Protein AF-A0A7C8UR13-F1 (afdb_monomer_lite)

Structure (mmCIF, N/CA/C/O backbone):
data_AF-A0A7C8UR13-F1
#
_entry.id   AF-A0A7C8UR13-F1
#
loop_
_atom_site.group_PDB
_atom_site.id
_atom_site.type_symbol
_atom_site.label_atom_id
_atom_site.label_alt_id
_atom_site.label_comp_i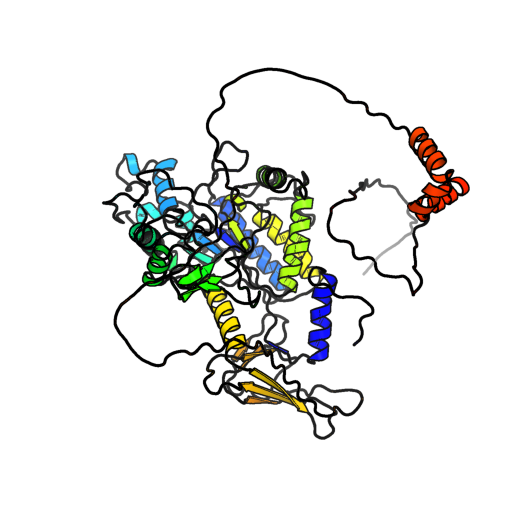d
_atom_site.label_asym_id
_atom_site.label_entity_id
_atom_site.label_seq_id
_atom_site.pdbx_PDB_ins_code
_atom_site.Cartn_x
_atom_site.Cartn_y
_atom_site.Cartn_z
_atom_site.occupancy
_atom_site.B_iso_or_equiv
_atom_site.auth_seq_id
_atom_site.auth_comp_id
_atom_site.auth_asym_id
_atom_site.auth_atom_id
_atom_site.pdbx_PDB_model_num
ATOM 1 N N . MET A 1 1 ? -32.187 -0.568 19.503 1.00 87.44 1 MET A N 1
ATOM 2 C CA . MET A 1 1 ? -32.168 0.223 18.256 1.00 87.44 1 MET A CA 1
ATOM 3 C C . MET A 1 1 ? -32.840 -0.616 17.181 1.00 87.44 1 MET A C 1
ATOM 5 O O . MET A 1 1 ? -32.644 -1.822 17.211 1.00 87.44 1 MET A O 1
ATOM 9 N N . VAL A 1 2 ? -33.659 -0.025 16.310 1.00 92.56 2 VAL A N 1
ATOM 10 C CA . VAL A 1 2 ? -34.362 -0.741 15.227 1.00 92.56 2 VAL A CA 1
ATOM 11 C C . VAL A 1 2 ? -34.174 0.051 13.935 1.00 92.56 2 VAL A C 1
ATOM 13 O O . VAL A 1 2 ? -34.320 1.272 13.960 1.00 92.56 2 VAL A O 1
ATOM 16 N N . PHE A 1 3 ? -33.851 -0.633 12.836 1.00 93.62 3 PHE A N 1
ATOM 17 C CA . PHE A 1 3 ? -33.752 -0.059 11.492 1.00 93.62 3 PHE A CA 1
ATOM 18 C C . PHE A 1 3 ? -34.895 -0.605 10.635 1.00 93.62 3 PHE A C 1
ATOM 20 O O . PHE A 1 3 ? -35.045 -1.817 10.513 1.00 93.62 3 PHE A O 1
ATOM 27 N N . PHE A 1 4 ? -35.695 0.275 10.032 1.00 95.25 4 PHE A N 1
ATOM 28 C CA . PHE A 1 4 ? -36.785 -0.105 9.122 1.00 95.25 4 PHE A CA 1
ATOM 29 C C . PHE A 1 4 ? -36.292 -0.174 7.667 1.00 95.25 4 PHE A C 1
ATOM 31 O O . PHE A 1 4 ? -36.855 0.453 6.775 1.00 95.25 4 PHE A O 1
ATOM 38 N N . THR A 1 5 ? -35.180 -0.878 7.454 1.00 94.50 5 THR A N 1
ATOM 39 C CA . THR A 1 5 ? -34.539 -1.102 6.150 1.00 94.50 5 THR A CA 1
ATOM 40 C C . THR A 1 5 ? -33.698 -2.376 6.205 1.00 94.50 5 THR A C 1
ATOM 42 O O . THR A 1 5 ? -33.232 -2.766 7.277 1.00 94.50 5 THR A O 1
ATOM 45 N N . THR A 1 6 ? -33.482 -3.018 5.059 1.00 93.12 6 THR A N 1
ATOM 46 C CA . THR A 1 6 ? -32.541 -4.136 4.919 1.00 93.12 6 THR A CA 1
ATOM 47 C C . THR A 1 6 ? -31.098 -3.635 4.833 1.00 93.12 6 THR A C 1
ATOM 49 O O . THR A 1 6 ? -30.856 -2.474 4.498 1.00 93.12 6 THR A O 1
ATOM 52 N N . PHE A 1 7 ? -30.148 -4.522 5.137 1.00 94.19 7 PHE A N 1
ATOM 53 C CA . PHE A 1 7 ? -28.708 -4.274 5.042 1.00 94.19 7 PHE A CA 1
ATOM 54 C C . PHE A 1 7 ? -28.104 -5.175 3.963 1.00 94.19 7 PHE A C 1
ATOM 56 O O . PHE A 1 7 ? -28.506 -6.330 3.833 1.00 94.19 7 PHE A O 1
ATOM 63 N N . ALA A 1 8 ? -27.123 -4.663 3.224 1.00 91.50 8 ALA A N 1
ATOM 64 C CA . ALA A 1 8 ? -26.359 -5.418 2.235 1.00 91.50 8 ALA A CA 1
ATOM 65 C C . ALA A 1 8 ? -24.888 -4.977 2.223 1.00 91.50 8 ALA A C 1
ATOM 67 O O . ALA A 1 8 ? -24.591 -3.798 2.397 1.00 91.50 8 ALA A O 1
ATOM 68 N N . GLN A 1 9 ? -23.966 -5.914 1.993 1.00 85.38 9 GLN A N 1
ATOM 69 C CA . GLN A 1 9 ? -22.518 -5.653 2.043 1.00 85.38 9 GLN A CA 1
ATOM 70 C C . GLN A 1 9 ? -22.002 -4.728 0.930 1.00 85.38 9 GLN A C 1
ATOM 72 O O . GLN A 1 9 ? -20.989 -4.070 1.110 1.00 85.38 9 GLN A O 1
ATOM 77 N N . TRP A 1 10 ? -22.710 -4.662 -0.198 1.00 83.75 10 TRP A N 1
ATOM 78 C CA . TRP A 1 10 ? -22.382 -3.813 -1.350 1.00 83.75 10 TRP A CA 1
ATOM 79 C C . TRP A 1 10 ? -23.027 -2.419 -1.274 1.00 83.75 10 TRP A C 1
ATOM 81 O O . TRP A 1 10 ? -22.851 -1.596 -2.169 1.00 83.75 10 TRP A O 1
ATOM 91 N N . ALA A 1 11 ? -23.832 -2.159 -0.239 1.00 88.88 11 ALA A N 1
ATOM 92 C CA . ALA A 1 11 ? -24.580 -0.919 -0.102 1.00 88.88 11 ALA A CA 1
ATOM 93 C C . ALA A 1 11 ? -23.902 0.011 0.910 1.00 88.88 11 ALA A C 1
ATOM 95 O O . ALA A 1 11 ? -23.912 -0.247 2.115 1.00 88.88 11 ALA A O 1
ATOM 96 N N . GLU A 1 12 ? -23.401 1.148 0.432 1.00 88.06 12 GLU A N 1
ATOM 97 C CA . GLU A 1 12 ? -22.717 2.165 1.241 1.00 88.06 12 GLU A CA 1
ATOM 98 C C . GLU A 1 12 ? -23.523 2.622 2.464 1.00 88.06 12 GLU A C 1
ATOM 100 O O . GLU A 1 12 ? -22.999 2.677 3.576 1.00 88.06 12 GLU A O 1
ATOM 105 N N . ALA A 1 13 ? -24.833 2.834 2.305 1.00 90.62 13 ALA A N 1
ATOM 106 C CA . ALA A 1 13 ? -25.713 3.177 3.421 1.00 90.62 13 ALA A CA 1
ATOM 107 C C . ALA A 1 13 ? -25.720 2.094 4.518 1.00 90.62 13 ALA A C 1
ATOM 109 O O . ALA A 1 13 ? -25.737 2.419 5.705 1.00 90.62 13 ALA A O 1
ATOM 110 N N . SER A 1 14 ? -25.671 0.811 4.140 1.00 94.31 14 SER A N 1
ATOM 111 C CA . SER A 1 14 ? -25.607 -0.303 5.097 1.00 94.31 14 SER A CA 1
ATOM 112 C C . SER A 1 14 ? -24.280 -0.303 5.849 1.00 94.31 14 SER A C 1
ATOM 114 O O . SER A 1 14 ? -24.269 -0.444 7.071 1.00 94.31 14 SER A O 1
ATOM 116 N N . ILE A 1 15 ? -23.172 -0.088 5.133 1.00 94.00 15 ILE A N 1
ATOM 117 C CA . ILE A 1 15 ? -21.831 0.012 5.719 1.00 94.00 15 ILE A CA 1
ATOM 118 C C . ILE A 1 15 ? -21.785 1.173 6.716 1.00 94.00 15 ILE A C 1
ATOM 120 O O . ILE A 1 15 ? -21.387 0.979 7.862 1.00 94.00 15 ILE A O 1
ATOM 124 N N . TYR A 1 16 ? -22.258 2.357 6.328 1.00 92.94 16 TYR A N 1
ATOM 125 C CA . TYR A 1 16 ? -22.315 3.516 7.215 1.00 92.94 16 TYR A CA 1
ATOM 126 C C . TYR A 1 16 ? -23.163 3.246 8.470 1.00 92.94 16 TYR A C 1
ATOM 128 O O . TYR A 1 16 ? -22.721 3.487 9.596 1.00 92.94 16 TYR A O 1
ATOM 136 N N . MET A 1 17 ? -24.362 2.678 8.299 1.00 94.62 17 MET A N 1
ATOM 137 C CA . MET A 1 17 ? -25.254 2.340 9.413 1.00 94.62 17 MET A CA 1
ATOM 138 C C . MET A 1 17 ? -24.670 1.275 10.350 1.00 94.62 17 MET A C 1
ATOM 140 O O . MET A 1 17 ? -24.991 1.291 11.544 1.00 94.62 17 MET A O 1
ATOM 144 N N . ASN A 1 18 ? -23.786 0.394 9.863 1.00 95.19 18 ASN A N 1
ATOM 145 C CA . ASN A 1 18 ? -23.103 -0.580 10.714 1.00 95.19 18 ASN A CA 1
ATOM 146 C C . ASN A 1 18 ? -22.306 0.092 11.833 1.00 95.19 18 ASN A C 1
ATOM 148 O O . ASN A 1 18 ? -22.376 -0.330 12.987 1.00 95.19 18 ASN A O 1
ATOM 152 N N . HIS A 1 19 ? -21.645 1.210 11.541 1.00 95.06 19 HIS A N 1
ATOM 153 C CA . HIS A 1 19 ? -20.883 1.955 12.546 1.00 95.06 19 HIS A CA 1
ATOM 154 C C . HIS A 1 19 ? -21.761 2.547 13.650 1.00 95.06 19 HIS A C 1
ATOM 156 O O . HIS A 1 19 ? -21.322 2.663 14.795 1.00 95.06 19 HIS A O 1
ATOM 162 N N . ILE A 1 20 ? -23.015 2.882 13.336 1.00 94.88 20 ILE A N 1
ATOM 163 C CA . ILE A 1 20 ? -23.970 3.442 14.298 1.00 94.88 20 ILE A CA 1
ATOM 164 C C . ILE A 1 20 ? -24.410 2.365 15.286 1.00 94.88 20 ILE A C 1
ATOM 166 O O . ILE A 1 20 ? -24.317 2.557 16.504 1.00 94.88 20 ILE A O 1
ATOM 170 N N . TRP A 1 21 ? -24.903 1.232 14.778 1.00 94.56 21 TRP A N 1
ATOM 171 C CA . TRP A 1 21 ? -25.469 0.210 15.652 1.00 94.56 21 TRP A CA 1
ATOM 172 C C . TRP A 1 21 ? -24.392 -0.536 16.429 1.00 94.56 21 TRP A C 1
ATOM 174 O O . TRP A 1 21 ? -24.633 -0.836 17.595 1.00 94.56 21 TRP A O 1
ATOM 184 N N . ILE A 1 22 ? -23.206 -0.766 15.848 1.00 95.19 22 ILE A N 1
ATOM 185 C CA . ILE A 1 22 ? -22.070 -1.370 16.558 1.00 95.19 22 ILE A CA 1
ATOM 186 C C . ILE A 1 22 ? -21.688 -0.475 17.738 1.00 95.19 22 ILE A C 1
ATOM 188 O O . ILE A 1 22 ? -21.678 -0.926 18.882 1.00 95.19 22 ILE A O 1
ATOM 192 N N . ASN A 1 23 ? -21.470 0.822 17.505 1.00 93.31 23 ASN A N 1
ATOM 193 C CA . ASN A 1 23 ? -21.116 1.739 18.586 1.00 93.31 23 ASN A CA 1
ATOM 194 C C . ASN A 1 23 ? -22.207 1.819 19.671 1.00 93.31 23 ASN A C 1
ATOM 196 O O . ASN A 1 23 ? -21.905 1.809 20.866 1.00 93.31 23 ASN A O 1
ATOM 200 N N . TRP A 1 24 ? -23.484 1.838 19.272 1.00 93.19 24 TRP A N 1
ATOM 201 C CA . TRP A 1 24 ? -24.612 1.825 20.205 1.00 93.19 24 TRP A CA 1
ATOM 202 C C . TRP A 1 24 ? -24.698 0.526 21.019 1.00 93.19 24 TRP A C 1
ATOM 204 O O . TRP A 1 24 ? -24.889 0.578 22.237 1.00 93.19 24 TRP A O 1
ATOM 214 N N . ALA A 1 25 ? -24.550 -0.630 20.369 1.00 92.94 25 ALA A N 1
ATOM 215 C CA . ALA A 1 25 ? -24.657 -1.944 20.997 1.00 92.94 25 ALA A CA 1
ATOM 216 C C . ALA A 1 25 ? -23.535 -2.162 22.015 1.00 92.94 25 ALA A C 1
ATOM 218 O O . ALA A 1 25 ? -23.800 -2.604 23.130 1.00 92.94 25 ALA A O 1
ATOM 219 N N . PHE A 1 26 ? -22.311 -1.759 21.668 1.00 94.38 26 PHE A N 1
ATOM 220 C CA . PHE A 1 26 ? -21.136 -1.879 22.529 1.00 94.38 26 PHE A CA 1
ATOM 221 C C . PHE A 1 26 ? -20.961 -0.710 23.512 1.00 94.38 26 PHE A C 1
ATOM 223 O O . PHE A 1 26 ? -20.003 -0.689 24.285 1.00 94.38 26 PHE A O 1
ATOM 230 N N . ARG A 1 27 ? -21.868 0.279 23.503 1.00 93.69 27 ARG A N 1
ATOM 231 C CA . ARG A 1 27 ? -21.779 1.504 24.325 1.00 93.69 27 ARG A CA 1
ATOM 232 C C . ARG A 1 27 ? -20.421 2.212 24.202 1.00 93.69 27 ARG A C 1
ATOM 234 O O . ARG A 1 27 ? -19.967 2.849 25.147 1.00 93.69 27 ARG A O 1
ATOM 241 N N . GLY A 1 28 ? -19.778 2.079 23.044 1.00 92.44 28 GLY A N 1
ATOM 242 C CA . GLY A 1 28 ? -18.441 2.594 22.756 1.00 92.44 28 GLY A CA 1
ATOM 243 C C . GLY A 1 28 ? -17.266 1.838 23.387 1.00 92.44 28 GLY A C 1
ATOM 244 O O . GLY A 1 28 ? -16.135 2.247 23.153 1.00 92.44 28 GLY A O 1
ATOM 245 N N . ILE A 1 29 ? -17.489 0.751 24.143 1.00 96.81 29 ILE A N 1
ATOM 246 C CA . ILE A 1 29 ? -16.431 -0.178 24.582 1.00 96.81 29 ILE A CA 1
ATOM 247 C C . ILE A 1 29 ? -16.348 -1.308 23.555 1.00 96.81 29 ILE A C 1
ATOM 249 O O . ILE A 1 29 ? -17.009 -2.339 23.691 1.00 96.81 29 ILE A O 1
ATOM 253 N N . ILE A 1 30 ? -15.583 -1.086 22.491 1.00 96.12 30 ILE A N 1
ATOM 254 C CA . ILE A 1 30 ? -15.519 -1.991 21.343 1.00 96.12 30 ILE A CA 1
ATOM 255 C C . ILE A 1 30 ? -14.274 -2.876 21.464 1.00 96.12 30 ILE A C 1
ATOM 257 O O . ILE A 1 30 ? -13.165 -2.346 21.551 1.00 96.12 30 ILE A O 1
ATOM 261 N N . PRO A 1 31 ? -14.426 -4.214 21.445 1.00 95.00 31 PRO A N 1
ATOM 262 C CA . PRO A 1 31 ? -13.311 -5.147 21.506 1.00 95.00 31 PRO A CA 1
ATOM 263 C C . PRO A 1 31 ? -12.629 -5.232 20.131 1.00 95.00 31 PRO A C 1
ATOM 265 O O . PRO A 1 31 ? -12.856 -6.137 19.331 1.00 95.00 31 PRO A O 1
ATOM 268 N N . GLY A 1 32 ? -11.854 -4.201 19.830 1.00 94.56 32 GLY A N 1
ATOM 269 C CA . GLY A 1 32 ? -11.209 -3.955 18.555 1.00 94.56 32 GLY A CA 1
ATOM 270 C C . GLY A 1 32 ? -10.733 -2.508 18.471 1.00 94.56 32 GLY A C 1
ATOM 271 O O . GLY A 1 32 ? -10.708 -1.779 19.462 1.00 94.56 32 GLY A O 1
ATOM 272 N N . ARG A 1 33 ? -10.397 -2.077 17.257 1.00 94.44 33 ARG A N 1
ATOM 273 C CA . ARG A 1 33 ? -10.138 -0.672 16.927 1.00 94.44 33 ARG A CA 1
ATOM 274 C C . ARG A 1 33 ? -10.833 -0.321 15.619 1.00 94.44 33 ARG A C 1
ATOM 276 O O . ARG A 1 33 ? -11.021 -1.194 14.772 1.00 94.44 33 ARG A O 1
ATOM 283 N N . ARG A 1 34 ? -11.149 0.958 15.443 1.00 94.94 34 ARG A N 1
ATOM 284 C CA . ARG A 1 34 ? -11.494 1.527 14.142 1.00 94.94 34 ARG A CA 1
ATOM 285 C C . ARG A 1 34 ? -10.271 2.258 13.612 1.00 94.94 34 ARG A C 1
ATOM 287 O O . ARG A 1 34 ? -9.729 3.104 14.311 1.00 94.94 34 ARG A O 1
ATOM 294 N N . GLN A 1 35 ? -9.840 1.919 12.408 1.00 95.44 35 GLN A N 1
ATOM 295 C CA . GLN A 1 35 ? -8.756 2.612 11.729 1.00 95.44 35 GLN A CA 1
ATOM 296 C C . GLN A 1 35 ? -9.030 2.579 10.230 1.00 95.44 35 GLN A C 1
ATOM 298 O O . GLN A 1 35 ? -9.457 1.551 9.713 1.00 95.44 35 GLN A O 1
ATOM 303 N N . VAL A 1 36 ? -8.819 3.706 9.556 1.00 97.56 36 VAL A N 1
ATOM 304 C CA . VAL A 1 36 ? -8.909 3.795 8.098 1.00 97.56 36 VAL A CA 1
ATOM 305 C C . VAL A 1 36 ? -7.509 3.961 7.550 1.00 97.56 36 VAL A C 1
ATOM 307 O O . VAL A 1 36 ? -6.792 4.891 7.935 1.00 97.56 36 VAL A O 1
ATOM 310 N N . LEU A 1 37 ? -7.127 3.035 6.673 1.00 98.25 37 LEU A N 1
ATOM 311 C CA . LEU A 1 37 ? -5.847 3.064 5.989 1.00 98.25 37 LEU A CA 1
ATOM 312 C C . LEU A 1 37 ? -6.043 3.415 4.518 1.00 98.25 37 LEU A C 1
ATOM 314 O O . LEU A 1 37 ? -6.919 2.864 3.859 1.00 98.25 37 LEU A O 1
ATOM 318 N N . LEU A 1 38 ? -5.211 4.322 4.014 1.00 98.56 38 LEU A N 1
ATOM 319 C CA . LEU A 1 38 ? -5.126 4.657 2.598 1.00 98.56 38 LEU A CA 1
ATOM 320 C C . LEU A 1 38 ? -3.668 4.519 2.153 1.00 98.56 38 LEU A C 1
ATOM 322 O O . LEU A 1 38 ? -2.883 5.462 2.246 1.00 98.56 38 LEU A O 1
ATOM 326 N N . GLY A 1 39 ? -3.300 3.310 1.725 1.00 98.31 39 GLY A N 1
ATOM 327 C CA . GLY A 1 39 ? -1.985 3.020 1.156 1.00 98.31 39 GLY A CA 1
ATOM 328 C C . GLY A 1 39 ? -1.983 3.251 -0.352 1.00 98.31 39 GLY A C 1
ATOM 329 O O . GLY A 1 39 ? -2.738 2.596 -1.062 1.00 98.31 39 GLY A O 1
ATOM 330 N N . LEU A 1 40 ? -1.140 4.163 -0.835 1.00 98.81 40 LEU A N 1
ATOM 331 C CA . LEU A 1 40 ? -1.013 4.508 -2.255 1.00 98.81 40 LEU A CA 1
ATOM 332 C C . LEU A 1 40 ? 0.341 4.007 -2.768 1.00 98.81 40 LEU A C 1
ATOM 334 O O . LEU A 1 40 ? 1.333 4.737 -2.707 1.00 98.81 40 LEU A O 1
ATOM 338 N N . GLN A 1 41 ? 0.393 2.747 -3.207 1.00 98.94 41 GLN A N 1
ATOM 339 C CA . GLN A 1 41 ? 1.624 2.145 -3.719 1.00 98.94 41 GLN A CA 1
ATOM 340 C C . GLN A 1 41 ? 1.802 2.472 -5.197 1.00 98.94 41 GLN A C 1
ATOM 342 O O . GLN A 1 41 ? 0.895 2.247 -5.991 1.00 98.94 41 GLN A O 1
ATOM 347 N N . VAL A 1 42 ? 2.962 3.020 -5.544 1.00 98.94 42 VAL A N 1
ATOM 348 C CA . VAL A 1 42 ? 3.349 3.422 -6.895 1.00 98.94 42 VAL A CA 1
ATOM 349 C C . VAL A 1 42 ? 4.511 2.548 -7.340 1.00 98.94 42 VAL A C 1
ATOM 351 O O . VAL A 1 42 ? 5.654 2.761 -6.937 1.00 98.94 42 VAL A O 1
ATOM 354 N N . ASP A 1 43 ? 4.205 1.568 -8.167 1.00 98.94 43 ASP A N 1
ATOM 355 C CA . ASP A 1 43 ? 5.156 0.632 -8.743 1.00 98.94 43 ASP A CA 1
ATOM 356 C C . ASP A 1 43 ? 6.006 1.332 -9.837 1.00 98.94 43 ASP A C 1
ATOM 358 O O . ASP A 1 43 ? 5.710 2.449 -10.284 1.00 98.94 43 ASP A O 1
ATOM 362 N N . ASP A 1 44 ? 7.075 0.672 -10.277 1.00 98.81 44 ASP A N 1
ATOM 363 C CA . ASP A 1 44 ? 7.946 1.068 -11.398 1.00 98.81 44 ASP A CA 1
ATOM 364 C C . ASP A 1 44 ? 8.770 2.361 -11.244 1.00 98.81 44 ASP A C 1
ATOM 366 O O . ASP A 1 44 ? 9.207 2.953 -12.241 1.00 98.81 44 ASP A O 1
ATOM 370 N N . LEU A 1 45 ? 9.051 2.836 -10.023 1.00 98.88 45 LEU A N 1
ATOM 371 C CA . LEU A 1 45 ? 9.910 4.012 -9.854 1.00 98.88 45 LEU A CA 1
ATOM 372 C C . LEU A 1 45 ? 11.292 3.763 -10.490 1.00 98.88 45 LEU A C 1
ATOM 374 O O . LEU A 1 45 ? 11.972 2.781 -10.193 1.00 98.88 45 LEU A O 1
ATOM 378 N N . LEU A 1 46 ? 11.721 4.739 -11.302 1.00 98.75 46 LEU A N 1
ATOM 379 C CA . LEU A 1 46 ? 12.920 4.777 -12.156 1.00 98.75 46 LEU A CA 1
ATOM 380 C C . LEU A 1 46 ? 12.786 4.107 -13.534 1.00 98.75 46 LEU A C 1
ATOM 382 O O . LEU A 1 46 ? 13.642 4.371 -14.388 1.00 98.75 46 LEU A O 1
ATOM 386 N N . LEU A 1 47 ? 11.741 3.323 -13.802 1.00 98.44 47 LEU A N 1
ATOM 387 C CA . LEU A 1 47 ? 11.539 2.686 -15.107 1.00 98.44 47 LEU A CA 1
ATOM 388 C C . LEU A 1 47 ? 10.736 3.569 -16.079 1.00 98.44 47 LEU A C 1
ATOM 390 O O . LEU A 1 47 ? 9.896 4.366 -15.658 1.00 98.44 47 LEU A O 1
ATOM 394 N N . PRO A 1 48 ? 10.982 3.452 -17.397 1.00 97.56 48 PRO A N 1
ATOM 395 C CA . PRO A 1 48 ? 10.040 3.892 -18.417 1.00 97.56 48 PRO A CA 1
ATOM 396 C C . PRO A 1 48 ? 8.959 2.824 -18.668 1.00 97.56 48 PRO A C 1
ATOM 398 O O . PRO A 1 48 ? 9.271 1.643 -18.797 1.00 97.56 48 PRO A O 1
ATOM 401 N N . THR A 1 49 ? 7.710 3.248 -18.859 1.00 97.31 49 THR A N 1
ATOM 402 C CA . THR A 1 49 ? 6.568 2.372 -19.185 1.00 97.31 49 THR A CA 1
ATOM 403 C C . THR A 1 49 ? 6.032 2.719 -20.573 1.00 97.31 49 THR A C 1
ATOM 405 O O . THR A 1 49 ? 5.922 3.895 -20.924 1.00 97.31 49 THR A O 1
ATOM 408 N N . ALA A 1 50 ? 5.712 1.715 -21.393 1.00 97.81 50 ALA A N 1
ATOM 409 C CA . ALA A 1 50 ? 5.018 1.936 -22.663 1.00 97.81 50 ALA A CA 1
ATOM 410 C C . ALA A 1 50 ? 3.577 2.381 -22.397 1.00 97.81 50 ALA A C 1
ATOM 412 O O . ALA A 1 50 ? 2.879 1.732 -21.624 1.00 97.81 50 ALA A O 1
ATOM 413 N N . VAL A 1 51 ? 3.142 3.472 -23.028 1.00 98.38 51 VAL A N 1
ATOM 414 C CA . VAL A 1 51 ? 1.814 4.039 -22.768 1.00 98.38 51 VAL A CA 1
ATOM 415 C C . VAL A 1 51 ? 0.750 3.339 -23.614 1.00 98.38 51 VAL A C 1
ATOM 417 O O . VAL A 1 51 ? 0.938 3.140 -24.818 1.00 98.38 51 VAL A O 1
ATOM 420 N N . TYR A 1 52 ? -0.373 2.974 -22.992 1.00 97.69 52 TYR A N 1
ATOM 421 C CA . TYR A 1 52 ? -1.479 2.293 -23.660 1.00 97.69 52 TYR A CA 1
ATOM 422 C C . TYR A 1 52 ? -2.021 3.104 -24.838 1.00 97.69 52 TYR A C 1
ATOM 424 O O . TYR A 1 52 ? -2.160 4.326 -24.767 1.00 97.69 52 TYR A O 1
ATOM 432 N N . ALA A 1 53 ? -2.312 2.404 -25.940 1.00 94.25 53 ALA A N 1
ATOM 433 C CA . ALA A 1 53 ? -2.783 2.980 -27.201 1.00 94.25 53 ALA A CA 1
ATOM 434 C C . ALA A 1 53 ? -1.910 4.133 -27.754 1.00 94.25 53 ALA A C 1
ATOM 436 O O . ALA A 1 53 ? -2.342 4.878 -28.637 1.00 94.25 53 ALA A O 1
ATOM 437 N N . ALA A 1 54 ? -0.664 4.257 -27.288 1.00 94.31 54 ALA A N 1
ATOM 438 C CA . ALA A 1 54 ? 0.279 5.277 -27.710 1.00 94.31 54 ALA A CA 1
ATOM 439 C C . ALA A 1 54 ? 1.575 4.656 -28.249 1.00 94.31 54 ALA A C 1
ATOM 441 O O . ALA A 1 54 ? 1.956 3.539 -27.914 1.00 94.31 54 ALA A O 1
ATOM 442 N N . ASN A 1 55 ? 2.275 5.395 -29.112 1.00 94.81 55 ASN A N 1
ATOM 443 C CA . ASN A 1 55 ? 3.542 4.959 -29.709 1.00 94.81 55 ASN A CA 1
ATOM 444 C C . ASN A 1 55 ? 4.748 5.630 -29.031 1.00 94.81 55 ASN A C 1
ATOM 446 O O . ASN A 1 55 ? 5.634 6.159 -29.704 1.00 94.81 55 ASN A O 1
ATOM 450 N N . TYR A 1 56 ? 4.738 5.693 -27.699 1.00 96.69 56 TYR A N 1
ATOM 451 C CA . TYR A 1 56 ? 5.840 6.225 -26.898 1.00 96.69 56 TYR A CA 1
ATOM 452 C C . TYR A 1 56 ? 5.917 5.545 -25.527 1.00 96.69 56 TYR A C 1
ATOM 454 O O . TYR A 1 56 ? 4.969 4.904 -25.071 1.00 96.69 56 TYR A O 1
ATOM 462 N N . THR A 1 57 ? 7.063 5.702 -24.867 1.00 97.00 57 THR A N 1
ATOM 463 C CA . THR A 1 57 ? 7.251 5.357 -23.457 1.00 97.00 57 THR A CA 1
ATOM 464 C C . THR A 1 57 ? 7.285 6.625 -22.616 1.00 97.00 57 THR A C 1
ATOM 466 O O . THR A 1 57 ? 7.798 7.659 -23.051 1.00 97.00 57 THR A O 1
ATOM 469 N N . TYR A 1 58 ? 6.738 6.556 -21.409 1.00 98.19 58 TYR A N 1
ATOM 470 C CA . TYR A 1 58 ? 6.794 7.638 -20.440 1.00 98.19 58 TYR A CA 1
ATOM 471 C C . TYR A 1 58 ? 7.597 7.212 -19.216 1.00 98.19 58 TYR A C 1
ATOM 473 O O . TYR A 1 58 ? 7.473 6.089 -18.730 1.00 98.19 58 TYR A O 1
ATOM 481 N N . ARG A 1 59 ? 8.413 8.137 -18.719 1.00 98.19 59 ARG A N 1
ATOM 482 C CA . ARG A 1 59 ? 9.165 8.011 -17.478 1.00 98.19 59 ARG A CA 1
ATOM 483 C C . ARG A 1 59 ? 8.916 9.256 -16.643 1.00 98.19 59 ARG A C 1
ATOM 485 O O . ARG A 1 59 ? 9.050 10.365 -17.163 1.00 98.19 59 ARG A O 1
ATOM 492 N N . LEU A 1 60 ? 8.624 9.051 -15.366 1.00 97.12 60 LEU A N 1
ATOM 493 C CA . LEU A 1 60 ? 8.415 10.102 -14.381 1.00 97.12 60 LEU A CA 1
ATOM 494 C C . LEU A 1 60 ? 9.528 11.160 -14.414 1.00 97.12 60 LEU A C 1
ATOM 496 O O . LEU A 1 60 ? 10.718 10.829 -14.475 1.00 97.12 60 LEU A O 1
ATOM 500 N N . THR A 1 61 ? 9.143 12.437 -14.347 1.00 97.88 61 THR A N 1
ATOM 501 C CA . THR A 1 61 ? 10.081 13.569 -14.348 1.00 97.88 61 THR A CA 1
ATOM 502 C C . THR A 1 61 ? 10.218 14.211 -12.967 1.00 97.88 61 THR A C 1
ATOM 504 O O . THR A 1 61 ? 9.398 13.998 -12.075 1.00 97.88 61 THR A O 1
ATOM 507 N N . VAL A 1 62 ? 11.263 15.025 -12.774 1.00 98.00 62 VAL A N 1
ATOM 508 C CA . VAL A 1 62 ? 11.456 15.787 -11.525 1.00 98.00 62 VAL A CA 1
ATOM 509 C C . VAL A 1 62 ? 10.270 16.709 -11.259 1.00 98.00 62 VAL A C 1
ATOM 511 O O . VAL A 1 62 ? 9.822 16.803 -10.119 1.00 98.00 62 VAL A O 1
ATOM 514 N N . ASP A 1 63 ? 9.733 17.353 -12.295 1.00 98.00 63 ASP A N 1
ATOM 515 C CA . ASP A 1 63 ? 8.592 18.257 -12.147 1.00 98.00 63 ASP A CA 1
ATOM 516 C C . ASP A 1 63 ? 7.346 17.499 -11.684 1.00 98.00 63 ASP A C 1
ATOM 518 O O . ASP A 1 63 ? 6.632 17.976 -10.801 1.00 98.00 63 ASP A O 1
ATOM 522 N N . ASP A 1 64 ? 7.108 16.293 -12.205 1.00 98.56 64 ASP A N 1
ATOM 523 C CA . ASP A 1 64 ? 6.020 15.436 -11.732 1.00 98.56 64 ASP A CA 1
ATOM 524 C C . ASP A 1 64 ? 6.197 15.107 -10.241 1.00 98.56 64 ASP A C 1
ATOM 526 O O . ASP A 1 64 ? 5.275 15.320 -9.451 1.00 98.56 64 ASP A O 1
ATOM 530 N N . VAL A 1 65 ? 7.397 14.693 -9.818 1.00 98.62 65 VAL A N 1
ATOM 531 C CA . VAL A 1 65 ? 7.704 14.397 -8.405 1.00 98.62 65 VAL A CA 1
ATOM 532 C C . VAL A 1 65 ? 7.508 15.630 -7.512 1.00 98.62 65 VAL A C 1
ATOM 534 O O . VAL A 1 65 ? 6.878 15.530 -6.457 1.00 98.62 65 VAL A O 1
ATOM 537 N N . VAL A 1 66 ? 7.993 16.807 -7.928 1.00 98.31 66 VAL A N 1
ATOM 538 C CA . VAL A 1 66 ? 7.810 18.074 -7.192 1.00 98.31 66 VAL A CA 1
ATOM 539 C C . VAL A 1 66 ? 6.325 18.400 -7.033 1.00 98.31 66 VAL A C 1
ATOM 541 O O . VAL A 1 66 ? 5.895 18.794 -5.945 1.00 98.31 66 VAL A O 1
ATOM 544 N N . ASN A 1 67 ? 5.534 18.246 -8.096 1.00 98.12 67 ASN A N 1
ATOM 545 C CA . ASN A 1 67 ? 4.098 18.510 -8.055 1.00 98.12 67 ASN A CA 1
ATOM 546 C C . ASN A 1 67 ? 3.375 17.560 -7.091 1.00 98.12 67 ASN A C 1
ATOM 548 O O . ASN A 1 67 ? 2.557 18.018 -6.294 1.00 98.12 67 ASN A O 1
ATOM 552 N N . HIS A 1 68 ? 3.722 16.270 -7.087 1.00 98.69 68 HIS A N 1
ATOM 553 C CA . HIS A 1 68 ? 3.138 15.295 -6.161 1.00 98.69 68 HIS A CA 1
ATOM 554 C C . HIS A 1 68 ? 3.550 15.551 -4.711 1.00 98.69 68 HIS A C 1
ATOM 556 O O . HIS A 1 68 ? 2.721 15.431 -3.813 1.00 98.69 68 HIS A O 1
ATOM 562 N N . ALA A 1 69 ? 4.793 15.973 -4.467 1.00 98.50 69 ALA A N 1
ATOM 563 C CA . ALA A 1 69 ? 5.252 16.337 -3.129 1.00 98.50 69 ALA A CA 1
ATOM 564 C C . ALA A 1 69 ? 4.463 17.536 -2.576 1.00 98.50 69 ALA A C 1
ATOM 566 O O . ALA A 1 69 ? 3.971 17.493 -1.448 1.00 98.50 69 ALA A O 1
ATOM 567 N N . LYS A 1 70 ? 4.274 18.582 -3.392 1.00 97.94 70 LYS A N 1
ATOM 568 C CA . LYS A 1 70 ? 3.455 19.752 -3.029 1.00 97.94 70 LYS A CA 1
ATOM 569 C C . LYS A 1 70 ? 1.996 19.373 -2.794 1.00 97.94 70 LYS A C 1
ATOM 571 O O . LYS A 1 70 ? 1.414 19.792 -1.796 1.00 97.94 70 LYS A O 1
ATOM 576 N N . TRP A 1 71 ? 1.426 18.561 -3.682 1.00 98.00 71 TRP A N 1
ATOM 577 C CA . TRP A 1 71 ? 0.059 18.070 -3.548 1.00 98.00 71 TRP A CA 1
ATOM 578 C C . TRP A 1 71 ? -0.137 17.242 -2.278 1.00 98.00 71 TRP A C 1
ATOM 580 O O . TRP A 1 71 ? -1.090 17.488 -1.555 1.00 98.00 71 TRP A O 1
ATOM 590 N N . GLN A 1 72 ? 0.772 16.324 -1.947 1.00 98.25 72 GLN A N 1
ATOM 591 C CA . GLN A 1 72 ? 0.669 15.522 -0.728 1.00 98.25 72 GLN A CA 1
ATOM 592 C C . GLN A 1 72 ? 0.743 16.395 0.535 1.00 98.25 72 GLN A C 1
ATOM 594 O O . GLN A 1 72 ? 0.013 16.155 1.499 1.00 98.25 72 GLN A O 1
ATOM 599 N N . VAL A 1 73 ? 1.614 17.412 0.554 1.00 97.50 73 VAL A N 1
ATOM 600 C CA . VAL A 1 73 ? 1.685 18.376 1.666 1.00 97.50 73 VAL A CA 1
ATOM 601 C C . VAL A 1 73 ? 0.370 19.150 1.797 1.00 97.50 73 VAL A C 1
ATOM 603 O O . VAL A 1 73 ? -0.161 19.261 2.903 1.00 97.50 73 VAL A O 1
ATOM 606 N N . ASP A 1 74 ? -0.185 19.643 0.687 1.00 97.38 74 ASP A N 1
ATOM 607 C CA . ASP A 1 74 ? -1.479 20.332 0.677 1.00 97.38 74 ASP A CA 1
ATOM 608 C C . ASP A 1 74 ? -2.639 19.419 1.105 1.00 97.38 74 ASP A C 1
ATOM 610 O O . ASP A 1 74 ? -3.443 19.798 1.959 1.00 97.38 74 ASP A O 1
ATOM 614 N N . LEU A 1 75 ? -2.692 18.196 0.576 1.00 97.69 75 LEU A N 1
ATOM 615 C CA . LEU A 1 75 ? -3.694 17.194 0.920 1.00 97.69 75 LEU A CA 1
ATOM 616 C C . LEU A 1 75 ? -3.695 16.925 2.422 1.00 97.69 75 LEU A C 1
ATOM 618 O O . LEU A 1 75 ? -4.736 17.022 3.065 1.00 97.69 75 LEU A O 1
ATOM 622 N N . ASN A 1 76 ? -2.526 16.661 3.008 1.00 98.12 76 ASN A N 1
ATOM 623 C CA . ASN A 1 76 ? -2.418 16.431 4.446 1.00 98.12 76 ASN A CA 1
ATOM 624 C C . ASN A 1 76 ? -2.798 17.661 5.267 1.00 98.12 76 ASN A C 1
ATOM 626 O O . ASN A 1 76 ? -3.405 17.522 6.325 1.00 98.12 76 ASN A O 1
ATOM 630 N N . LYS A 1 77 ? -2.502 18.872 4.786 1.00 97.69 77 LYS A N 1
ATOM 631 C CA . LYS A 1 77 ? -2.951 20.104 5.441 1.00 97.69 77 LYS A CA 1
ATOM 632 C C . LYS A 1 77 ? -4.479 20.225 5.436 1.00 97.69 77 LYS A C 1
ATOM 634 O O . LYS A 1 77 ? -5.052 20.607 6.456 1.00 97.69 77 LYS A O 1
ATOM 639 N N . ARG A 1 78 ? -5.142 19.894 4.321 1.00 96.94 78 ARG A N 1
ATOM 640 C CA . ARG A 1 78 ? -6.612 19.868 4.226 1.00 96.94 78 ARG A CA 1
ATOM 641 C C . ARG A 1 78 ? -7.212 18.784 5.116 1.00 96.94 78 ARG A C 1
ATOM 643 O O . ARG A 1 78 ? -8.109 19.085 5.901 1.00 96.94 78 ARG A O 1
ATOM 650 N N . LEU A 1 79 ? -6.667 17.570 5.066 1.00 96.81 79 LEU A N 1
ATOM 651 C CA . LEU A 1 79 ? -7.112 16.455 5.900 1.00 96.81 79 LEU A CA 1
ATOM 652 C C . LEU A 1 79 ? -6.895 16.730 7.387 1.00 96.81 79 LEU A C 1
ATOM 654 O O . LEU A 1 79 ? -7.768 16.425 8.181 1.00 96.81 79 LEU A O 1
ATOM 658 N N . ALA A 1 80 ? -5.804 17.378 7.795 1.00 96.00 80 ALA A N 1
ATOM 659 C CA . ALA A 1 80 ? -5.610 17.760 9.193 1.00 96.00 80 ALA A CA 1
ATOM 660 C C . ALA A 1 80 ? -6.718 18.698 9.715 1.00 96.00 80 ALA A C 1
ATOM 662 O O . ALA A 1 80 ? -6.994 18.705 10.915 1.00 96.00 80 ALA A O 1
ATOM 663 N N . ALA A 1 81 ? -7.361 19.470 8.830 1.00 95.50 81 ALA A N 1
ATOM 664 C CA . ALA A 1 81 ? -8.480 20.341 9.175 1.00 95.50 81 ALA A CA 1
ATOM 665 C C . ALA A 1 81 ? -9.838 19.614 9.161 1.00 95.50 81 ALA A C 1
ATOM 667 O O . ALA A 1 81 ? -10.640 19.832 10.068 1.00 95.50 81 ALA A O 1
ATOM 668 N N . SER A 1 82 ? -10.112 18.769 8.159 1.00 94.62 82 SER A N 1
ATOM 669 C CA . SER A 1 82 ? -11.400 18.062 8.024 1.00 94.62 82 SER A CA 1
ATOM 670 C C . SER A 1 82 ? -11.475 16.756 8.825 1.00 94.62 82 SER A C 1
ATOM 672 O O . SER A 1 82 ? -12.526 16.398 9.352 1.00 94.62 82 SER A O 1
ATOM 674 N N . ASN A 1 83 ? -10.343 16.069 8.946 1.00 97.00 83 ASN A N 1
ATOM 675 C CA . ASN A 1 83 ? -10.153 14.738 9.515 1.00 97.00 83 ASN A CA 1
ATOM 676 C C . ASN A 1 83 ? -8.892 14.750 10.404 1.00 97.00 83 ASN A C 1
ATOM 678 O O . ASN A 1 83 ? -7.860 14.181 10.021 1.00 97.00 83 ASN A O 1
ATOM 682 N N . PRO A 1 84 ? -8.915 15.439 11.563 1.00 97.00 84 PRO A N 1
ATOM 683 C CA . PRO A 1 84 ? -7.730 15.619 12.394 1.00 97.00 84 PRO A CA 1
ATOM 684 C C . PRO A 1 84 ? -7.003 14.305 12.672 1.00 97.00 84 PRO A C 1
ATOM 686 O O . PRO A 1 84 ? -7.624 13.259 12.832 1.00 97.00 84 PRO A O 1
ATOM 689 N N . GLY A 1 85 ? -5.674 14.361 12.743 1.00 96.19 85 GLY A N 1
ATOM 690 C CA . GLY A 1 85 ? -4.833 13.179 12.927 1.00 96.19 85 GLY A CA 1
ATOM 691 C C . GLY A 1 85 ? -4.505 12.415 11.645 1.00 96.19 85 GLY A C 1
ATOM 692 O O . GLY A 1 85 ? -3.713 11.489 11.734 1.00 96.19 85 GLY A O 1
ATOM 693 N N . SER A 1 86 ? -5.058 12.794 10.487 1.00 98.12 86 SER A N 1
ATOM 694 C CA . SER A 1 86 ? -4.736 12.173 9.194 1.00 98.12 86 SER A CA 1
ATOM 695 C C . SER A 1 86 ? -3.294 12.418 8.738 1.00 98.12 86 SER A C 1
ATOM 697 O O . SER A 1 86 ? -2.761 13.513 8.909 1.00 98.12 86 SER A O 1
ATOM 699 N N . GLU A 1 87 ? -2.700 11.409 8.105 1.00 97.38 87 GLU A N 1
ATOM 700 C CA . GLU A 1 87 ? -1.410 11.481 7.419 1.00 97.38 87 GLU A CA 1
ATOM 701 C C . GLU A 1 87 ? -1.390 10.443 6.289 1.00 97.38 87 GLU A C 1
ATOM 703 O O . GLU A 1 87 ? -1.288 9.245 6.540 1.00 97.38 87 GLU A O 1
ATOM 708 N N . VAL A 1 88 ? -1.490 10.894 5.042 1.00 98.06 88 VAL A N 1
ATOM 709 C CA . VAL A 1 88 ? -1.463 10.068 3.827 1.00 98.06 88 VAL A CA 1
ATOM 710 C C . VAL A 1 88 ? -0.176 10.350 3.061 1.00 98.06 88 VAL A C 1
ATOM 712 O O . VAL A 1 88 ? 0.241 11.503 2.931 1.00 98.06 88 VAL A O 1
ATOM 715 N N . PHE A 1 89 ? 0.460 9.309 2.531 1.00 98.75 89 PHE A N 1
ATOM 716 C CA . PHE A 1 89 ? 1.650 9.456 1.702 1.00 98.75 89 PHE A CA 1
ATOM 717 C C . PHE A 1 89 ? 1.678 8.453 0.551 1.00 98.75 89 PHE A C 1
ATOM 719 O O . PHE A 1 89 ? 1.117 7.364 0.653 1.00 98.75 89 PHE A O 1
ATOM 726 N N . LEU A 1 90 ? 2.363 8.830 -0.528 1.00 98.94 90 LEU A N 1
ATOM 727 C CA . LEU A 1 90 ? 2.737 7.921 -1.607 1.00 98.94 90 LEU A CA 1
ATOM 728 C C . LEU A 1 90 ? 3.882 7.011 -1.146 1.00 98.94 90 LEU A C 1
ATOM 730 O O . LEU A 1 90 ? 4.850 7.477 -0.534 1.00 98.94 90 LEU A O 1
ATOM 734 N N . GLU A 1 91 ? 3.782 5.722 -1.455 1.00 98.94 91 GLU A N 1
ATOM 735 C CA . GLU A 1 91 ? 4.834 4.728 -1.247 1.00 98.94 91 GLU A CA 1
ATOM 736 C C . GLU A 1 91 ? 5.324 4.215 -2.601 1.00 98.94 91 GLU A C 1
ATOM 738 O O . GLU A 1 91 ? 4.549 3.633 -3.347 1.00 98.94 91 GLU A O 1
ATOM 743 N N . PHE A 1 92 ? 6.598 4.417 -2.931 1.00 98.94 92 PHE A N 1
ATOM 744 C CA . PHE A 1 92 ? 7.139 4.022 -4.229 1.00 98.94 92 PHE A CA 1
ATOM 745 C C . PHE A 1 92 ? 7.880 2.686 -4.163 1.00 98.94 92 PHE A C 1
ATOM 747 O O . PHE A 1 92 ? 8.800 2.509 -3.356 1.00 98.94 92 PHE A O 1
ATOM 754 N N . GLY A 1 93 ? 7.510 1.785 -5.069 1.00 98.88 93 GLY A N 1
ATOM 755 C CA . GLY A 1 93 ? 8.266 0.599 -5.436 1.00 98.88 93 GLY A CA 1
ATOM 756 C C . GLY A 1 93 ? 9.374 0.965 -6.421 1.00 98.88 93 GLY A C 1
ATOM 757 O O . GLY A 1 93 ? 9.071 1.395 -7.528 1.00 98.88 93 GLY A O 1
ATOM 758 N N . PHE A 1 94 ? 10.649 0.827 -6.042 1.00 98.94 94 PHE A N 1
ATOM 759 C CA . PHE A 1 94 ? 11.772 1.230 -6.905 1.00 98.94 94 PHE A CA 1
ATOM 760 C C . PHE A 1 94 ? 12.498 0.068 -7.578 1.00 98.94 94 PHE A C 1
ATOM 762 O O . PHE A 1 94 ? 12.719 -0.984 -6.969 1.00 98.94 94 PHE A O 1
ATOM 769 N N . ASN A 1 95 ? 12.972 0.335 -8.798 1.00 98.88 95 ASN A N 1
ATOM 770 C CA . ASN A 1 95 ? 13.777 -0.572 -9.609 1.00 98.88 95 ASN A CA 1
ATOM 771 C C . ASN A 1 95 ? 15.137 0.047 -9.935 1.00 98.88 95 ASN A C 1
ATOM 773 O O . ASN A 1 95 ? 15.265 0.882 -10.834 1.00 98.88 95 ASN A O 1
ATOM 777 N N . GLY A 1 96 ? 16.179 -0.364 -9.211 1.00 98.62 96 GLY A N 1
ATOM 778 C CA . GLY A 1 96 ? 17.506 0.245 -9.310 1.00 98.62 96 GLY A CA 1
ATOM 779 C C . GLY A 1 96 ? 18.116 0.222 -10.716 1.00 98.62 96 GLY A C 1
ATOM 780 O O . GLY A 1 96 ? 18.820 1.161 -11.091 1.00 98.62 96 GLY A O 1
ATOM 781 N N . ASN A 1 97 ? 17.807 -0.790 -11.536 1.00 98.56 97 ASN A N 1
ATOM 782 C CA . ASN A 1 97 ? 18.301 -0.867 -12.913 1.00 98.56 97 ASN A CA 1
ATOM 783 C C . ASN A 1 97 ? 17.804 0.304 -13.777 1.00 98.56 97 ASN A C 1
ATOM 785 O O . ASN A 1 97 ? 18.496 0.718 -14.707 1.00 98.56 97 ASN A O 1
ATOM 789 N N . GLY A 1 98 ? 16.645 0.883 -13.444 1.00 98.44 98 GLY A N 1
ATOM 790 C CA . GLY A 1 98 ? 16.063 2.028 -14.142 1.00 98.44 98 GLY A CA 1
ATOM 791 C C . GLY A 1 98 ? 16.960 3.267 -14.162 1.00 98.44 98 GLY A C 1
ATOM 792 O O . GLY A 1 98 ? 17.005 3.968 -15.174 1.00 98.44 98 GLY A O 1
ATOM 793 N N . ALA A 1 99 ? 17.742 3.501 -13.101 1.00 98.00 99 ALA A N 1
ATOM 794 C CA . ALA A 1 99 ? 18.719 4.594 -13.078 1.00 98.00 99 ALA A CA 1
ATOM 795 C C . ALA A 1 99 ? 19.833 4.385 -14.114 1.00 98.00 99 ALA A C 1
ATOM 797 O O . ALA A 1 99 ? 20.209 5.302 -14.841 1.00 98.00 99 ALA A O 1
ATOM 798 N N . PHE A 1 100 ? 20.313 3.150 -14.256 1.00 97.69 100 PHE A N 1
ATOM 799 C CA . PHE A 1 100 ? 21.361 2.825 -15.225 1.00 97.69 100 PHE A CA 1
ATOM 800 C C . PHE A 1 100 ? 20.829 2.775 -16.663 1.00 97.69 100 PHE A C 1
ATOM 802 O O . PHE A 1 100 ? 21.549 3.118 -17.601 1.00 97.69 100 PHE A O 1
ATOM 809 N N . ILE A 1 101 ? 19.555 2.414 -16.853 1.00 96.88 101 ILE A N 1
ATOM 810 C CA . ILE A 1 101 ? 18.870 2.560 -18.145 1.00 96.88 101 ILE A CA 1
ATOM 811 C C . ILE A 1 101 ? 18.819 4.041 -18.543 1.00 96.88 101 ILE A C 1
ATOM 813 O O . ILE A 1 101 ? 19.087 4.366 -19.702 1.00 96.88 101 ILE A O 1
ATOM 817 N N . TYR A 1 102 ? 18.524 4.950 -17.608 1.00 96.56 102 TYR A N 1
ATOM 818 C CA . TYR A 1 102 ? 18.529 6.392 -17.867 1.00 96.56 102 TYR A CA 1
ATOM 819 C C . TYR A 1 102 ? 19.924 6.899 -18.275 1.00 96.56 102 TYR A C 1
ATOM 821 O O . TYR A 1 102 ? 20.061 7.546 -19.318 1.00 96.56 102 TYR A O 1
ATOM 829 N N . ASP A 1 103 ? 20.970 6.538 -17.526 1.00 94.00 103 ASP A N 1
ATOM 830 C CA . ASP A 1 103 ? 22.364 6.895 -17.839 1.00 94.00 103 ASP A CA 1
ATOM 831 C C . ASP A 1 103 ? 22.778 6.487 -19.259 1.00 94.00 103 ASP A C 1
ATOM 833 O O . ASP A 1 103 ? 23.480 7.222 -19.960 1.00 94.00 103 ASP A O 1
ATOM 837 N N . GLN A 1 104 ? 22.335 5.310 -19.697 1.00 93.81 104 GLN A N 1
ATOM 838 C CA . GLN A 1 104 ? 22.646 4.755 -21.008 1.00 93.81 104 GLN A CA 1
ATOM 839 C C . GLN A 1 104 ? 21.814 5.395 -22.127 1.00 93.81 104 GLN A C 1
ATOM 841 O O . GLN A 1 104 ? 22.346 5.817 -23.155 1.00 93.81 104 GLN A O 1
ATOM 846 N N . THR A 1 105 ? 20.495 5.461 -21.950 1.00 93.12 105 THR A N 1
ATOM 847 C CA . THR A 1 105 ? 19.561 5.819 -23.030 1.00 93.12 105 THR A CA 1
ATOM 848 C C . THR A 1 105 ? 19.368 7.322 -23.192 1.00 93.12 105 THR A C 1
ATOM 850 O O . THR A 1 105 ? 19.128 7.780 -24.309 1.00 93.12 105 THR A O 1
ATOM 853 N N . VAL A 1 106 ? 19.518 8.095 -22.112 1.00 93.88 106 VAL A N 1
ATOM 854 C CA . VAL A 1 106 ? 19.337 9.553 -22.116 1.00 93.88 106 VAL A CA 1
ATOM 855 C C . VAL A 1 106 ? 20.678 10.279 -22.141 1.00 93.88 106 VAL A C 1
ATOM 857 O O . VAL A 1 106 ? 20.850 11.217 -22.918 1.00 93.88 106 VAL A O 1
ATOM 860 N N . LEU A 1 107 ? 21.643 9.847 -21.321 1.00 93.56 107 LEU A N 1
ATOM 861 C CA . LEU A 1 107 ? 22.932 10.537 -21.181 1.00 93.56 107 LEU A CA 1
ATOM 862 C C . LEU A 1 107 ? 24.066 9.919 -22.021 1.00 93.56 107 LEU A C 1
ATOM 864 O O . LEU A 1 107 ? 25.051 10.601 -22.305 1.00 93.56 107 LEU A O 1
ATOM 868 N N . GLY A 1 108 ? 23.946 8.654 -22.440 1.00 92.31 108 GLY A N 1
ATOM 869 C CA . GLY A 1 108 ? 24.968 7.946 -23.222 1.00 92.31 108 GLY A CA 1
ATOM 870 C C . GLY A 1 108 ? 26.294 7.743 -22.481 1.00 92.31 108 GLY A C 1
ATOM 871 O O . GLY A 1 108 ? 27.355 7.760 -23.110 1.00 92.31 108 GLY A O 1
ATOM 872 N N . LEU A 1 109 ? 26.260 7.606 -21.150 1.00 91.38 109 LEU A N 1
ATOM 873 C CA . LEU A 1 109 ? 27.462 7.532 -20.304 1.00 91.38 109 LEU A CA 1
ATOM 874 C C . LEU A 1 109 ? 28.241 6.217 -20.447 1.00 91.38 109 LEU A C 1
ATOM 876 O O . LEU A 1 109 ? 29.438 6.168 -20.141 1.00 91.38 109 LEU A O 1
ATOM 880 N N . ASP A 1 110 ? 27.589 5.172 -20.945 1.00 88.69 110 ASP A N 1
ATOM 881 C CA . ASP A 1 110 ? 28.189 3.886 -21.293 1.00 88.69 110 ASP A CA 1
ATOM 882 C C . ASP A 1 110 ? 29.175 4.007 -22.463 1.00 88.69 110 ASP A C 1
ATOM 884 O O . ASP A 1 110 ? 30.265 3.434 -22.423 1.00 88.69 110 ASP A O 1
ATOM 888 N N . LYS A 1 111 ? 28.853 4.831 -23.470 1.00 88.06 111 LYS A N 1
ATOM 889 C CA . LYS A 1 111 ? 29.655 4.995 -24.699 1.00 88.06 111 LYS A CA 1
ATOM 890 C C . LYS A 1 111 ? 31.063 5.528 -24.441 1.00 88.06 111 LYS A C 1
ATOM 892 O O . LYS A 1 111 ? 31.983 5.229 -25.198 1.00 88.06 111 LYS A O 1
ATOM 897 N N . ASN A 1 112 ? 31.230 6.285 -23.359 1.00 85.06 112 ASN A N 1
ATOM 898 C CA . ASN A 1 112 ? 32.512 6.854 -22.942 1.00 85.06 112 ASN A CA 1
ATOM 899 C C . ASN A 1 112 ? 33.122 6.113 -21.737 1.00 85.06 112 ASN A C 1
ATOM 901 O O . ASN A 1 112 ? 34.064 6.617 -21.127 1.00 85.06 112 ASN A O 1
ATOM 905 N N . GLY A 1 113 ? 32.567 4.958 -21.345 1.00 86.81 113 GLY A N 1
ATOM 906 C CA . GLY A 1 113 ? 33.032 4.163 -20.204 1.00 86.81 113 GLY A CA 1
ATOM 907 C C . GLY A 1 113 ? 32.867 4.846 -18.841 1.00 86.81 113 GLY A C 1
ATOM 908 O O . GLY A 1 113 ? 33.541 4.475 -17.883 1.00 86.81 113 GLY A O 1
ATOM 909 N N . THR A 1 114 ? 32.008 5.868 -18.739 1.00 92.12 114 THR A N 1
ATOM 910 C CA . THR A 1 114 ? 31.814 6.631 -17.493 1.00 92.12 114 THR A CA 1
ATOM 911 C C . THR A 1 114 ? 30.997 5.845 -16.474 1.00 92.12 114 THR A C 1
ATOM 913 O O . THR A 1 114 ? 31.305 5.900 -15.279 1.00 92.12 114 THR A O 1
ATOM 916 N N . CYS A 1 115 ? 29.993 5.111 -16.957 1.00 94.88 115 CYS A N 1
ATOM 917 C CA . CYS A 1 115 ? 29.143 4.226 -16.171 1.00 94.88 115 CYS A CA 1
ATOM 918 C C . CYS A 1 115 ? 29.027 2.863 -16.870 1.00 94.88 115 CYS A C 1
ATOM 920 O O . CYS A 1 115 ? 28.940 2.832 -18.099 1.00 94.88 115 CYS A O 1
ATOM 922 N N . PRO A 1 116 ? 29.051 1.738 -16.128 1.00 94.06 116 PRO A N 1
ATOM 923 C CA . PRO A 1 116 ? 28.751 0.429 -16.703 1.00 94.06 116 PRO A CA 1
ATOM 924 C C . PRO A 1 116 ? 27.338 0.387 -17.302 1.00 94.06 116 PRO A C 1
ATOM 926 O O . PRO A 1 116 ? 26.446 1.099 -16.839 1.00 94.06 116 PRO A O 1
ATOM 929 N N . ILE A 1 117 ? 27.131 -0.465 -18.310 1.00 92.94 117 ILE A N 1
ATOM 930 C CA . ILE A 1 117 ? 25.809 -0.674 -18.920 1.00 92.94 117 ILE A CA 1
ATOM 931 C C . ILE A 1 117 ? 24.798 -1.177 -17.887 1.00 92.94 117 ILE A C 1
ATOM 933 O O . ILE A 1 117 ? 25.178 -1.850 -16.929 1.00 92.94 117 ILE A O 1
ATOM 937 N N . SER A 1 118 ? 23.519 -0.872 -18.099 1.00 95.19 118 SER A N 1
ATOM 938 C CA . SER A 1 118 ? 22.424 -1.472 -17.331 1.00 95.19 118 SER A CA 1
ATOM 939 C C . SER A 1 118 ? 22.360 -2.992 -17.535 1.00 95.19 118 SER A C 1
ATOM 941 O O . SER A 1 118 ? 22.886 -3.532 -18.515 1.00 95.19 118 SER A O 1
ATOM 943 N N . VAL A 1 119 ? 21.714 -3.707 -16.611 1.00 96.25 119 VAL A N 1
ATOM 944 C CA . VAL A 1 119 ? 21.438 -5.135 -16.808 1.00 96.25 119 VAL A CA 1
ATOM 945 C C . VAL A 1 119 ? 20.434 -5.280 -17.941 1.00 96.25 119 VAL A C 1
ATOM 947 O O . VAL A 1 119 ? 19.369 -4.666 -17.923 1.00 96.25 119 VAL A O 1
ATOM 950 N N . THR A 1 120 ? 20.788 -6.112 -18.916 1.00 93.19 120 THR A N 1
ATOM 951 C CA . THR A 1 120 ? 19.922 -6.524 -20.021 1.00 93.19 120 THR A CA 1
ATOM 952 C C . THR A 1 120 ? 19.854 -8.045 -20.038 1.00 93.19 120 THR A C 1
ATOM 954 O O . THR A 1 120 ? 20.877 -8.711 -19.862 1.00 93.19 120 THR A O 1
ATOM 957 N N . TYR A 1 121 ? 18.664 -8.593 -20.259 1.00 94.19 121 TYR A N 1
ATOM 958 C CA . TYR A 1 121 ? 18.473 -10.035 -20.352 1.00 94.19 121 TYR A CA 1
ATOM 959 C C . TYR A 1 121 ? 19.143 -10.619 -21.598 1.00 94.19 121 TYR A C 1
ATOM 961 O O . TYR A 1 121 ? 19.204 -9.998 -22.659 1.00 94.19 121 TYR A O 1
ATOM 969 N N . THR A 1 122 ? 19.616 -11.853 -21.476 1.00 94.75 122 THR A N 1
ATOM 970 C CA . THR A 1 122 ? 20.231 -12.627 -22.564 1.00 94.75 122 THR A CA 1
ATOM 971 C C . THR A 1 122 ? 19.209 -13.175 -23.566 1.00 94.75 122 THR A C 1
ATOM 973 O O . THR A 1 122 ? 19.589 -13.638 -24.641 1.00 94.75 122 THR A O 1
ATOM 976 N N . GLY A 1 123 ? 17.916 -13.092 -23.244 1.00 92.38 123 GLY A N 1
ATOM 977 C CA . GLY A 1 123 ? 16.811 -13.532 -24.085 1.00 92.38 123 GLY A CA 1
ATOM 978 C C . GLY A 1 123 ? 15.475 -12.911 -23.661 1.00 92.38 123 GLY A C 1
ATOM 979 O O . GLY A 1 123 ? 15.425 -12.152 -22.691 1.00 92.38 123 GLY A O 1
ATOM 980 N N . PRO A 1 124 ? 14.386 -13.201 -24.394 1.00 91.12 124 PRO A N 1
ATOM 981 C CA . PRO A 1 124 ? 13.054 -12.736 -24.027 1.00 91.12 124 PRO A CA 1
ATOM 982 C C . PRO A 1 124 ? 12.585 -13.391 -22.722 1.00 91.12 124 PRO A C 1
ATOM 984 O O . PRO A 1 124 ? 12.830 -14.578 -22.498 1.00 91.12 124 PRO A O 1
ATOM 987 N N . GLN A 1 125 ? 11.853 -12.639 -21.896 1.00 92.06 125 GLN A N 1
ATOM 988 C CA . GLN A 1 125 ? 11.214 -13.205 -20.710 1.00 92.06 125 GLN A CA 1
ATOM 989 C C . GLN A 1 125 ? 10.123 -14.215 -21.115 1.00 92.06 125 GLN A C 1
ATOM 991 O O . GLN A 1 125 ? 9.291 -13.898 -21.974 1.00 92.06 125 GLN A O 1
ATOM 996 N N . PRO A 1 126 ? 10.091 -15.426 -20.529 1.00 89.62 126 PRO A N 1
ATOM 997 C CA . PRO A 1 126 ? 9.037 -16.386 -20.813 1.00 89.62 126 PRO A CA 1
ATOM 998 C C . PRO A 1 126 ? 7.685 -15.897 -20.281 1.00 89.62 126 PRO A C 1
ATOM 1000 O O . PRO A 1 126 ? 7.557 -15.508 -19.122 1.00 89.62 126 PRO A O 1
ATOM 1003 N N . VAL A 1 127 ? 6.652 -15.981 -21.118 1.00 89.50 127 VAL A N 1
ATOM 1004 C CA . VAL A 1 127 ? 5.273 -15.684 -20.713 1.00 89.50 127 VAL A CA 1
ATOM 1005 C C . VAL A 1 127 ? 4.649 -16.938 -20.109 1.00 89.50 127 VAL A C 1
ATOM 1007 O O . VAL A 1 127 ? 4.725 -18.024 -20.684 1.00 89.50 127 VAL A O 1
ATOM 1010 N N . THR A 1 128 ? 4.014 -16.784 -18.952 1.00 94.50 128 THR A N 1
ATOM 1011 C CA . THR A 1 128 ? 3.309 -17.860 -18.244 1.00 94.50 128 THR A CA 1
ATOM 1012 C C . THR A 1 128 ? 1.856 -17.463 -18.013 1.00 94.50 128 THR A C 1
ATOM 1014 O O . THR A 1 128 ? 1.514 -16.282 -18.070 1.00 94.50 128 THR A O 1
ATOM 1017 N N . SER A 1 129 ? 0.981 -18.441 -17.776 1.00 95.38 129 SER A N 1
ATOM 1018 C CA . SER A 1 129 ? -0.376 -18.147 -17.315 1.00 95.38 129 SER A CA 1
ATOM 1019 C C . SER A 1 129 ? -0.350 -17.537 -15.912 1.00 95.38 129 SER A C 1
ATOM 1021 O O . SER A 1 129 ? 0.585 -17.779 -15.143 1.00 95.38 129 SER A O 1
ATOM 1023 N N . LEU A 1 130 ? -1.414 -16.818 -15.543 1.00 93.31 130 LEU A N 1
ATOM 1024 C CA . LEU A 1 130 ? -1.662 -16.498 -14.137 1.00 93.31 130 LEU A CA 1
ATOM 1025 C C . LEU A 1 130 ? -1.660 -17.786 -13.303 1.00 93.31 130 LEU A C 1
ATOM 1027 O O . LEU A 1 130 ? -2.055 -18.852 -13.784 1.00 93.31 130 LEU A O 1
ATOM 1031 N N . GLU A 1 131 ? -1.170 -17.673 -12.073 1.00 96.00 131 GLU A N 1
ATOM 1032 C CA . GLU A 1 131 ? -1.041 -18.773 -11.108 1.00 96.00 131 GLU A CA 1
ATOM 1033 C C . GLU A 1 131 ? -0.164 -19.942 -11.572 1.00 96.00 131 GLU A C 1
ATOM 1035 O O . GLU A 1 131 ? -0.279 -21.063 -11.075 1.00 96.00 131 GLU A O 1
ATOM 1040 N N . TYR A 1 132 ? 0.737 -19.698 -12.529 1.00 96.56 132 TYR A N 1
ATOM 1041 C CA . TYR A 1 132 ? 1.722 -20.691 -12.935 1.00 96.56 132 TYR A CA 1
ATOM 1042 C C . TYR A 1 132 ? 2.605 -21.100 -11.748 1.00 96.56 132 TYR A C 1
ATOM 1044 O O . TYR A 1 132 ? 3.444 -20.330 -11.279 1.00 96.56 132 TYR A O 1
ATOM 1052 N N . ALA A 1 133 ? 2.432 -22.345 -11.304 1.00 97.06 133 ALA A N 1
ATOM 1053 C CA . ALA A 1 133 ? 3.277 -22.970 -10.302 1.00 97.06 133 ALA A CA 1
ATOM 1054 C C . ALA A 1 133 ? 4.512 -23.583 -10.969 1.00 97.06 133 ALA A C 1
ATOM 1056 O O . ALA A 1 133 ? 4.422 -24.584 -11.688 1.00 97.06 133 ALA A O 1
ATOM 1057 N N . LYS A 1 134 ? 5.680 -22.980 -10.741 1.00 96.81 134 LYS A N 1
ATOM 1058 C CA . LYS A 1 134 ? 6.930 -23.454 -11.340 1.00 96.81 134 LYS A CA 1
ATOM 1059 C C . LYS A 1 134 ? 7.430 -24.712 -10.620 1.00 96.81 134 LYS A C 1
ATOM 1061 O O . LYS A 1 134 ? 7.597 -24.665 -9.400 1.00 96.81 134 LYS A O 1
ATOM 1066 N N . PRO A 1 135 ? 7.777 -25.801 -11.335 1.00 96.81 135 PRO A N 1
ATOM 1067 C CA . PRO A 1 135 ? 8.489 -26.921 -10.728 1.00 96.81 135 PRO A CA 1
ATOM 1068 C C . PRO A 1 135 ? 9.812 -26.449 -10.081 1.00 96.81 135 PRO A C 1
ATOM 1070 O O . PRO A 1 135 ? 10.631 -25.833 -10.777 1.00 96.81 135 PRO A O 1
ATOM 1073 N N . PRO A 1 136 ? 10.051 -26.707 -8.781 1.00 97.19 136 PRO A N 1
ATOM 1074 C CA . PRO A 1 136 ? 11.261 -26.249 -8.094 1.00 97.19 136 PRO A CA 1
ATOM 1075 C C . PRO A 1 136 ? 12.548 -26.768 -8.748 1.00 97.19 136 PRO A C 1
ATOM 1077 O O . PRO A 1 136 ? 12.608 -27.915 -9.192 1.00 97.19 136 PRO A O 1
ATOM 1080 N N . GLY A 1 137 ? 13.585 -25.932 -8.807 1.00 97.44 137 GLY A N 1
ATOM 1081 C CA . GLY A 1 137 ? 14.873 -26.257 -9.428 1.00 97.44 137 GLY A CA 1
ATOM 1082 C C . GLY A 1 137 ? 14.889 -26.206 -10.961 1.00 97.44 137 GLY A C 1
ATOM 1083 O O . GLY A 1 137 ? 15.902 -26.554 -11.564 1.00 97.44 137 GLY A O 1
ATOM 1084 N N . THR A 1 138 ? 13.794 -25.779 -11.598 1.00 97.50 138 THR A N 1
ATOM 1085 C CA . THR A 1 138 ? 13.712 -25.570 -13.055 1.00 97.50 138 THR A CA 1
ATOM 1086 C C . THR A 1 138 ? 13.747 -24.081 -13.423 1.00 97.50 138 THR A C 1
ATOM 1088 O O . THR A 1 138 ? 13.719 -23.209 -12.551 1.00 97.50 138 THR A O 1
ATOM 1091 N N . GLY A 1 139 ? 13.801 -23.791 -14.725 1.00 95.00 139 GLY A N 1
ATOM 1092 C CA . GLY A 1 139 ? 13.944 -22.442 -15.279 1.00 95.00 139 GLY A CA 1
ATOM 1093 C C . GLY A 1 139 ? 15.303 -22.253 -15.951 1.00 95.00 139 GLY A C 1
ATOM 1094 O O . GLY A 1 139 ? 16.158 -23.136 -15.897 1.00 95.00 139 GLY A O 1
ATOM 1095 N N . ASN A 1 140 ? 15.488 -21.106 -16.597 1.00 94.94 140 ASN A N 1
ATOM 1096 C CA . ASN A 1 140 ? 16.768 -20.693 -17.167 1.00 94.94 140 ASN A CA 1
ATOM 1097 C C . ASN A 1 140 ? 17.082 -19.281 -16.693 1.00 94.94 140 ASN A C 1
ATOM 1099 O O . ASN A 1 140 ? 16.171 -18.458 -16.634 1.00 94.94 140 ASN A O 1
ATOM 1103 N N . ASP A 1 141 ? 18.353 -19.021 -16.402 1.00 96.25 141 ASP A N 1
ATOM 1104 C CA . ASP A 1 141 ? 18.812 -17.671 -16.097 1.00 96.25 141 ASP A CA 1
ATOM 1105 C C . ASP A 1 141 ? 18.675 -16.786 -17.347 1.00 96.25 141 ASP A C 1
ATOM 1107 O O . ASP A 1 141 ? 19.158 -17.139 -18.428 1.00 96.25 141 ASP A O 1
ATOM 1111 N N . LEU A 1 142 ? 18.044 -15.627 -17.198 1.00 95.81 142 LEU A N 1
ATOM 1112 C CA . LEU A 1 142 ? 18.001 -14.558 -18.186 1.00 95.81 142 LEU A CA 1
ATOM 1113 C C . LEU A 1 142 ? 19.090 -13.524 -17.932 1.00 95.81 142 LEU A C 1
ATOM 1115 O O . LEU A 1 142 ? 19.566 -12.892 -18.881 1.00 95.81 142 LEU A O 1
ATOM 1119 N N . TRP A 1 143 ? 19.531 -13.365 -16.688 1.00 96.00 143 TRP A N 1
ATOM 1120 C CA . TRP A 1 143 ? 20.634 -12.472 -16.364 1.00 96.00 143 TRP A CA 1
ATOM 1121 C C . TRP A 1 143 ? 21.968 -12.955 -16.962 1.00 96.00 143 TRP A C 1
ATOM 1123 O O . TRP A 1 143 ? 22.267 -14.153 -16.946 1.00 96.00 143 TRP A O 1
ATOM 1133 N N . PRO A 1 144 ? 22.853 -12.044 -17.411 1.00 93.88 144 PRO A N 1
ATOM 1134 C CA . PRO A 1 144 ? 24.177 -12.425 -17.896 1.00 93.88 144 PRO A CA 1
ATOM 1135 C C . PRO A 1 144 ? 24.995 -13.175 -16.828 1.00 93.88 144 PRO A C 1
ATOM 1137 O O . PRO A 1 144 ? 25.102 -12.731 -15.683 1.00 93.88 144 PRO A O 1
ATOM 1140 N N . ALA A 1 145 ? 25.623 -14.294 -17.208 1.00 88.44 145 ALA A N 1
ATOM 1141 C CA . ALA A 1 145 ? 26.305 -15.209 -16.279 1.00 88.44 145 ALA A CA 1
ATOM 1142 C C . ALA A 1 145 ? 27.433 -14.563 -15.446 1.00 88.44 145 ALA A C 1
ATOM 1144 O O . ALA A 1 145 ? 27.682 -14.974 -14.318 1.00 88.44 145 ALA A O 1
ATOM 1145 N N . ASN A 1 146 ? 28.097 -13.533 -15.980 1.00 84.94 146 ASN A N 1
ATOM 1146 C CA . ASN A 1 146 ? 29.203 -12.832 -15.316 1.00 84.94 146 ASN A CA 1
ATOM 1147 C C . ASN A 1 146 ? 28.806 -11.433 -14.811 1.00 84.94 146 ASN A C 1
ATOM 1149 O O . ASN A 1 146 ? 29.675 -10.581 -14.606 1.00 84.94 146 ASN A O 1
ATOM 1153 N N . GLN A 1 147 ? 27.507 -11.158 -14.648 1.00 89.31 147 GLN A N 1
ATOM 1154 C CA . GLN A 1 147 ? 27.053 -9.858 -14.166 1.00 89.31 147 GLN A CA 1
ATOM 1155 C C . GLN A 1 147 ? 27.467 -9.657 -12.705 1.00 89.31 147 GLN A C 1
ATOM 1157 O O . GLN A 1 147 ? 27.086 -10.429 -11.831 1.00 89.31 147 GLN A O 1
ATOM 1162 N N . THR A 1 148 ? 28.189 -8.573 -12.423 1.00 91.25 148 THR A N 1
ATOM 1163 C CA . THR A 1 148 ? 28.567 -8.152 -11.063 1.00 91.25 148 THR A CA 1
ATOM 1164 C C . THR A 1 148 ? 28.009 -6.762 -10.785 1.00 91.25 148 THR A C 1
ATOM 1166 O O . THR A 1 148 ? 27.895 -5.950 -11.703 1.00 91.25 148 THR A O 1
ATOM 1169 N N . TYR A 1 149 ? 27.645 -6.470 -9.535 1.00 95.50 149 TYR A N 1
ATOM 1170 C CA . TYR A 1 149 ? 27.251 -5.116 -9.151 1.00 95.50 149 TYR A CA 1
ATOM 1171 C C . TYR A 1 149 ? 28.505 -4.235 -9.075 1.00 95.50 149 TYR A C 1
ATOM 1173 O O . TYR A 1 149 ? 29.218 -4.239 -8.072 1.00 95.50 149 TYR A O 1
ATOM 1181 N N . ASN A 1 150 ? 28.801 -3.501 -10.149 1.00 93.50 150 ASN A N 1
ATOM 1182 C CA . ASN A 1 150 ? 30.033 -2.717 -10.285 1.00 93.50 150 ASN A CA 1
ATOM 1183 C C . ASN A 1 150 ? 29.803 -1.239 -10.651 1.00 93.50 150 ASN A C 1
ATOM 1185 O O . ASN A 1 150 ? 30.764 -0.531 -10.957 1.00 93.50 150 ASN A O 1
ATOM 1189 N N . TRP A 1 151 ? 28.559 -0.751 -10.591 1.00 95.75 151 TRP A N 1
ATOM 1190 C CA . TRP A 1 151 ? 28.255 0.661 -10.823 1.00 95.75 151 TRP A CA 1
ATOM 1191 C C . TRP A 1 151 ? 28.821 1.546 -9.701 1.00 95.75 151 TRP A C 1
ATOM 1193 O O . TRP A 1 151 ? 28.517 1.323 -8.522 1.00 95.75 151 TRP A O 1
ATOM 1203 N N . PRO A 1 152 ? 29.630 2.568 -10.037 1.00 94.81 152 PRO A N 1
ATOM 1204 C CA . PRO A 1 152 ? 30.037 3.592 -9.083 1.00 94.81 152 PRO A CA 1
ATOM 1205 C C . PRO A 1 152 ? 28.834 4.385 -8.563 1.00 94.81 152 PRO A C 1
ATOM 1207 O O . PRO A 1 152 ? 27.925 4.693 -9.330 1.00 94.81 152 PRO A O 1
ATOM 1210 N N . ASP A 1 153 ? 28.875 4.822 -7.302 1.00 95.19 153 ASP A N 1
ATOM 1211 C CA . ASP A 1 153 ? 27.763 5.559 -6.674 1.00 95.19 153 ASP A CA 1
ATOM 1212 C C . ASP A 1 153 ? 27.393 6.832 -7.454 1.00 95.19 153 ASP A C 1
ATOM 1214 O O . ASP A 1 153 ? 26.222 7.175 -7.576 1.00 95.19 153 ASP A O 1
ATOM 1218 N N . LYS A 1 154 ? 28.379 7.498 -8.074 1.00 95.75 154 LYS A N 1
ATOM 1219 C CA . LYS A 1 154 ? 28.138 8.669 -8.935 1.00 95.75 154 LYS A CA 1
ATOM 1220 C C . LYS A 1 154 ? 27.173 8.391 -10.095 1.00 95.75 154 LYS A C 1
ATOM 1222 O O . LYS A 1 154 ? 26.493 9.318 -10.509 1.00 95.75 154 LYS A O 1
ATOM 1227 N N . CYS A 1 155 ? 27.122 7.155 -10.603 1.00 96.94 155 CYS A N 1
ATOM 1228 C CA . CYS A 1 155 ? 26.249 6.787 -11.717 1.00 96.94 155 CYS A CA 1
ATOM 1229 C C . CYS A 1 155 ? 24.782 6.806 -11.295 1.00 96.94 155 CYS A C 1
ATOM 1231 O O . CYS A 1 155 ? 23.956 7.401 -11.967 1.00 96.94 155 CYS A O 1
ATOM 1233 N N . ILE A 1 156 ? 24.483 6.322 -10.087 1.00 97.56 156 ILE A N 1
ATOM 1234 C CA . ILE A 1 156 ? 23.134 6.402 -9.511 1.00 97.56 156 ILE A CA 1
ATOM 1235 C C . ILE A 1 156 ? 22.619 7.850 -9.507 1.00 97.56 156 ILE A C 1
ATOM 1237 O O . ILE A 1 156 ? 21.462 8.095 -9.820 1.00 97.56 156 ILE A O 1
ATOM 1241 N N . PHE A 1 157 ? 23.474 8.820 -9.169 1.00 97.19 157 PHE A N 1
ATOM 1242 C CA . PHE A 1 157 ? 23.069 10.219 -8.999 1.00 97.19 157 PHE A CA 1
ATOM 1243 C C . PHE A 1 157 ? 23.131 11.075 -10.273 1.00 97.19 157 PHE A C 1
ATOM 1245 O O . PHE A 1 157 ? 22.821 12.270 -10.201 1.00 97.19 157 PHE A O 1
ATOM 1252 N N . TYR A 1 158 ? 23.524 10.508 -11.419 1.00 97.25 158 TYR A N 1
ATOM 1253 C CA . TYR A 1 158 ? 23.294 11.160 -12.712 1.00 97.25 158 TYR A CA 1
ATOM 1254 C C . TYR A 1 158 ? 21.813 11.136 -13.093 1.00 97.25 158 TYR A C 1
ATOM 1256 O O . TYR A 1 158 ? 21.341 12.068 -13.750 1.00 97.25 158 TYR A O 1
ATOM 1264 N N . ASP A 1 159 ? 21.069 10.140 -12.611 1.00 98.00 159 ASP A N 1
ATOM 1265 C CA . ASP A 1 159 ? 19.618 10.142 -12.670 1.00 98.00 159 ASP A CA 1
ATOM 1266 C C . ASP A 1 159 ? 19.040 11.199 -11.709 1.00 98.00 159 ASP A C 1
ATOM 1268 O O . ASP A 1 159 ? 19.213 11.111 -10.483 1.00 98.00 159 ASP A O 1
ATOM 1272 N N . PRO A 1 160 ? 18.328 12.211 -12.233 1.00 97.75 160 PRO A N 1
ATOM 1273 C CA . PRO A 1 160 ? 17.789 13.281 -11.410 1.00 97.75 160 PRO A CA 1
ATOM 1274 C C . PRO A 1 160 ? 16.686 12.803 -10.451 1.00 97.75 160 PRO A C 1
ATOM 1276 O O . PRO A 1 160 ? 16.538 13.391 -9.380 1.00 97.75 160 PRO A O 1
ATOM 1279 N N . ILE A 1 161 ? 15.953 11.733 -10.780 1.00 98.19 161 ILE A N 1
ATOM 1280 C CA . ILE A 1 161 ? 14.936 11.152 -9.893 1.00 98.19 161 ILE A CA 1
ATOM 1281 C C . ILE A 1 161 ? 15.617 10.445 -8.726 1.00 98.19 161 ILE A C 1
ATOM 1283 O O . ILE A 1 161 ? 15.315 10.743 -7.572 1.00 98.19 161 ILE A O 1
ATOM 1287 N N . ALA A 1 162 ? 16.596 9.577 -9.000 1.00 98.25 162 ALA A N 1
ATOM 1288 C CA . ALA A 1 162 ? 17.341 8.897 -7.941 1.00 98.25 162 ALA A CA 1
ATOM 1289 C C . ALA A 1 162 ? 18.030 9.901 -7.000 1.00 98.25 162 ALA A C 1
ATOM 1291 O O . ALA A 1 162 ? 17.993 9.748 -5.780 1.00 98.25 162 ALA A O 1
ATOM 1292 N N . LYS A 1 163 ? 18.586 10.989 -7.549 1.00 98.00 163 LYS A N 1
ATOM 1293 C CA . LYS A 1 163 ? 19.143 12.090 -6.753 1.00 98.00 163 LYS A CA 1
ATOM 1294 C C . LYS A 1 163 ? 18.100 12.802 -5.884 1.00 98.00 163 LYS A C 1
ATOM 1296 O O . LYS A 1 163 ? 18.412 13.184 -4.763 1.00 98.00 163 LYS A O 1
ATOM 1301 N N . MET A 1 164 ? 16.885 13.010 -6.379 1.00 97.69 164 MET A N 1
ATOM 1302 C CA . MET A 1 164 ? 15.830 13.686 -5.618 1.00 97.69 164 MET A CA 1
ATOM 1303 C C . MET A 1 164 ? 15.310 12.822 -4.457 1.00 97.69 164 MET A C 1
ATOM 1305 O O . MET A 1 164 ? 15.054 13.334 -3.367 1.00 97.69 164 MET A O 1
ATOM 1309 N N . PHE A 1 165 ? 15.195 11.508 -4.663 1.00 98.56 165 PHE A N 1
ATOM 1310 C CA . PHE A 1 165 ? 14.756 10.555 -3.636 1.00 98.56 165 PHE A CA 1
ATOM 1311 C C . PHE A 1 165 ? 15.829 10.240 -2.578 1.00 98.56 165 PHE A C 1
ATOM 1313 O O . PHE A 1 165 ? 15.492 9.793 -1.481 1.00 98.56 165 PHE A O 1
ATOM 1320 N N . SER A 1 166 ? 17.105 10.528 -2.855 1.00 97.88 166 SER A N 1
ATOM 1321 C CA . SER A 1 166 ? 18.210 10.332 -1.903 1.00 97.88 166 SER A CA 1
ATOM 1322 C C . SER A 1 166 ? 18.373 11.454 -0.873 1.00 97.88 166 SER A C 1
ATOM 1324 O O . SER A 1 166 ? 19.255 11.388 -0.014 1.00 97.88 166 SER A O 1
ATOM 1326 N N . GLN A 1 167 ? 17.557 12.508 -0.960 1.00 97.06 167 GLN A N 1
ATOM 1327 C CA . GLN A 1 167 ? 17.717 13.731 -0.176 1.00 97.06 167 GLN A CA 1
ATOM 1328 C C . GLN A 1 167 ? 16.416 14.106 0.529 1.00 97.06 167 GLN A C 1
ATOM 1330 O O . GLN A 1 167 ? 15.331 13.980 -0.038 1.00 97.06 167 GLN A O 1
ATOM 1335 N N . ASN A 1 168 ? 16.521 14.604 1.762 1.00 97.38 168 ASN A N 1
ATOM 1336 C CA . ASN A 1 168 ? 15.396 15.242 2.446 1.00 97.38 168 ASN A CA 1
ATOM 1337 C C . ASN A 1 168 ? 15.081 16.595 1.804 1.00 97.38 168 ASN A C 1
ATOM 1339 O O . ASN A 1 168 ? 15.981 17.281 1.308 1.00 97.38 168 ASN A O 1
ATOM 1343 N N . ASN A 1 169 ? 13.824 17.022 1.894 1.00 96.81 169 ASN A N 1
ATOM 1344 C CA . ASN A 1 169 ? 13.451 18.374 1.524 1.00 96.81 169 ASN A CA 1
ATOM 1345 C C . ASN A 1 169 ? 14.071 19.391 2.496 1.00 96.81 169 ASN A C 1
ATOM 1347 O O . ASN A 1 169 ? 13.800 19.392 3.695 1.00 96.81 169 ASN A O 1
ATOM 1351 N N . THR A 1 170 ? 14.878 20.305 1.969 1.00 95.31 170 THR A N 1
ATOM 1352 C CA . THR A 1 170 ? 15.469 21.425 2.724 1.00 95.31 170 THR A CA 1
ATOM 1353 C C . THR A 1 170 ? 15.027 22.786 2.190 1.00 95.31 170 THR A C 1
ATOM 1355 O O . THR A 1 170 ? 15.326 23.812 2.797 1.00 95.31 170 THR A O 1
ATOM 1358 N N . GLY A 1 171 ? 14.301 22.811 1.068 1.00 87.69 171 GLY A N 1
ATOM 1359 C CA . GLY A 1 171 ? 13.883 24.030 0.376 1.00 87.69 171 GLY A CA 1
ATOM 1360 C C . GLY A 1 171 ? 12.535 24.605 0.821 1.00 87.69 171 GLY A C 1
ATOM 1361 O O . GLY A 1 171 ? 12.053 25.553 0.200 1.00 87.69 171 GLY A O 1
ATOM 1362 N N . GLY A 1 172 ? 11.906 24.051 1.865 1.00 90.06 172 GLY A N 1
ATOM 1363 C CA . GLY A 1 172 ? 10.553 24.438 2.279 1.00 90.06 172 GLY A CA 1
ATOM 1364 C C . GLY A 1 172 ? 9.547 24.152 1.163 1.00 90.06 172 GLY A C 1
ATOM 1365 O O . GLY A 1 172 ? 9.457 23.017 0.698 1.00 90.06 172 GLY A O 1
ATOM 1366 N N . ASP A 1 173 ? 8.842 25.183 0.694 1.00 89.44 173 ASP A N 1
ATOM 1367 C CA . ASP A 1 173 ? 7.892 25.075 -0.425 1.00 89.44 173 ASP A CA 1
ATOM 1368 C C . ASP A 1 173 ? 8.583 24.841 -1.786 1.00 89.44 173 ASP A C 1
ATOM 1370 O O . ASP A 1 173 ? 7.955 24.384 -2.748 1.00 89.44 173 ASP A O 1
ATOM 1374 N N . ASN A 1 174 ? 9.886 25.130 -1.888 1.00 93.44 174 ASN A N 1
ATOM 1375 C CA . ASN A 1 174 ? 10.688 24.834 -3.072 1.00 93.44 174 ASN A CA 1
ATOM 1376 C C . ASN A 1 174 ? 11.321 23.440 -2.955 1.00 93.44 174 ASN A C 1
ATOM 1378 O O . ASN A 1 174 ? 12.513 23.317 -2.673 1.00 93.44 174 ASN A O 1
ATOM 1382 N N . ILE A 1 175 ? 10.495 22.406 -3.139 1.00 96.44 175 ILE A N 1
ATOM 1383 C CA . ILE A 1 175 ? 10.883 20.994 -3.004 1.00 96.44 175 ILE A CA 1
ATOM 1384 C C . ILE A 1 175 ? 12.182 20.701 -3.767 1.00 96.44 175 ILE A C 1
ATOM 1386 O O . ILE A 1 175 ? 12.239 20.845 -4.988 1.00 96.44 175 ILE A O 1
ATOM 1390 N N . ASN A 1 176 ? 13.214 20.264 -3.043 1.00 94.38 176 ASN A N 1
ATOM 1391 C CA . ASN A 1 176 ? 14.531 19.913 -3.589 1.00 94.38 176 ASN A CA 1
ATOM 1392 C C . ASN A 1 176 ? 15.017 18.503 -3.192 1.00 94.38 176 ASN A C 1
ATOM 1394 O O . ASN A 1 176 ? 16.106 18.100 -3.590 1.00 94.38 176 ASN A O 1
ATOM 1398 N N . GLY A 1 177 ? 14.200 17.766 -2.440 1.00 97.88 177 GLY A N 1
ATOM 1399 C CA . GLY A 1 177 ? 14.389 16.378 -2.021 1.00 97.88 177 GLY A CA 1
ATOM 1400 C C . GLY A 1 177 ? 13.062 15.826 -1.494 1.00 97.88 177 GLY A C 1
ATOM 1401 O O . GLY A 1 177 ? 12.174 16.612 -1.162 1.00 97.88 177 GLY A O 1
ATOM 1402 N N . VAL A 1 178 ? 12.882 14.503 -1.477 1.00 98.44 178 VAL A N 1
ATOM 1403 C CA . VAL A 1 178 ? 11.596 13.863 -1.103 1.00 98.44 178 VAL A CA 1
ATOM 1404 C C . VAL A 1 178 ? 11.716 12.655 -0.173 1.00 98.44 178 VAL A C 1
ATOM 1406 O O . VAL A 1 178 ? 10.708 12.020 0.137 1.00 98.44 178 VAL A O 1
ATOM 1409 N N . SER A 1 179 ? 12.920 12.349 0.314 1.00 97.69 179 SER A N 1
ATOM 1410 C CA . SER A 1 179 ? 13.193 11.171 1.157 1.00 97.69 179 SER A CA 1
ATOM 1411 C C . SER A 1 179 ? 12.455 11.186 2.512 1.00 97.69 179 SER A C 1
ATOM 1413 O O . SER A 1 179 ? 12.241 10.150 3.143 1.00 97.69 179 SER A O 1
ATOM 1415 N N . ASP A 1 180 ? 12.022 12.361 2.971 1.00 97.38 180 ASP A N 1
ATOM 1416 C CA . ASP A 1 180 ? 11.224 12.565 4.183 1.00 97.38 180 ASP A CA 1
ATOM 1417 C C . ASP A 1 180 ? 9.707 12.669 3.925 1.00 97.38 180 ASP A C 1
ATOM 1419 O O . ASP A 1 180 ? 8.898 12.566 4.861 1.00 97.38 180 ASP A O 1
ATOM 1423 N N . LEU A 1 181 ? 9.310 12.830 2.661 1.00 97.94 181 LEU A N 1
ATOM 1424 C CA . LEU A 1 181 ? 7.921 13.025 2.244 1.00 97.94 181 LEU A CA 1
ATOM 1425 C C . LEU A 1 181 ? 7.260 11.714 1.821 1.00 97.94 181 LEU A C 1
ATOM 1427 O O . LEU A 1 181 ? 6.154 11.423 2.277 1.00 97.94 181 LEU A O 1
ATOM 1431 N N . PHE A 1 182 ? 7.938 10.914 1.002 1.00 98.62 182 PHE A N 1
ATOM 1432 C CA . PHE A 1 182 ? 7.409 9.652 0.485 1.00 98.62 182 PHE A CA 1
ATOM 1433 C C . PHE A 1 182 ? 7.915 8.444 1.273 1.00 98.62 182 PHE A C 1
ATOM 1435 O O . PHE A 1 182 ? 8.847 8.546 2.076 1.00 98.62 182 PHE A O 1
ATOM 1442 N N . ALA A 1 183 ? 7.263 7.303 1.069 1.00 98.81 183 ALA A N 1
ATOM 1443 C CA . ALA A 1 183 ? 7.765 6.011 1.510 1.00 98.81 183 ALA A CA 1
ATOM 1444 C C . ALA A 1 183 ? 8.422 5.247 0.356 1.00 98.81 183 ALA A C 1
ATOM 1446 O O . ALA A 1 183 ? 8.138 5.516 -0.810 1.00 98.81 183 ALA A O 1
ATOM 1447 N N . LEU A 1 184 ? 9.310 4.311 0.692 1.00 98.88 184 LEU A N 1
ATOM 1448 C CA . LEU A 1 184 ? 10.062 3.500 -0.263 1.00 98.88 184 LEU A CA 1
ATOM 1449 C C . LEU A 1 184 ? 10.038 2.018 0.117 1.00 98.88 184 LEU A C 1
ATOM 1451 O O . LEU A 1 184 ? 10.254 1.653 1.277 1.00 98.88 184 LEU A O 1
ATOM 1455 N N . VAL A 1 185 ? 9.843 1.174 -0.892 1.00 98.88 185 VAL A N 1
ATOM 1456 C CA . VAL A 1 185 ? 9.919 -0.289 -0.822 1.00 98.88 185 VAL A CA 1
ATOM 1457 C C . VAL A 1 185 ? 10.563 -0.820 -2.105 1.00 98.88 185 VAL A C 1
ATOM 1459 O O . VAL A 1 185 ? 10.483 -0.191 -3.158 1.00 98.88 185 VAL A O 1
ATOM 1462 N N . SER A 1 186 ? 11.257 -1.954 -2.032 1.00 98.88 186 SER A N 1
ATOM 1463 C CA . SER A 1 186 ? 11.847 -2.575 -3.222 1.00 98.88 186 SER A CA 1
ATOM 1464 C C . SER A 1 186 ? 10.750 -3.037 -4.188 1.00 98.88 186 SER A C 1
ATOM 1466 O O . SER A 1 186 ? 9.728 -3.571 -3.752 1.00 98.88 186 SER A O 1
ATOM 1468 N N . HIS A 1 187 ? 10.982 -2.891 -5.493 1.00 98.94 187 HIS A N 1
ATOM 1469 C CA . HIS A 1 187 ? 10.156 -3.494 -6.542 1.00 98.94 187 HIS A CA 1
ATOM 1470 C C . HIS A 1 187 ? 10.967 -4.424 -7.452 1.00 98.94 187 HIS A C 1
ATOM 1472 O O . HIS A 1 187 ? 10.640 -4.580 -8.621 1.00 98.94 187 HIS A O 1
ATOM 1478 N N . THR A 1 188 ? 12.020 -5.053 -6.909 1.00 98.81 188 THR A N 1
ATOM 1479 C CA . THR A 1 188 ? 13.084 -5.791 -7.634 1.00 98.81 188 THR A CA 1
ATOM 1480 C C . THR A 1 188 ? 14.010 -4.890 -8.444 1.00 98.81 188 THR A C 1
ATOM 1482 O O . THR A 1 188 ? 13.744 -3.706 -8.619 1.00 98.81 188 THR A O 1
ATOM 1485 N N . PHE A 1 189 ? 15.154 -5.402 -8.891 1.00 98.88 189 PHE A N 1
ATOM 1486 C CA . PHE A 1 189 ? 16.183 -4.574 -9.511 1.00 98.88 189 PHE A CA 1
ATOM 1487 C C . PHE A 1 189 ? 15.855 -4.235 -10.965 1.00 98.88 189 PHE A C 1
ATOM 1489 O O . PHE A 1 189 ? 15.925 -3.062 -11.334 1.00 98.88 189 PHE A O 1
ATOM 1496 N N . THR A 1 190 ? 15.508 -5.234 -11.781 1.00 98.56 190 THR A N 1
ATOM 1497 C CA . THR A 1 190 ? 15.273 -5.081 -13.226 1.00 98.56 190 THR A CA 1
ATOM 1498 C C . THR A 1 190 ? 13.810 -5.194 -13.636 1.00 98.56 190 THR A C 1
ATOM 1500 O O . THR A 1 190 ? 13.515 -4.906 -14.794 1.00 98.56 190 THR A O 1
ATOM 1503 N N . HIS A 1 191 ? 12.918 -5.554 -12.704 1.00 98.31 191 HIS A N 1
ATOM 1504 C CA . HIS A 1 191 ? 11.516 -5.870 -12.990 1.00 98.31 191 HIS A CA 1
ATOM 1505 C C . HIS A 1 191 ? 11.380 -7.131 -13.874 1.00 98.31 191 HIS A C 1
ATOM 1507 O O . HIS A 1 191 ? 10.635 -7.185 -14.859 1.00 98.31 191 HIS A O 1
ATOM 1513 N N . GLU A 1 192 ? 12.139 -8.175 -13.538 1.00 98.00 192 GLU A N 1
ATOM 1514 C CA . GLU A 1 192 ? 12.019 -9.479 -14.193 1.00 98.00 192 GLU A CA 1
ATOM 1515 C C . GLU A 1 192 ? 10.765 -10.217 -13.709 1.00 98.00 192 GLU A C 1
ATOM 1517 O O . GLU A 1 192 ? 10.567 -10.372 -12.510 1.00 98.00 192 GLU A O 1
ATOM 1522 N N . GLY A 1 193 ? 9.911 -10.699 -14.617 1.00 97.25 193 GLY A N 1
ATOM 1523 C CA . GLY A 1 193 ? 8.737 -11.485 -14.245 1.00 97.25 193 GLY A CA 1
ATOM 1524 C C . GLY A 1 193 ? 9.139 -12.825 -13.630 1.00 97.25 193 GLY A C 1
ATOM 1525 O O . GLY A 1 193 ? 9.646 -13.702 -14.320 1.00 97.25 193 GLY A O 1
ATOM 1526 N N . GLU A 1 194 ? 8.849 -13.028 -12.348 1.00 97.88 194 GLU A N 1
ATOM 1527 C CA . GLU A 1 194 ? 9.438 -14.094 -11.538 1.00 97.88 194 GLU A CA 1
ATOM 1528 C C . GLU A 1 194 ? 8.683 -15.435 -11.580 1.00 97.88 194 GLU A C 1
ATOM 1530 O O . GLU A 1 194 ? 9.023 -16.373 -10.858 1.00 97.88 194 GLU A O 1
ATOM 1535 N N . ASN A 1 195 ? 7.657 -15.586 -12.422 1.00 97.94 195 ASN A N 1
ATOM 1536 C CA . ASN A 1 195 ? 6.899 -16.841 -12.515 1.00 97.94 195 ASN A CA 1
ATOM 1537 C C . ASN A 1 195 ? 7.773 -18.033 -12.978 1.00 97.94 195 ASN A C 1
ATOM 1539 O O . ASN A 1 195 ? 7.767 -19.062 -12.303 1.00 97.94 195 ASN A O 1
ATOM 1543 N N . PRO A 1 196 ? 8.532 -17.949 -14.092 1.00 96.00 196 PRO A N 1
ATOM 1544 C CA . PRO A 1 196 ? 9.335 -19.067 -14.596 1.00 96.00 196 PRO A CA 1
ATOM 1545 C C . PRO A 1 196 ? 10.835 -18.997 -14.253 1.00 96.00 196 PRO A C 1
ATOM 1547 O O . PRO A 1 196 ? 11.582 -19.872 -14.696 1.00 96.00 196 PRO A O 1
ATOM 1550 N N . ILE A 1 197 ? 11.295 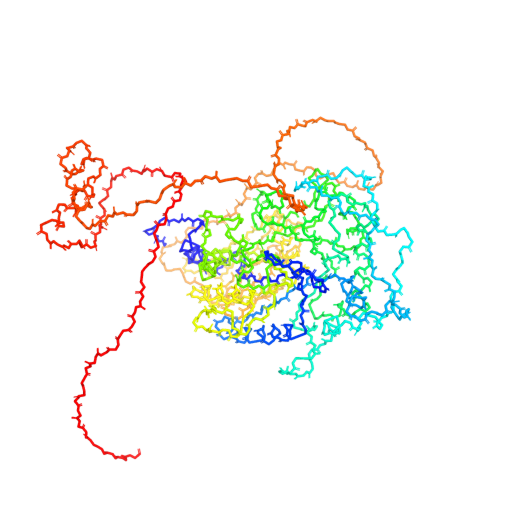-17.978 -13.521 1.00 96.44 197 ILE A N 1
ATOM 1551 C CA . ILE A 1 197 ? 12.735 -17.706 -13.347 1.00 96.44 197 ILE A CA 1
ATOM 1552 C C . ILE A 1 197 ? 13.389 -18.629 -12.322 1.00 96.44 197 ILE A C 1
ATOM 1554 O O . ILE A 1 197 ? 12.713 -19.272 -11.511 1.00 96.44 197 ILE A O 1
ATOM 1558 N N . THR A 1 198 ? 14.716 -18.692 -12.334 1.00 98.00 198 THR A N 1
ATOM 1559 C CA . THR A 1 198 ? 15.506 -19.507 -11.403 1.00 98.00 198 THR A CA 1
ATOM 1560 C C . THR A 1 198 ? 15.670 -18.832 -10.037 1.00 98.00 198 THR A C 1
ATOM 1562 O O . THR A 1 198 ? 15.449 -17.634 -9.868 1.00 98.00 198 THR A O 1
ATOM 1565 N N . TYR A 1 199 ? 16.131 -19.604 -9.046 1.00 98.56 199 TYR A N 1
ATOM 1566 C CA . TYR A 1 199 ? 16.585 -19.057 -7.760 1.00 98.56 199 TYR A CA 1
ATOM 1567 C C . TYR A 1 199 ? 17.689 -17.998 -7.945 1.00 98.56 199 TYR A C 1
ATOM 1569 O O . TYR A 1 199 ? 17.733 -17.013 -7.213 1.00 98.56 199 TYR A O 1
ATOM 1577 N N . ALA A 1 200 ? 18.608 -18.207 -8.898 1.00 97.62 200 ALA A N 1
ATOM 1578 C CA . ALA A 1 200 ? 19.763 -17.335 -9.095 1.00 97.62 200 ALA A CA 1
ATOM 1579 C C . ALA A 1 200 ? 19.357 -15.947 -9.611 1.00 97.62 200 ALA A C 1
ATOM 1581 O O . ALA A 1 200 ? 19.905 -14.947 -9.143 1.00 97.62 200 ALA A O 1
ATOM 1582 N N . ASP A 1 201 ? 18.391 -15.882 -10.526 1.00 98.06 201 ASP A N 1
ATOM 1583 C CA . ASP A 1 201 ? 17.835 -14.620 -11.023 1.00 98.06 201 ASP A CA 1
ATOM 1584 C C . ASP A 1 201 ? 17.032 -13.909 -9.942 1.00 98.06 201 ASP A C 1
ATOM 1586 O O . ASP A 1 201 ? 17.363 -12.778 -9.598 1.00 98.06 201 ASP A O 1
ATOM 1590 N N . SER A 1 202 ? 16.101 -14.606 -9.285 1.00 98.25 202 SER A N 1
ATOM 1591 C CA . SER A 1 202 ? 15.308 -14.022 -8.195 1.00 98.25 202 SER A CA 1
ATOM 1592 C C . SER A 1 202 ? 16.188 -13.490 -7.050 1.00 98.25 202 SER A C 1
ATOM 1594 O O . SER A 1 202 ? 16.001 -12.389 -6.529 1.00 98.25 202 SER A O 1
ATOM 1596 N N . LYS A 1 203 ? 17.255 -14.217 -6.695 1.00 98.25 203 LYS A N 1
ATOM 1597 C CA . LYS A 1 203 ? 18.230 -13.743 -5.706 1.00 98.25 203 LYS A CA 1
ATOM 1598 C C . LYS A 1 203 ? 18.956 -12.484 -6.169 1.00 98.25 203 LYS A C 1
ATOM 1600 O O . LYS A 1 203 ? 19.205 -11.596 -5.350 1.00 98.25 203 LYS A O 1
ATOM 1605 N N . ARG A 1 204 ? 19.338 -12.398 -7.445 1.00 98.00 204 ARG A N 1
ATOM 1606 C CA . ARG A 1 204 ? 19.983 -11.202 -8.005 1.00 98.00 204 ARG A CA 1
ATOM 1607 C C . ARG A 1 204 ? 19.020 -10.022 -8.036 1.00 98.00 204 ARG A C 1
ATOM 1609 O O . ARG A 1 204 ? 19.418 -8.951 -7.591 1.00 98.00 204 ARG A O 1
ATOM 1616 N N . GLU A 1 205 ? 17.770 -10.235 -8.437 1.00 98.75 205 GLU A N 1
ATOM 1617 C CA . GLU A 1 205 ? 16.704 -9.229 -8.414 1.00 98.75 205 GLU A CA 1
ATOM 1618 C C . GLU A 1 205 ? 16.574 -8.555 -7.046 1.00 98.75 205 GLU A C 1
ATOM 1620 O O . GLU A 1 205 ? 16.574 -7.327 -6.953 1.00 98.75 205 GLU A O 1
ATOM 1625 N N . ILE A 1 206 ? 16.550 -9.335 -5.962 1.00 98.81 206 ILE A N 1
ATOM 1626 C CA . ILE A 1 206 ? 16.454 -8.770 -4.612 1.00 98.81 206 ILE A CA 1
ATOM 1627 C C . ILE A 1 206 ? 17.777 -8.160 -4.153 1.00 98.81 206 ILE A C 1
ATOM 1629 O O . ILE A 1 206 ? 17.825 -7.000 -3.736 1.00 98.81 206 ILE A O 1
ATOM 1633 N N . THR A 1 207 ? 18.873 -8.917 -4.224 1.00 98.50 207 THR A N 1
ATOM 1634 C CA . THR A 1 207 ? 20.144 -8.484 -3.622 1.00 98.50 207 THR A CA 1
ATOM 1635 C C . THR A 1 207 ? 20.768 -7.297 -4.353 1.00 98.50 207 THR A C 1
ATOM 1637 O O . THR A 1 207 ? 21.372 -6.440 -3.710 1.00 98.50 207 THR A O 1
ATOM 1640 N N . TYR A 1 208 ? 20.589 -7.167 -5.672 1.00 98.69 208 TYR A N 1
ATOM 1641 C CA . TYR A 1 208 ? 21.085 -5.997 -6.404 1.00 98.69 208 TYR A CA 1
ATOM 1642 C C . TYR A 1 208 ? 20.261 -4.756 -6.081 1.00 98.69 208 TYR A C 1
ATOM 1644 O O . TYR A 1 208 ? 20.833 -3.672 -5.966 1.00 98.69 208 TYR A O 1
ATOM 1652 N N . ASN A 1 209 ? 18.954 -4.899 -5.848 1.00 98.81 209 ASN A N 1
ATOM 1653 C CA . ASN A 1 209 ? 18.140 -3.770 -5.411 1.00 98.81 209 ASN A CA 1
ATOM 1654 C C . ASN A 1 209 ? 18.467 -3.359 -3.964 1.00 98.81 209 ASN A C 1
ATOM 1656 O O . ASN A 1 209 ? 18.500 -2.169 -3.658 1.00 98.81 209 ASN A O 1
ATOM 1660 N N . GLN A 1 210 ? 18.832 -4.313 -3.099 1.00 98.81 210 GLN A N 1
ATOM 1661 C CA . GLN A 1 210 ? 19.369 -4.032 -1.760 1.00 98.81 210 GLN A CA 1
ATOM 1662 C C . GLN A 1 210 ? 20.743 -3.331 -1.797 1.00 98.81 210 GLN A C 1
ATOM 1664 O O . GLN A 1 210 ? 21.038 -2.469 -0.966 1.00 98.81 210 GLN A O 1
ATOM 1669 N N . LEU A 1 211 ? 21.598 -3.651 -2.772 1.00 98.56 211 LEU A N 1
ATOM 1670 C CA . LEU A 1 211 ? 22.845 -2.911 -2.993 1.00 98.56 211 LEU A CA 1
ATOM 1671 C C . LEU A 1 211 ? 22.572 -1.498 -3.521 1.00 98.56 211 LEU A C 1
ATOM 1673 O O . LEU A 1 211 ? 23.189 -0.535 -3.056 1.00 98.56 211 LEU A O 1
ATOM 1677 N N . PHE A 1 212 ? 21.628 -1.366 -4.454 1.00 98.75 212 PHE A N 1
ATOM 1678 C CA . PHE A 1 212 ? 21.205 -0.079 -4.990 1.00 98.75 212 PHE A CA 1
ATOM 1679 C C . PHE A 1 212 ? 20.630 0.826 -3.902 1.00 98.75 212 PHE A C 1
ATOM 1681 O O . PHE A 1 212 ? 21.068 1.968 -3.787 1.00 98.75 212 PHE A O 1
ATOM 1688 N N . GLN A 1 213 ? 19.705 0.346 -3.064 1.00 98.00 213 GLN A N 1
ATOM 1689 C CA . GLN A 1 213 ? 19.076 1.172 -2.024 1.00 98.00 213 GLN A CA 1
ATOM 1690 C C . GLN A 1 213 ? 20.087 1.696 -0.992 1.00 98.00 213 GLN A C 1
ATOM 1692 O O . GLN A 1 213 ? 19.951 2.821 -0.520 1.00 98.00 213 GLN A O 1
ATOM 1697 N N . ALA A 1 214 ? 21.131 0.918 -0.678 1.00 98.44 214 ALA A N 1
ATOM 1698 C CA . ALA A 1 214 ? 22.185 1.342 0.239 1.00 98.44 214 ALA A CA 1
ATOM 1699 C C . ALA A 1 214 ? 23.074 2.431 -0.384 1.00 98.44 214 ALA A C 1
ATOM 1701 O O . ALA A 1 214 ? 23.428 3.408 0.273 1.00 98.44 214 ALA A O 1
ATOM 1702 N N . LYS A 1 215 ? 23.422 2.286 -1.669 1.00 98.31 215 LYS A N 1
ATOM 1703 C CA . LYS A 1 215 ? 24.275 3.242 -2.399 1.00 98.31 215 LYS A CA 1
ATOM 1704 C C . LYS A 1 215 ? 23.539 4.513 -2.824 1.00 98.31 215 LYS A C 1
ATOM 1706 O O . LYS A 1 215 ? 24.141 5.580 -2.874 1.00 98.31 215 LYS A O 1
ATOM 1711 N N . SER A 1 216 ? 22.244 4.404 -3.108 1.00 98.19 216 SER A N 1
ATOM 1712 C CA . SER A 1 216 ? 21.353 5.523 -3.434 1.00 98.19 216 SER A CA 1
ATOM 1713 C C . SER A 1 216 ? 20.831 6.259 -2.199 1.00 98.19 216 SER A C 1
ATOM 1715 O O . SER A 1 216 ? 20.206 7.300 -2.359 1.00 98.19 216 SER A O 1
ATOM 1717 N N . LEU A 1 217 ? 21.088 5.756 -0.984 1.00 98.38 217 LEU A N 1
ATOM 1718 C CA . LEU A 1 217 ? 20.544 6.261 0.287 1.00 98.38 217 LEU A CA 1
ATOM 1719 C C . LEU A 1 217 ? 19.018 6.127 0.428 1.00 98.38 217 LEU A C 1
ATOM 1721 O O . LEU A 1 217 ? 18.429 6.723 1.328 1.00 98.38 217 LEU A O 1
ATOM 1725 N N . PHE A 1 218 ? 18.364 5.329 -0.418 1.00 98.56 218 PHE A N 1
ATOM 1726 C CA . PHE A 1 218 ? 16.925 5.059 -0.309 1.00 98.56 218 PHE A CA 1
ATOM 1727 C C . PHE A 1 218 ? 16.589 4.343 1.003 1.00 98.56 218 PHE A C 1
ATOM 1729 O O . PHE A 1 218 ? 15.540 4.590 1.594 1.00 98.56 218 PHE A O 1
ATOM 1736 N N . ASP A 1 219 ? 17.520 3.537 1.521 1.00 98.44 219 ASP A N 1
ATOM 1737 C CA . ASP A 1 219 ? 17.394 2.887 2.828 1.00 98.44 219 ASP A CA 1
ATOM 1738 C C . ASP A 1 219 ? 17.451 3.866 4.021 1.00 98.44 219 ASP A C 1
ATOM 1740 O O . ASP A 1 219 ? 17.247 3.458 5.167 1.00 98.44 219 ASP A O 1
ATOM 1744 N N . LYS A 1 220 ? 17.741 5.153 3.770 1.00 98.19 220 LYS A N 1
ATOM 1745 C CA . LYS A 1 220 ? 17.739 6.238 4.764 1.00 98.19 220 LYS A CA 1
ATOM 1746 C C . LYS A 1 220 ? 16.471 7.086 4.730 1.00 98.19 220 LYS A C 1
ATOM 1748 O O . LYS A 1 220 ? 16.349 7.988 5.562 1.00 98.19 220 LYS A O 1
ATOM 1753 N N . ALA A 1 221 ? 15.542 6.809 3.813 1.00 98.31 221 ALA A N 1
ATOM 1754 C CA . ALA A 1 221 ? 14.265 7.507 3.762 1.00 98.31 221 ALA A CA 1
ATOM 1755 C C . ALA A 1 221 ? 13.515 7.385 5.091 1.00 98.31 221 ALA A C 1
ATOM 1757 O O . ALA A 1 221 ? 13.567 6.355 5.770 1.00 98.31 221 ALA A O 1
ATOM 1758 N N . LYS A 1 222 ? 12.772 8.437 5.457 1.00 97.94 222 LYS A N 1
ATOM 1759 C CA . LYS A 1 222 ? 12.022 8.490 6.725 1.00 97.94 222 LYS A CA 1
ATOM 1760 C C . LYS A 1 222 ? 11.074 7.296 6.872 1.00 97.94 222 LYS A C 1
ATOM 1762 O O . LYS A 1 222 ? 10.853 6.817 7.982 1.00 97.94 222 LYS A O 1
ATOM 1767 N N . ARG A 1 223 ? 10.496 6.840 5.757 1.00 98.56 223 ARG A N 1
ATOM 1768 C CA . ARG A 1 223 ? 9.582 5.697 5.685 1.00 98.56 223 ARG A CA 1
ATOM 1769 C C . ARG A 1 223 ? 10.128 4.678 4.687 1.00 98.56 223 ARG A C 1
ATOM 1771 O O . ARG A 1 223 ? 9.750 4.682 3.525 1.00 98.56 223 ARG A O 1
ATOM 1778 N N . PHE A 1 224 ? 11.022 3.812 5.142 1.00 98.81 224 PHE A N 1
ATOM 1779 C CA . PHE A 1 224 ? 11.590 2.740 4.325 1.00 98.81 224 PHE A CA 1
ATOM 1780 C C . PHE A 1 224 ? 11.140 1.360 4.829 1.00 98.81 224 PHE A C 1
ATOM 1782 O O . PHE A 1 224 ? 11.097 1.132 6.043 1.00 98.81 224 PHE A O 1
ATOM 1789 N N . SER A 1 225 ? 10.797 0.457 3.908 1.00 98.81 225 SER A N 1
ATOM 1790 C CA . SER A 1 225 ? 10.374 -0.924 4.187 1.00 98.81 225 SER A CA 1
ATOM 1791 C C . SER A 1 225 ? 11.471 -1.921 3.772 1.00 98.81 225 SER A C 1
ATOM 1793 O O . SER A 1 225 ? 11.489 -2.353 2.619 1.00 98.81 225 SER A O 1
ATOM 1795 N N . PRO A 1 226 ? 12.416 -2.274 4.671 1.00 98.50 226 PRO A N 1
ATOM 1796 C CA . PRO A 1 226 ? 13.543 -3.155 4.347 1.00 98.50 226 PRO A CA 1
ATOM 1797 C C . PRO A 1 226 ? 13.175 -4.632 4.168 1.00 98.50 226 PRO A C 1
ATOM 1799 O O . PRO A 1 226 ? 13.946 -5.360 3.547 1.00 98.50 226 PRO A O 1
ATOM 1802 N N . ASN A 1 227 ? 12.051 -5.084 4.732 1.00 98.62 227 ASN A N 1
ATOM 1803 C CA . ASN A 1 227 ? 11.655 -6.497 4.726 1.00 98.62 227 ASN A CA 1
ATOM 1804 C C . ASN A 1 227 ? 10.513 -6.780 3.739 1.00 98.62 227 ASN A C 1
ATOM 1806 O O . ASN A 1 227 ? 9.898 -7.849 3.800 1.00 98.62 227 ASN A O 1
ATOM 1810 N N . GLY A 1 228 ? 10.210 -5.812 2.877 1.00 98.31 228 GLY A N 1
ATOM 1811 C CA . GLY A 1 228 ? 9.102 -5.839 1.941 1.00 98.31 228 GLY A CA 1
ATOM 1812 C C . GLY A 1 228 ? 9.585 -5.812 0.498 1.00 98.31 228 GLY A C 1
ATOM 1813 O O . GLY A 1 228 ? 10.568 -5.139 0.176 1.00 98.31 228 GLY A O 1
ATOM 1814 N N . VAL A 1 229 ? 8.869 -6.503 -0.384 1.00 98.69 229 VAL A N 1
ATOM 1815 C CA . VAL A 1 229 ? 8.975 -6.278 -1.828 1.00 98.69 229 VAL A CA 1
ATOM 1816 C C . VAL A 1 229 ? 7.578 -6.195 -2.422 1.00 98.69 229 VAL A C 1
ATOM 1818 O O . VAL A 1 229 ? 6.687 -6.963 -2.065 1.00 98.69 229 VAL A O 1
ATOM 1821 N N . ILE A 1 230 ? 7.374 -5.265 -3.344 1.00 98.94 230 ILE A N 1
ATOM 1822 C CA . ILE A 1 230 ? 6.259 -5.370 -4.279 1.00 98.94 230 ILE A CA 1
ATOM 1823 C C . ILE A 1 230 ? 6.746 -6.320 -5.382 1.00 98.94 230 ILE A C 1
ATOM 1825 O O . ILE A 1 230 ? 7.720 -5.975 -6.049 1.00 98.94 230 ILE A O 1
ATOM 1829 N N . PRO A 1 231 ? 6.178 -7.523 -5.570 1.00 98.81 231 PRO A N 1
ATOM 1830 C CA . PRO A 1 231 ? 6.666 -8.427 -6.609 1.00 98.81 231 PRO A CA 1
ATOM 1831 C C . PRO A 1 231 ? 6.387 -7.841 -8.004 1.00 98.81 231 PRO A C 1
ATOM 1833 O O . PRO A 1 231 ? 5.310 -7.273 -8.206 1.00 98.81 231 PRO A O 1
ATOM 1836 N N . PRO A 1 232 ? 7.303 -7.979 -8.978 1.00 98.44 232 PRO A N 1
ATOM 1837 C CA . PRO A 1 232 ? 7.181 -7.340 -10.287 1.00 98.44 232 PRO A CA 1
ATOM 1838 C C . PRO A 1 232 ? 5.982 -7.940 -11.019 1.00 98.44 232 PRO A C 1
ATOM 1840 O O . PRO A 1 232 ? 5.890 -9.160 -11.184 1.00 98.44 232 PRO A O 1
ATOM 1843 N N . ALA A 1 233 ? 5.008 -7.100 -11.376 1.00 97.62 233 ALA A N 1
ATOM 1844 C CA . ALA A 1 233 ? 3.705 -7.521 -11.904 1.00 97.62 233 ALA A CA 1
ATOM 1845 C C . ALA A 1 233 ? 2.995 -8.631 -11.083 1.00 97.62 233 ALA A C 1
ATOM 1847 O O . ALA A 1 233 ? 2.265 -9.457 -11.635 1.00 97.62 233 ALA A O 1
ATOM 1848 N N . ILE A 1 234 ? 3.222 -8.688 -9.762 1.00 98.56 234 ILE A N 1
ATOM 1849 C CA . ILE A 1 234 ? 2.659 -9.710 -8.856 1.00 98.56 234 ILE A CA 1
ATOM 1850 C C . ILE A 1 234 ? 2.991 -11.145 -9.326 1.00 98.56 234 ILE A C 1
ATOM 1852 O O . ILE A 1 234 ? 2.163 -12.064 -9.309 1.00 98.56 234 ILE A O 1
ATOM 1856 N N . THR A 1 235 ? 4.223 -11.344 -9.792 1.00 98.62 235 THR A N 1
ATOM 1857 C CA . THR A 1 235 ? 4.749 -12.646 -10.226 1.00 98.62 235 THR A CA 1
ATOM 1858 C C . THR A 1 235 ? 5.623 -13.291 -9.147 1.00 98.62 235 THR A C 1
ATOM 1860 O O . THR A 1 235 ? 5.977 -12.660 -8.157 1.00 98.62 235 THR A O 1
ATOM 1863 N N . GLY A 1 236 ? 5.925 -14.585 -9.289 1.00 98.19 236 GLY A N 1
ATOM 1864 C CA . GLY A 1 236 ? 6.780 -15.334 -8.356 1.00 98.19 236 GLY A CA 1
ATOM 1865 C C . GLY A 1 236 ? 6.061 -15.906 -7.128 1.00 98.19 236 GLY A C 1
ATOM 1866 O O . GLY A 1 236 ? 6.609 -16.770 -6.450 1.00 98.19 236 GLY A O 1
ATOM 1867 N N . LEU A 1 237 ? 4.797 -15.535 -6.888 1.00 98.56 237 LEU A N 1
ATOM 1868 C CA . LEU A 1 237 ? 4.004 -15.993 -5.732 1.00 98.56 237 LEU A CA 1
ATOM 1869 C C . LEU A 1 237 ? 3.644 -17.493 -5.744 1.00 98.56 237 LEU A C 1
ATOM 1871 O O . LEU A 1 237 ? 3.156 -18.009 -4.740 1.00 98.56 237 LEU A O 1
ATOM 1875 N N . HIS A 1 238 ? 3.919 -18.196 -6.845 1.00 98.38 238 HIS A N 1
ATOM 1876 C CA . HIS A 1 238 ? 3.823 -19.658 -6.971 1.00 98.38 238 HIS A CA 1
ATOM 1877 C C . HIS A 1 238 ? 5.147 -20.290 -7.447 1.00 98.38 238 HIS A C 1
ATOM 1879 O O . HIS A 1 238 ? 5.179 -21.394 -7.995 1.00 98.38 238 HIS A O 1
ATOM 1885 N N . ASN A 1 239 ? 6.262 -19.576 -7.274 1.00 98.50 239 ASN A N 1
ATOM 1886 C CA . ASN A 1 239 ? 7.600 -20.046 -7.602 1.00 98.50 239 ASN A CA 1
ATOM 1887 C C . ASN A 1 239 ? 8.384 -20.277 -6.304 1.00 98.50 239 ASN A C 1
ATOM 1889 O O . ASN A 1 239 ? 8.894 -19.337 -5.695 1.00 98.50 239 ASN A O 1
ATOM 1893 N N . ALA A 1 240 ? 8.521 -21.548 -5.912 1.00 98.44 240 ALA A N 1
ATOM 1894 C CA . ALA A 1 240 ? 9.223 -21.945 -4.690 1.00 98.44 240 ALA A CA 1
ATOM 1895 C C . ALA A 1 240 ? 10.642 -21.364 -4.590 1.00 98.44 240 ALA A C 1
ATOM 1897 O O . ALA A 1 240 ? 11.085 -20.971 -3.513 1.00 98.44 240 ALA A O 1
ATOM 1898 N N . ASP A 1 241 ? 11.353 -21.309 -5.717 1.00 98.81 241 ASP A N 1
ATOM 1899 C CA . ASP A 1 241 ? 12.728 -20.822 -5.762 1.00 98.81 241 ASP A CA 1
ATOM 1900 C C . ASP A 1 241 ? 12.798 -19.302 -5.585 1.00 98.81 241 ASP A C 1
ATOM 1902 O O . ASP A 1 241 ? 13.718 -18.819 -4.928 1.00 98.81 241 ASP A O 1
ATOM 1906 N N . ALA A 1 242 ? 11.824 -18.566 -6.131 1.00 98.69 242 ALA A N 1
ATOM 1907 C CA . ALA A 1 242 ? 11.749 -17.117 -5.977 1.00 98.69 242 ALA A CA 1
ATOM 1908 C C . ALA A 1 242 ? 11.407 -16.735 -4.535 1.00 98.69 242 ALA A C 1
ATOM 1910 O O . ALA A 1 242 ? 12.165 -16.022 -3.883 1.00 98.69 242 ALA A O 1
ATOM 1911 N N . ILE A 1 243 ? 10.343 -17.324 -3.978 1.00 98.88 243 ILE A N 1
ATOM 1912 C CA . ILE A 1 243 ? 9.948 -17.095 -2.581 1.00 98.88 243 ILE A CA 1
ATOM 1913 C C . ILE A 1 243 ? 11.101 -17.437 -1.631 1.00 98.88 243 ILE A C 1
ATOM 1915 O O . ILE A 1 243 ? 11.407 -16.668 -0.719 1.00 98.88 243 ILE A O 1
ATOM 1919 N N . LYS A 1 244 ? 11.790 -18.560 -1.865 1.00 98.75 244 LYS A N 1
ATOM 1920 C CA . LYS A 1 244 ? 12.975 -18.928 -1.090 1.00 98.75 244 LYS A CA 1
ATOM 1921 C C . LYS A 1 244 ? 14.076 -17.869 -1.195 1.00 98.75 244 LYS A C 1
ATOM 1923 O O . LYS A 1 244 ? 14.647 -17.502 -0.171 1.00 98.75 244 LYS A O 1
ATOM 1928 N N . ALA A 1 245 ? 14.388 -17.388 -2.399 1.00 98.75 245 ALA A N 1
ATOM 1929 C CA . ALA A 1 245 ? 15.407 -16.362 -2.610 1.00 98.75 245 ALA A CA 1
ATOM 1930 C C . ALA A 1 245 ? 15.059 -15.048 -1.893 1.00 98.75 245 ALA A C 1
ATOM 1932 O O . ALA A 1 245 ? 15.927 -14.464 -1.241 1.00 98.75 245 ALA A O 1
ATOM 1933 N N . TRP A 1 246 ? 13.797 -14.621 -1.956 1.00 98.88 246 TRP A N 1
ATOM 1934 C CA . TRP A 1 246 ? 13.297 -13.443 -1.251 1.00 98.88 246 TRP A CA 1
ATOM 1935 C C . TRP A 1 246 ? 13.452 -13.590 0.268 1.00 98.88 246 TRP A C 1
ATOM 1937 O O . TRP A 1 246 ? 14.055 -12.733 0.918 1.00 98.88 246 TRP A O 1
ATOM 1947 N N . MET A 1 247 ? 12.971 -14.699 0.835 1.00 98.75 247 MET A N 1
ATOM 1948 C CA . MET A 1 247 ? 13.005 -14.935 2.282 1.00 98.75 247 MET A CA 1
ATOM 1949 C C . MET A 1 247 ? 14.431 -15.087 2.821 1.00 98.75 247 MET A C 1
ATOM 1951 O O . MET A 1 247 ? 14.755 -14.540 3.874 1.00 98.75 247 MET A O 1
ATOM 1955 N N . GLU A 1 248 ? 15.324 -15.756 2.087 1.00 98.69 248 GLU A N 1
ATOM 1956 C CA . GLU A 1 248 ? 16.747 -15.833 2.447 1.00 98.69 248 GLU A CA 1
ATOM 1957 C C . GLU A 1 248 ? 17.458 -14.470 2.365 1.00 98.69 248 GLU A C 1
ATOM 1959 O O . GLU A 1 248 ? 18.465 -14.266 3.044 1.00 98.69 248 GLU A O 1
ATOM 1964 N N . ALA A 1 249 ? 16.932 -13.528 1.576 1.00 98.56 249 ALA A N 1
ATOM 1965 C CA . ALA A 1 249 ? 17.400 -12.144 1.509 1.00 98.56 249 ALA A CA 1
ATOM 1966 C C . ALA A 1 249 ? 16.727 -11.212 2.542 1.00 98.56 249 ALA A C 1
ATOM 1968 O O . ALA A 1 249 ? 16.976 -10.006 2.528 1.00 98.56 249 ALA A O 1
ATOM 1969 N N . GLY A 1 250 ? 15.907 -11.751 3.453 1.00 98.50 250 GLY A N 1
ATOM 1970 C CA . GLY A 1 250 ? 15.257 -11.002 4.534 1.00 98.50 250 GLY A CA 1
ATOM 1971 C C . GLY A 1 250 ? 13.892 -10.403 4.182 1.00 98.50 250 GLY A C 1
ATOM 1972 O O . GLY A 1 250 ? 13.352 -9.629 4.973 1.00 98.50 250 GLY A O 1
ATOM 1973 N N . ILE A 1 251 ? 13.319 -10.752 3.029 1.00 98.81 251 ILE A N 1
ATOM 1974 C CA . ILE A 1 251 ? 11.978 -10.314 2.638 1.00 98.81 251 ILE A CA 1
ATOM 1975 C C . ILE A 1 251 ? 10.930 -11.228 3.275 1.00 98.81 251 ILE A C 1
ATOM 1977 O O . ILE A 1 251 ? 10.908 -12.432 3.036 1.00 98.81 251 ILE A O 1
ATOM 1981 N N . ASN A 1 252 ? 10.042 -10.646 4.076 1.00 98.50 252 ASN A N 1
ATOM 1982 C CA . ASN A 1 252 ? 8.987 -11.362 4.796 1.00 98.50 252 ASN A CA 1
ATOM 1983 C C . ASN A 1 252 ? 7.585 -10.978 4.319 1.00 98.50 252 ASN A C 1
ATOM 1985 O O . ASN A 1 252 ? 6.653 -11.769 4.471 1.00 98.50 252 ASN A O 1
ATOM 1989 N N . TYR A 1 253 ? 7.443 -9.776 3.760 1.00 98.81 253 TYR A N 1
ATOM 1990 C CA . TYR A 1 253 ? 6.169 -9.205 3.350 1.00 98.81 253 TYR A CA 1
ATOM 1991 C C . TYR A 1 253 ? 6.179 -8.928 1.851 1.00 98.81 253 TYR A C 1
ATOM 1993 O O . TYR A 1 253 ? 7.129 -8.357 1.317 1.00 98.81 253 TYR A O 1
ATOM 2001 N N . VAL A 1 254 ? 5.113 -9.338 1.180 1.00 98.88 254 VAL A N 1
ATOM 2002 C CA . VAL A 1 254 ? 4.824 -8.965 -0.202 1.00 98.88 254 VAL A CA 1
ATOM 2003 C C . VAL A 1 254 ? 3.377 -8.548 -0.330 1.00 98.88 254 VAL A C 1
ATOM 2005 O O . VAL A 1 254 ? 2.562 -8.839 0.542 1.00 98.88 254 VAL A O 1
ATOM 2008 N N . VAL A 1 255 ? 3.039 -7.907 -1.441 1.00 98.88 255 VAL A N 1
ATOM 2009 C CA . VAL A 1 255 ? 1.646 -7.670 -1.829 1.00 98.88 255 VAL A CA 1
ATOM 2010 C C . VAL A 1 255 ? 1.211 -8.651 -2.912 1.00 98.88 255 VAL A C 1
ATOM 2012 O O . VAL A 1 255 ? 2.009 -9.067 -3.751 1.00 98.88 255 VAL A O 1
ATOM 2015 N N . GLY A 1 256 ? -0.059 -9.039 -2.855 1.00 98.44 256 GLY A N 1
ATOM 2016 C CA . GLY A 1 256 ? -0.753 -9.810 -3.877 1.00 98.44 256 GLY A CA 1
ATOM 2017 C C . GLY A 1 256 ? -1.589 -8.916 -4.792 1.00 98.44 256 GLY A C 1
ATOM 2018 O O . GLY A 1 256 ? -1.262 -7.755 -5.034 1.00 98.44 256 GLY A O 1
ATOM 2019 N N . ASP A 1 257 ? -2.688 -9.477 -5.289 1.00 98.56 257 ASP A N 1
ATOM 2020 C CA . ASP A 1 257 ? -3.651 -8.799 -6.154 1.00 98.56 257 ASP A CA 1
ATOM 2021 C C . ASP A 1 257 ? -5.054 -9.342 -5.868 1.00 98.56 257 ASP A C 1
ATOM 2023 O O . ASP A 1 257 ? -5.330 -10.531 -6.040 1.00 98.56 257 ASP A O 1
ATOM 2027 N N . ASN A 1 258 ? -5.954 -8.464 -5.428 1.00 98.44 258 ASN A N 1
ATOM 2028 C CA . ASN A 1 258 ? -7.301 -8.846 -5.020 1.00 98.44 258 ASN A CA 1
ATOM 2029 C C . ASN A 1 258 ? -8.211 -9.273 -6.182 1.00 98.44 258 ASN A C 1
ATOM 2031 O O . ASN A 1 258 ? -9.285 -9.825 -5.928 1.00 98.44 258 ASN A O 1
ATOM 2035 N N . THR A 1 259 ? -7.805 -9.064 -7.438 1.00 96.62 259 THR A N 1
ATOM 2036 C CA . THR A 1 259 ? -8.509 -9.622 -8.603 1.00 96.62 259 THR A CA 1
ATOM 2037 C C . THR A 1 259 ? -8.247 -11.124 -8.774 1.00 96.62 259 THR A C 1
ATOM 2039 O O . THR A 1 259 ? -9.010 -11.821 -9.445 1.00 96.62 259 THR A O 1
ATOM 2042 N N . ARG A 1 260 ? -7.209 -11.655 -8.112 1.00 97.62 260 ARG A N 1
ATOM 2043 C CA . ARG A 1 260 ? -6.769 -13.050 -8.190 1.00 97.62 260 ARG A CA 1
ATOM 2044 C C . ARG A 1 260 ? -7.160 -13.794 -6.921 1.00 97.62 260 ARG A C 1
ATOM 2046 O O . ARG A 1 260 ? -6.500 -13.695 -5.889 1.00 97.62 260 ARG A O 1
ATOM 2053 N N . ALA A 1 261 ? -8.240 -14.574 -6.993 1.00 96.25 261 ALA A N 1
ATOM 2054 C CA . ALA A 1 261 ? -8.779 -15.297 -5.837 1.00 96.25 261 ALA A CA 1
ATOM 2055 C C . ALA A 1 261 ? -7.737 -16.146 -5.068 1.00 96.25 261 ALA A C 1
ATOM 2057 O O . ALA A 1 261 ? -7.761 -16.086 -3.838 1.00 96.25 261 ALA A O 1
ATOM 2058 N N . PRO A 1 262 ? -6.785 -16.857 -5.716 1.00 96.25 262 PRO A N 1
ATOM 2059 C CA . PRO A 1 262 ? -5.743 -17.612 -5.004 1.00 96.25 262 PRO A CA 1
ATOM 2060 C C . PRO A 1 262 ? -4.795 -16.760 -4.151 1.00 96.25 262 PRO A C 1
ATOM 2062 O O . PRO A 1 262 ? -4.128 -17.297 -3.273 1.00 96.25 262 PRO A O 1
ATOM 2065 N N . LEU A 1 263 ? -4.746 -15.444 -4.378 1.00 97.25 263 LEU A N 1
ATOM 2066 C CA . LEU A 1 263 ? -3.937 -14.495 -3.611 1.00 97.25 263 LEU A CA 1
ATOM 2067 C C . LEU A 1 263 ? -4.725 -13.777 -2.506 1.00 97.25 263 LEU A C 1
ATOM 2069 O O . LEU A 1 263 ? -4.206 -12.856 -1.876 1.00 97.25 263 LEU A O 1
ATOM 2073 N N . ARG A 1 264 ? -5.961 -14.213 -2.230 1.00 96.81 264 ARG A N 1
ATOM 2074 C CA . ARG A 1 264 ? -6.774 -13.739 -1.103 1.00 96.81 264 ARG A CA 1
ATOM 2075 C C . ARG A 1 264 ? -7.007 -14.835 -0.075 1.00 96.81 264 ARG A C 1
ATOM 2077 O O . ARG A 1 264 ? -7.235 -15.997 -0.414 1.00 96.81 264 ARG A O 1
ATOM 2084 N N . ASN A 1 265 ? -6.988 -14.460 1.200 1.00 97.88 265 ASN A N 1
ATOM 2085 C CA . ASN A 1 265 ? -7.281 -15.397 2.273 1.00 97.88 265 ASN A CA 1
ATOM 2086 C C . ASN A 1 265 ? -8.747 -15.860 2.184 1.00 97.88 265 ASN A C 1
ATOM 2088 O O . ASN A 1 265 ? -9.670 -15.049 2.169 1.00 97.88 265 ASN A O 1
ATOM 2092 N N . GLN A 1 266 ? -8.951 -17.177 2.117 1.00 95.00 266 GLN A N 1
ATOM 2093 C CA . GLN A 1 266 ? -10.271 -17.785 1.902 1.00 95.00 266 GLN A CA 1
ATOM 2094 C C . GLN A 1 266 ? -11.096 -17.940 3.191 1.00 95.00 266 GLN A C 1
ATOM 2096 O O . GLN A 1 266 ? -12.266 -18.306 3.132 1.00 95.00 266 GLN A O 1
ATOM 2101 N N . GLN A 1 267 ? -10.500 -17.696 4.362 1.00 96.00 267 GLN A N 1
ATOM 2102 C CA . GLN A 1 267 ? -11.176 -17.795 5.661 1.00 96.00 267 GLN A CA 1
ATOM 2103 C C . GLN A 1 267 ? -11.647 -16.432 6.170 1.00 96.00 267 GLN A C 1
ATOM 2105 O O . GLN A 1 267 ? -12.677 -16.342 6.833 1.00 96.00 267 GLN A O 1
ATOM 2110 N N . SER A 1 268 ? -10.891 -15.375 5.877 1.00 96.75 268 SER A N 1
ATOM 2111 C CA . SER A 1 268 ? -11.190 -14.017 6.319 1.00 96.75 268 SER A CA 1
ATOM 2112 C C . SER A 1 268 ? -10.593 -13.013 5.351 1.00 96.75 268 SER A C 1
ATOM 2114 O O . SER A 1 268 ? -9.387 -12.996 5.118 1.00 96.75 268 SER A O 1
ATOM 2116 N N . ASP A 1 269 ? -11.423 -12.097 4.871 1.00 95.06 269 ASP A N 1
ATOM 2117 C CA . ASP A 1 269 ? -11.001 -10.981 4.029 1.00 95.06 269 ASP A CA 1
ATOM 2118 C C . ASP A 1 269 ? -10.210 -9.899 4.789 1.00 95.06 269 ASP A C 1
ATOM 2120 O O . ASP A 1 269 ? -9.819 -8.894 4.203 1.00 95.06 269 ASP A O 1
ATOM 2124 N N . ARG A 1 270 ? -9.970 -10.095 6.095 1.00 96.50 270 ARG A N 1
ATOM 2125 C CA . ARG A 1 270 ? -9.170 -9.211 6.962 1.00 96.50 270 ARG A CA 1
ATOM 2126 C C . ARG A 1 270 ? -7.793 -9.766 7.281 1.00 96.50 270 ARG A C 1
ATOM 2128 O O . ARG A 1 270 ? -7.092 -9.183 8.110 1.00 96.50 270 ARG A O 1
ATOM 2135 N N . TRP A 1 271 ? -7.438 -10.909 6.708 1.00 98.62 271 TRP A N 1
ATOM 2136 C CA . TRP A 1 271 ? -6.176 -11.592 6.962 1.00 98.62 271 TRP A CA 1
ATOM 2137 C C . TRP A 1 271 ? -5.316 -11.617 5.696 1.00 98.62 271 TRP A C 1
ATOM 2139 O O . TRP A 1 271 ? -5.854 -11.663 4.587 1.00 98.62 271 TRP A O 1
ATOM 2149 N N . PRO A 1 272 ? -3.982 -11.631 5.847 1.00 98.62 272 PRO A N 1
ATOM 2150 C CA . PRO A 1 272 ? -3.099 -11.925 4.733 1.00 98.62 272 PRO A CA 1
ATOM 2151 C C . PRO A 1 272 ? -3.177 -13.420 4.387 1.00 98.62 272 PRO A C 1
ATOM 2153 O O . PRO A 1 272 ? -3.725 -14.231 5.144 1.00 98.62 272 PRO A O 1
ATOM 2156 N N . ILE A 1 273 ? -2.576 -13.815 3.268 1.00 98.12 273 ILE A N 1
ATOM 2157 C CA . ILE A 1 273 ? -2.182 -15.213 3.066 1.00 98.12 273 ILE A CA 1
ATOM 2158 C C . ILE A 1 273 ? -0.805 -15.422 3.691 1.00 98.12 273 ILE A C 1
ATOM 2160 O O . ILE A 1 273 ? 0.097 -14.608 3.510 1.00 98.12 273 ILE A O 1
ATOM 2164 N N . ILE A 1 274 ? -0.631 -16.546 4.381 1.00 98.50 274 ILE A N 1
ATOM 2165 C CA . ILE A 1 274 ? 0.696 -17.091 4.663 1.00 98.50 274 ILE A CA 1
ATOM 2166 C C . ILE A 1 274 ? 0.953 -18.173 3.625 1.00 98.50 274 ILE A C 1
ATOM 2168 O O . ILE A 1 274 ? 0.196 -19.141 3.553 1.00 98.50 274 ILE A O 1
ATOM 2172 N N . SER A 1 275 ? 1.988 -17.988 2.810 1.00 98.44 275 SER A N 1
ATOM 2173 C CA . SER A 1 275 ? 2.333 -18.944 1.760 1.00 98.44 275 SER A CA 1
ATOM 2174 C C . SER A 1 275 ? 2.559 -20.344 2.329 1.00 98.44 275 SER A C 1
ATOM 2176 O O . SER A 1 275 ? 3.041 -20.514 3.457 1.00 98.44 275 SER A O 1
ATOM 2178 N N . THR A 1 276 ? 2.214 -21.356 1.538 1.00 98.06 276 THR A N 1
ATOM 2179 C CA . THR A 1 276 ? 2.363 -22.767 1.903 1.00 98.06 276 THR A CA 1
ATOM 2180 C C . THR A 1 276 ? 3.207 -23.507 0.870 1.00 98.06 276 THR A C 1
ATOM 2182 O O . THR A 1 276 ? 3.336 -23.095 -0.282 1.00 98.06 276 THR A O 1
ATOM 2185 N N . ALA A 1 277 ? 3.775 -24.650 1.264 1.00 96.88 277 ALA A N 1
ATOM 2186 C CA . ALA A 1 277 ? 4.469 -25.519 0.316 1.00 96.88 277 ALA A CA 1
ATOM 2187 C C . ALA A 1 277 ? 3.527 -26.067 -0.773 1.00 96.88 277 ALA A C 1
ATOM 2189 O O . ALA A 1 277 ? 3.972 -26.298 -1.891 1.00 96.88 277 ALA A O 1
ATOM 2190 N N . ALA A 1 278 ? 2.244 -26.270 -0.452 1.00 96.00 278 ALA A N 1
ATOM 2191 C CA . ALA A 1 278 ? 1.267 -26.834 -1.378 1.00 96.00 278 ALA A CA 1
ATOM 2192 C C . ALA A 1 278 ? 0.810 -25.816 -2.430 1.00 96.00 278 ALA A C 1
ATOM 2194 O O . ALA A 1 278 ? 0.792 -26.135 -3.615 1.00 96.00 278 ALA A O 1
ATOM 2195 N N . ASP A 1 279 ? 0.484 -24.596 -2.002 1.00 95.06 279 ASP A N 1
ATOM 2196 C CA . ASP A 1 279 ? -0.142 -23.604 -2.879 1.00 95.06 279 ASP A CA 1
ATOM 2197 C C . ASP A 1 279 ? 0.895 -22.704 -3.556 1.00 95.06 279 ASP A C 1
ATOM 2199 O O . ASP A 1 279 ? 0.725 -22.313 -4.708 1.00 95.06 279 ASP A O 1
ATOM 2203 N N . ASN A 1 280 ? 1.994 -22.387 -2.866 1.00 97.81 280 ASN A N 1
ATOM 2204 C CA . ASN A 1 280 ? 3.000 -21.426 -3.331 1.00 97.81 280 ASN A CA 1
ATOM 2205 C C . ASN A 1 280 ? 4.362 -22.071 -3.628 1.00 97.81 280 ASN A C 1
ATOM 2207 O O . ASN A 1 280 ? 5.223 -21.455 -4.254 1.00 97.81 280 ASN A O 1
ATOM 2211 N N . GLY A 1 281 ? 4.581 -23.304 -3.163 1.00 96.75 281 GLY A N 1
ATOM 2212 C CA . GLY A 1 281 ? 5.837 -24.038 -3.314 1.00 96.75 281 GLY A CA 1
ATOM 2213 C C . GLY A 1 281 ? 6.872 -23.777 -2.211 1.00 96.75 281 GLY A C 1
ATOM 2214 O O . GLY A 1 281 ? 7.761 -24.605 -2.012 1.00 96.75 281 GLY A O 1
ATOM 2215 N N . PHE A 1 282 ? 6.750 -22.688 -1.446 1.00 98.06 282 PHE A N 1
ATOM 2216 C CA . PHE A 1 282 ? 7.601 -22.406 -0.285 1.00 98.06 282 PHE A CA 1
ATOM 2217 C C . PHE A 1 282 ? 6.791 -21.715 0.825 1.00 98.06 282 PHE A C 1
ATOM 2219 O O . PHE A 1 282 ? 6.053 -20.780 0.521 1.00 98.06 282 PHE A O 1
ATOM 2226 N N . PRO A 1 283 ? 6.883 -22.168 2.092 1.00 98.25 283 PRO A N 1
ATOM 2227 C CA . PRO A 1 283 ? 6.029 -21.664 3.160 1.00 98.25 283 PRO A CA 1
ATOM 2228 C C . PRO A 1 283 ? 6.598 -20.445 3.902 1.00 98.25 283 PRO A C 1
ATOM 2230 O O . PRO A 1 283 ? 7.806 -20.331 4.101 1.00 98.25 283 PRO A O 1
ATOM 2233 N N . GLY A 1 284 ? 5.705 -19.613 4.445 1.00 98.00 284 GLY A N 1
ATOM 2234 C CA . GLY A 1 284 ? 6.018 -18.613 5.476 1.00 98.00 284 GLY A CA 1
ATOM 2235 C C . GLY A 1 284 ? 6.087 -17.154 5.017 1.00 98.00 284 GLY A C 1
ATOM 2236 O O . GLY A 1 284 ? 6.020 -16.268 5.864 1.00 98.00 284 GLY A O 1
ATOM 2237 N N . LEU A 1 285 ? 6.156 -16.881 3.711 1.00 98.81 285 LEU A N 1
ATOM 2238 C CA . LEU A 1 285 ? 6.008 -15.529 3.159 1.00 98.81 285 LEU A CA 1
ATOM 2239 C C . LEU A 1 285 ? 4.600 -14.984 3.428 1.00 98.81 285 LEU A C 1
ATOM 2241 O O . LEU A 1 285 ? 3.620 -15.695 3.189 1.00 98.81 285 LEU A O 1
ATOM 2245 N N . VAL A 1 286 ? 4.501 -13.730 3.871 1.00 98.88 286 VAL A N 1
ATOM 2246 C CA . VAL A 1 286 ? 3.231 -13.029 4.091 1.00 98.88 286 VAL A CA 1
ATOM 2247 C C . VAL A 1 286 ? 2.824 -12.296 2.816 1.00 98.88 286 VAL A C 1
ATOM 2249 O O . VAL A 1 286 ? 3.539 -11.404 2.367 1.00 98.88 286 VAL A O 1
ATOM 2252 N N . ILE A 1 287 ? 1.658 -12.628 2.266 1.00 98.88 287 ILE A N 1
ATOM 2253 C CA . ILE A 1 287 ? 1.078 -11.987 1.081 1.00 98.88 287 ILE A CA 1
ATOM 2254 C C . ILE A 1 287 ? -0.086 -11.097 1.533 1.00 98.88 287 ILE A C 1
ATOM 2256 O O . ILE A 1 287 ? -1.149 -11.578 1.937 1.00 98.88 287 ILE A O 1
ATOM 2260 N N . ILE A 1 288 ? 0.144 -9.788 1.495 1.00 98.81 288 ILE A N 1
ATOM 2261 C CA . ILE A 1 288 ? -0.797 -8.726 1.852 1.00 98.81 288 ILE A CA 1
ATOM 2262 C C . ILE A 1 288 ? -1.781 -8.534 0.686 1.00 98.81 288 ILE A C 1
ATOM 2264 O O . ILE A 1 288 ? -1.332 -8.375 -0.452 1.00 98.81 288 ILE A O 1
ATOM 2268 N N . PRO A 1 289 ? -3.105 -8.528 0.918 1.00 98.69 289 PRO A N 1
ATOM 2269 C CA . PRO A 1 289 ? -4.069 -8.247 -0.144 1.00 98.69 289 PRO A CA 1
ATOM 2270 C C . PRO A 1 289 ? -3.912 -6.798 -0.630 1.00 98.69 289 PRO A C 1
ATOM 2272 O O . PRO A 1 289 ? -3.629 -5.919 0.179 1.00 98.69 289 PRO A O 1
ATOM 2275 N N . ARG A 1 290 ? -4.070 -6.542 -1.934 1.00 98.81 290 ARG A N 1
ATOM 2276 C CA . ARG A 1 290 ? -3.899 -5.214 -2.556 1.00 98.81 290 ARG A CA 1
ATOM 2277 C C . ARG A 1 290 ? -4.964 -4.992 -3.624 1.00 98.81 290 ARG A C 1
ATOM 2279 O O . ARG A 1 290 ? -5.181 -5.857 -4.474 1.00 98.81 290 ARG A O 1
ATOM 2286 N N . TRP A 1 291 ? -5.626 -3.841 -3.593 1.00 98.75 291 TRP A N 1
ATOM 2287 C CA . TRP A 1 291 ? -6.665 -3.486 -4.557 1.00 98.75 291 TRP A CA 1
ATOM 2288 C C . TRP A 1 291 ? -6.066 -2.990 -5.874 1.00 98.75 291 TRP A C 1
ATOM 2290 O O . TRP A 1 291 ? -5.255 -2.060 -5.893 1.00 98.75 291 TRP A O 1
ATOM 2300 N N . ALA A 1 292 ? -6.527 -3.571 -6.981 1.00 98.06 292 ALA A N 1
ATOM 2301 C CA . ALA A 1 292 ? -6.449 -2.941 -8.292 1.00 98.06 292 ALA A CA 1
ATOM 2302 C C . ALA A 1 292 ? -7.572 -1.901 -8.444 1.00 98.06 292 ALA A C 1
ATOM 2304 O O . ALA A 1 292 ? -8.595 -1.964 -7.758 1.00 98.06 292 ALA A O 1
ATOM 2305 N N . ASN A 1 293 ? -7.385 -0.958 -9.358 1.00 97.44 293 ASN A N 1
ATOM 2306 C CA . ASN A 1 293 ? -8.356 0.079 -9.697 1.00 97.44 293 ASN A CA 1
ATOM 2307 C C . ASN A 1 293 ? -8.313 0.350 -11.212 1.00 97.44 293 ASN A C 1
ATOM 2309 O O . ASN A 1 293 ? -7.487 -0.222 -11.924 1.00 97.44 293 ASN A O 1
ATOM 2313 N N . ARG A 1 294 ? -9.225 1.187 -11.713 1.00 97.56 294 ARG A N 1
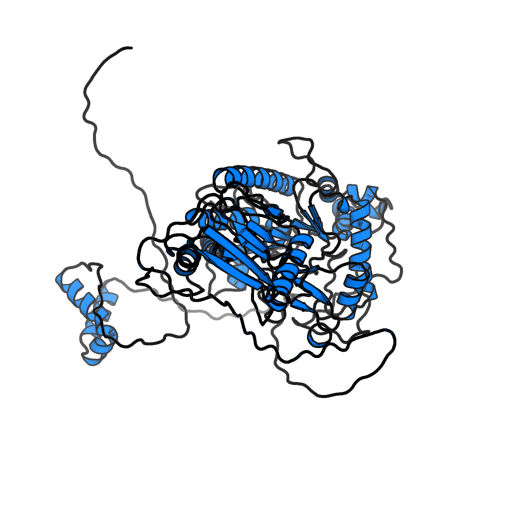ATOM 2314 C CA . ARG A 1 294 ? -9.317 1.546 -13.142 1.00 97.56 294 ARG A CA 1
ATOM 2315 C C . ARG A 1 294 ? -8.336 2.634 -13.585 1.00 97.56 294 ARG A C 1
ATOM 2317 O O . ARG A 1 294 ? -8.520 3.163 -14.669 1.00 97.56 294 ARG A O 1
ATOM 2324 N N . ILE A 1 295 ? -7.342 2.973 -12.764 1.00 98.56 295 ILE A N 1
ATOM 2325 C CA . ILE A 1 295 ? -6.189 3.768 -13.182 1.00 98.56 295 ILE A CA 1
ATOM 2326 C C . ILE A 1 295 ? -5.096 2.783 -13.605 1.00 98.56 295 ILE A C 1
ATOM 2328 O O . ILE A 1 295 ? -4.393 2.210 -12.769 1.00 98.56 295 ILE A O 1
ATOM 2332 N N . TYR A 1 296 ? -5.000 2.521 -14.906 1.00 98.62 296 TYR A N 1
ATOM 2333 C CA . TYR A 1 296 ? -4.205 1.410 -15.432 1.00 98.62 296 TYR A CA 1
ATOM 2334 C C . TYR A 1 296 ? -2.698 1.685 -15.394 1.00 98.62 296 TYR A C 1
ATOM 2336 O O . TYR A 1 296 ? -2.237 2.820 -15.505 1.00 98.62 296 TYR A O 1
ATOM 2344 N N . TYR A 1 297 ? -1.895 0.629 -15.247 1.00 98.50 297 TYR A N 1
ATOM 2345 C CA . TYR A 1 297 ? -0.447 0.712 -14.996 1.00 98.50 297 TYR A CA 1
ATOM 2346 C C . TYR A 1 297 ? 0.362 1.452 -16.079 1.00 98.50 297 TYR A C 1
ATOM 2348 O O . TYR A 1 297 ? 1.378 2.096 -15.825 1.00 98.50 297 TYR A O 1
ATOM 2356 N N . ASN A 1 298 ? -0.122 1.353 -17.303 1.00 98.31 298 ASN A N 1
ATOM 2357 C CA . ASN A 1 298 ? 0.406 1.854 -18.563 1.00 98.31 298 ASN A CA 1
ATOM 2358 C C . ASN A 1 298 ? -0.382 3.076 -19.067 1.00 98.31 298 ASN A C 1
ATOM 2360 O O . ASN A 1 298 ? -0.204 3.486 -20.215 1.00 98.31 298 ASN A O 1
ATOM 2364 N N . ALA A 1 299 ? -1.212 3.696 -18.227 1.00 98.56 299 ALA A N 1
ATOM 2365 C CA . ALA A 1 299 ? -1.875 4.955 -18.527 1.00 98.56 299 ALA A CA 1
ATOM 2366 C C . ALA A 1 299 ? -1.133 6.140 -17.889 1.00 98.56 299 ALA A C 1
ATOM 2368 O O . ALA A 1 299 ? -0.878 6.183 -16.684 1.00 98.56 299 ALA A O 1
ATOM 2369 N N . ASP A 1 300 ? -0.804 7.138 -18.707 1.00 98.19 300 ASP A N 1
ATOM 2370 C CA . ASP A 1 300 ? -0.135 8.371 -18.281 1.00 98.19 300 ASP A CA 1
ATOM 2371 C C . ASP A 1 300 ? -1.042 9.607 -18.350 1.00 98.19 300 ASP A C 1
ATOM 2373 O O . ASP A 1 300 ? -0.595 10.729 -18.124 1.00 98.19 300 ASP A O 1
ATOM 2377 N N . GLY A 1 301 ? -2.317 9.445 -18.690 1.00 97.62 301 GLY A N 1
ATOM 2378 C CA . GLY A 1 301 ? -3.275 10.536 -18.764 1.00 97.62 301 GLY A CA 1
ATOM 2379 C C . GLY A 1 301 ? -4.680 10.051 -19.089 1.00 97.62 301 GLY A C 1
ATOM 2380 O O . GLY A 1 301 ? -4.912 8.880 -19.366 1.00 97.62 301 GLY A O 1
ATOM 2381 N N . VAL A 1 302 ? -5.626 10.991 -19.089 1.00 97.56 302 VAL A N 1
ATOM 2382 C CA . VAL A 1 302 ? -7.063 10.731 -19.286 1.00 97.56 302 VAL A CA 1
ATOM 2383 C C . VAL A 1 302 ? -7.347 9.899 -20.540 1.00 97.56 302 VAL A C 1
ATOM 2385 O O . VAL A 1 302 ? -8.181 9.001 -20.512 1.00 97.56 302 VAL A O 1
ATOM 2388 N N . ALA A 1 303 ? -6.669 10.204 -21.649 1.00 96.56 303 ALA A N 1
ATOM 2389 C CA . ALA A 1 303 ? -6.920 9.547 -22.926 1.00 96.56 303 ALA A CA 1
ATOM 2390 C C . ALA A 1 303 ? -6.473 8.078 -22.938 1.00 96.56 303 ALA A C 1
ATOM 2392 O O . ALA A 1 303 ? -7.220 7.237 -23.428 1.00 96.56 303 ALA A O 1
ATOM 2393 N N . SER A 1 304 ? -5.282 7.774 -22.410 1.00 97.94 304 SER A N 1
ATOM 2394 C CA . SER A 1 304 ? -4.772 6.400 -22.347 1.00 97.94 304 SER A CA 1
ATOM 2395 C C . SER A 1 304 ? -5.593 5.553 -21.370 1.00 97.94 304 SER A C 1
ATOM 2397 O O . SER A 1 304 ? -5.980 4.444 -21.721 1.00 97.94 304 SER A O 1
ATOM 2399 N N . ASP A 1 305 ? -5.960 6.117 -20.218 1.00 98.25 305 ASP A N 1
ATOM 2400 C CA . ASP A 1 305 ? -6.718 5.428 -19.164 1.00 98.25 305 ASP A CA 1
ATOM 2401 C C . ASP A 1 305 ? -8.152 5.072 -19.592 1.00 98.25 305 ASP A C 1
ATOM 2403 O O . ASP A 1 305 ? -8.586 3.923 -19.510 1.00 98.25 305 ASP A O 1
ATOM 2407 N N . VAL A 1 306 ? -8.889 6.049 -20.136 1.00 97.75 306 VAL A N 1
ATOM 2408 C CA . VAL A 1 306 ? -10.263 5.826 -20.615 1.00 97.75 306 VAL A CA 1
ATOM 2409 C C . VAL A 1 306 ? -10.282 4.883 -21.818 1.00 97.75 306 VAL A C 1
ATOM 2411 O O . VAL A 1 306 ? -11.207 4.081 -21.939 1.00 97.75 306 VAL A O 1
ATOM 2414 N N . GLN A 1 307 ? -9.280 4.954 -22.701 1.00 98.00 307 GLN A N 1
ATOM 2415 C CA . GLN A 1 307 ? -9.196 4.040 -23.839 1.00 98.00 307 GLN A CA 1
ATOM 2416 C C . GLN A 1 307 ? -8.972 2.599 -23.376 1.00 98.00 307 GLN A C 1
ATOM 2418 O O . GLN A 1 307 ? -9.661 1.700 -23.851 1.00 98.00 307 GLN A O 1
ATOM 2423 N N . GLU A 1 308 ? -8.082 2.375 -22.410 1.00 98.25 308 GLU A N 1
ATOM 2424 C CA . GLU A 1 308 ? -7.882 1.038 -21.855 1.00 98.25 308 GLU A CA 1
ATOM 2425 C C . GLU A 1 308 ? -9.137 0.528 -21.150 1.00 98.25 308 GLU A C 1
ATOM 2427 O O . GLU A 1 308 ? -9.543 -0.608 -21.388 1.00 98.25 308 GLU A O 1
ATOM 2432 N N . TRP A 1 309 ? -9.831 1.380 -20.386 1.00 97.75 309 TRP A N 1
ATOM 2433 C CA . TRP A 1 309 ? -11.112 1.027 -19.770 1.00 97.75 309 TRP A CA 1
ATOM 2434 C C . TRP A 1 309 ? -12.152 0.555 -20.795 1.00 97.75 309 TRP A C 1
ATOM 2436 O O . TRP A 1 309 ? -12.814 -0.466 -20.582 1.00 97.75 309 TRP A O 1
ATOM 2446 N N . LEU A 1 310 ? -12.279 1.280 -21.913 1.00 97.38 310 LEU A N 1
ATOM 2447 C CA . LEU A 1 310 ? -13.173 0.932 -23.021 1.00 97.38 310 LEU A CA 1
ATOM 2448 C C . LEU A 1 310 ? -12.836 -0.434 -23.624 1.00 97.38 310 LEU A C 1
ATOM 2450 O O . LEU A 1 310 ? -13.748 -1.198 -23.940 1.00 97.38 310 LEU A O 1
ATOM 2454 N N . ASP A 1 311 ? -11.549 -0.748 -23.746 1.00 97.62 311 ASP A N 1
ATOM 2455 C CA . ASP A 1 311 ? -11.084 -1.967 -24.398 1.00 97.62 311 ASP A CA 1
ATOM 2456 C C . ASP A 1 311 ? -11.148 -3.195 -23.469 1.00 97.62 311 ASP A C 1
ATOM 2458 O O . ASP A 1 311 ? -11.504 -4.288 -23.915 1.00 97.62 311 ASP A O 1
ATOM 2462 N N . VAL A 1 312 ? -10.860 -3.037 -22.169 1.00 94.94 312 VAL A N 1
ATOM 2463 C CA . VAL A 1 312 ? -10.796 -4.159 -21.208 1.00 94.94 312 VAL A CA 1
ATOM 2464 C C . VAL A 1 312 ? -12.082 -4.380 -20.412 1.00 94.94 312 VAL A C 1
ATOM 2466 O O . VAL A 1 312 ? -12.260 -5.435 -19.805 1.00 94.94 312 VAL A O 1
ATOM 2469 N N . SER A 1 313 ? -12.989 -3.403 -20.362 1.00 93.31 313 SER A N 1
ATOM 2470 C CA . SER A 1 313 ? -14.266 -3.506 -19.639 1.00 93.31 313 SER A CA 1
ATOM 2471 C C . SER A 1 313 ? -15.428 -2.849 -20.403 1.00 93.31 313 SER A C 1
ATOM 2473 O O . SER A 1 313 ? -16.161 -2.039 -19.827 1.00 93.31 313 SER A O 1
ATOM 2475 N N . PRO A 1 314 ? -15.672 -3.223 -21.677 1.00 91.12 314 PRO A N 1
ATOM 2476 C CA . PRO A 1 314 ? -16.615 -2.531 -22.565 1.00 91.12 314 PRO A CA 1
ATOM 2477 C C . PRO A 1 314 ? -18.066 -2.508 -22.064 1.00 91.12 314 PRO A C 1
ATOM 2479 O O . PRO A 1 314 ? -18.829 -1.629 -22.446 1.00 91.12 314 PRO A O 1
ATOM 2482 N N . SER A 1 315 ? -18.466 -3.454 -21.207 1.00 90.94 315 SER A N 1
ATOM 2483 C CA . SER A 1 315 ? -19.818 -3.500 -20.630 1.00 90.94 315 SER A CA 1
ATOM 2484 C C . SER A 1 315 ? -20.038 -2.504 -19.487 1.00 90.94 315 SER A C 1
ATOM 2486 O O . SER A 1 315 ? -21.180 -2.177 -19.178 1.00 90.94 315 SER A O 1
ATOM 2488 N N . GLN A 1 316 ? -18.962 -2.038 -18.847 1.00 86.31 316 GLN A N 1
ATOM 2489 C CA . GLN A 1 316 ? -18.999 -1.028 -17.783 1.00 86.31 316 GLN A CA 1
ATOM 2490 C C . GLN A 1 316 ? -18.548 0.344 -18.288 1.00 86.31 316 GLN A C 1
ATOM 2492 O O . GLN A 1 316 ? -18.880 1.367 -17.687 1.00 86.31 316 GLN A O 1
ATOM 2497 N N . ALA A 1 317 ? -17.748 0.355 -19.353 1.00 90.25 317 ALA A N 1
ATOM 2498 C CA . ALA A 1 317 ? -17.028 1.525 -19.794 1.00 90.25 317 ALA A CA 1
ATOM 2499 C C . ALA A 1 317 ? -17.894 2.556 -20.503 1.00 90.25 317 ALA A C 1
ATOM 2501 O O . ALA A 1 317 ? -18.790 2.258 -21.288 1.00 90.25 317 ALA A O 1
ATOM 2502 N N . THR A 1 318 ? -17.553 3.812 -20.248 1.00 93.25 318 THR A N 1
ATOM 2503 C CA . THR A 1 318 ? -18.037 4.954 -21.016 1.00 93.25 318 THR A CA 1
ATOM 2504 C C . THR A 1 318 ? -16.831 5.774 -21.441 1.00 93.25 318 THR A C 1
ATOM 2506 O O . THR A 1 318 ? -15.794 5.746 -20.784 1.00 93.25 318 THR A O 1
ATOM 2509 N N . ASN A 1 319 ? -16.951 6.554 -22.510 1.00 94.00 319 ASN A N 1
ATOM 2510 C CA . ASN A 1 319 ? -15.867 7.438 -22.937 1.00 94.00 319 ASN A CA 1
ATOM 2511 C C . ASN A 1 319 ? -15.806 8.715 -22.064 1.00 94.00 319 ASN A C 1
ATOM 2513 O O . ASN A 1 319 ? -15.993 9.827 -22.556 1.00 94.00 319 ASN A O 1
ATOM 2517 N N . SER A 1 320 ? -15.674 8.553 -20.742 1.00 95.25 320 SER A N 1
ATOM 2518 C CA . SER A 1 320 ? -15.757 9.632 -19.753 1.00 95.25 320 SER A CA 1
ATOM 2519 C C . SER A 1 320 ? -14.958 9.305 -18.492 1.00 95.25 320 SER A C 1
ATOM 2521 O O . SER A 1 320 ? -15.345 8.452 -17.693 1.00 95.25 320 SER A O 1
ATOM 2523 N N . MET A 1 321 ? -13.899 10.078 -18.253 1.00 96.25 321 MET A N 1
ATOM 2524 C CA . MET A 1 321 ? -13.117 10.001 -17.015 1.00 96.25 321 MET A CA 1
ATOM 2525 C C . MET A 1 321 ? -13.937 10.354 -15.775 1.00 96.25 321 MET A C 1
ATOM 2527 O O . MET A 1 321 ? -13.736 9.782 -14.712 1.00 96.25 321 MET A O 1
ATOM 2531 N N . ALA A 1 322 ? -14.914 11.256 -15.899 1.00 94.94 322 ALA A N 1
ATOM 2532 C CA . ALA A 1 322 ? -15.804 11.574 -14.787 1.00 94.94 322 ALA A CA 1
ATOM 2533 C C . ALA A 1 322 ? -16.646 10.357 -14.365 1.00 94.94 322 ALA A C 1
ATOM 2535 O O . ALA A 1 322 ? -16.882 10.157 -13.176 1.00 94.94 322 ALA A O 1
ATOM 2536 N N . ASN A 1 323 ? -17.065 9.523 -15.322 1.00 95.81 323 ASN A N 1
ATOM 2537 C CA . ASN A 1 323 ? -17.802 8.297 -15.020 1.00 95.81 323 ASN A CA 1
ATOM 2538 C C . ASN A 1 323 ? -16.880 7.225 -14.426 1.00 95.81 323 ASN A C 1
ATOM 2540 O O . ASN A 1 323 ? -17.271 6.585 -13.453 1.00 95.81 323 ASN A O 1
ATOM 2544 N N . LEU A 1 324 ? -15.658 7.074 -14.957 1.00 97.38 324 LEU A N 1
ATOM 2545 C CA . LEU A 1 324 ? -14.633 6.191 -14.385 1.00 97.38 324 LEU A CA 1
ATOM 2546 C C . LEU A 1 324 ? -14.378 6.554 -12.914 1.00 97.38 324 LEU A C 1
ATOM 2548 O O . LEU A 1 324 ? -14.554 5.720 -12.027 1.00 97.38 324 LEU A O 1
ATOM 2552 N N . LEU A 1 325 ? -14.078 7.827 -12.639 1.00 97.06 325 LEU A N 1
ATOM 2553 C CA . LEU A 1 325 ? -13.863 8.335 -11.282 1.00 97.06 325 LEU A CA 1
ATOM 2554 C C . LEU A 1 325 ? -15.103 8.191 -10.395 1.00 97.06 325 LEU A C 1
ATOM 2556 O O . LEU A 1 325 ? -14.964 7.940 -9.204 1.00 97.06 325 LEU A O 1
ATOM 2560 N N . SER A 1 326 ? -16.315 8.310 -10.943 1.00 95.12 326 SER A N 1
ATOM 2561 C CA . SER A 1 326 ? -17.546 8.082 -10.177 1.00 95.12 326 SER A CA 1
ATOM 2562 C C . SER A 1 326 ? -17.686 6.630 -9.710 1.00 95.12 326 SER A C 1
ATOM 2564 O O . SER A 1 326 ? -18.204 6.399 -8.619 1.00 95.12 326 SER A O 1
ATOM 2566 N N . ILE A 1 327 ? -17.244 5.657 -10.512 1.00 94.75 327 ILE A N 1
ATOM 2567 C CA . ILE A 1 327 ? -17.256 4.235 -10.135 1.00 94.75 327 ILE A CA 1
ATOM 2568 C C . ILE A 1 327 ? -16.197 3.970 -9.065 1.00 94.75 327 ILE A C 1
ATOM 2570 O O . ILE A 1 327 ? -16.484 3.327 -8.053 1.00 94.75 327 ILE A O 1
ATOM 2574 N N . GLU A 1 328 ? -14.992 4.503 -9.265 1.00 96.81 328 GLU A N 1
ATOM 2575 C CA . GLU A 1 328 ? -13.887 4.395 -8.309 1.00 96.81 328 GLU A CA 1
ATOM 2576 C C . GLU A 1 328 ? -14.235 5.025 -6.957 1.00 96.81 328 GLU A C 1
ATOM 2578 O O . GLU A 1 328 ? -14.025 4.407 -5.914 1.00 96.81 328 GLU A O 1
ATOM 2583 N N . ARG A 1 329 ? -14.862 6.206 -6.980 1.00 94.56 329 ARG A N 1
ATOM 2584 C CA . ARG A 1 329 ? -15.417 6.908 -5.818 1.00 94.56 329 ARG A CA 1
ATOM 2585 C C . ARG A 1 329 ? -16.388 6.026 -5.035 1.00 94.56 329 ARG A C 1
ATOM 2587 O O . ARG A 1 329 ? -16.174 5.802 -3.847 1.00 94.56 329 ARG A O 1
ATOM 2594 N N . ALA A 1 330 ? -17.418 5.503 -5.703 1.00 90.44 330 ALA A N 1
ATOM 2595 C CA . ALA A 1 330 ? -18.461 4.704 -5.061 1.00 90.44 330 ALA A CA 1
ATOM 2596 C C . ALA A 1 330 ? -17.929 3.372 -4.507 1.00 90.44 330 ALA A C 1
ATOM 2598 O O . ALA A 1 330 ? -18.366 2.918 -3.453 1.00 90.44 330 ALA A O 1
ATOM 2599 N N . THR A 1 331 ? -16.980 2.744 -5.202 1.00 92.38 331 THR A N 1
ATOM 2600 C CA . THR A 1 331 ? -16.422 1.445 -4.798 1.00 92.38 331 THR A CA 1
ATOM 2601 C C . THR A 1 331 ? -15.417 1.604 -3.659 1.00 92.38 331 THR A C 1
ATOM 2603 O O . THR A 1 331 ? -15.479 0.904 -2.650 1.00 92.38 331 THR A O 1
ATOM 2606 N N . THR A 1 332 ? -14.498 2.559 -3.780 1.00 94.94 332 THR A N 1
ATOM 2607 C CA . THR A 1 332 ? -13.381 2.689 -2.841 1.00 94.94 332 THR A CA 1
ATOM 2608 C C . THR A 1 332 ? -13.806 3.300 -1.513 1.00 94.94 332 THR A C 1
ATOM 2610 O O . THR A 1 332 ? -13.339 2.854 -0.463 1.00 94.94 332 THR A O 1
ATOM 2613 N N . ALA A 1 333 ? -14.737 4.262 -1.517 1.00 91.75 333 ALA A N 1
ATOM 2614 C CA . ALA A 1 333 ? -15.286 4.801 -0.273 1.00 91.75 333 ALA A CA 1
ATOM 2615 C C . ALA A 1 333 ? -15.913 3.689 0.587 1.00 91.75 333 ALA A C 1
ATOM 2617 O O . ALA A 1 333 ? -15.717 3.668 1.804 1.00 91.75 333 ALA A O 1
ATOM 2618 N N . GLN A 1 334 ? -16.558 2.696 -0.038 1.00 94.00 334 GLN A N 1
ATOM 2619 C CA . GLN A 1 334 ? -17.081 1.523 0.664 1.00 94.00 334 GLN A CA 1
ATOM 2620 C C . GLN A 1 334 ? -15.979 0.671 1.292 1.00 94.00 334 GLN A C 1
ATOM 2622 O O . GLN A 1 334 ? -16.166 0.201 2.416 1.00 94.00 334 GLN A O 1
ATOM 2627 N N . TYR A 1 335 ? -14.834 0.484 0.628 1.00 96.56 335 TYR A N 1
ATOM 2628 C CA . TYR A 1 335 ? -13.704 -0.244 1.214 1.00 96.56 335 TYR A CA 1
ATOM 2629 C C . TYR A 1 335 ? -13.155 0.469 2.453 1.00 96.56 335 TYR A C 1
ATOM 2631 O O . TYR A 1 335 ? -12.981 -0.166 3.498 1.00 96.56 335 TYR A O 1
ATOM 2639 N N . LEU A 1 336 ? -12.975 1.790 2.368 1.00 97.06 336 LEU A N 1
ATOM 2640 C CA . LEU A 1 336 ? -12.504 2.614 3.483 1.00 97.06 336 LEU A CA 1
ATOM 2641 C C . LEU A 1 336 ? -13.501 2.615 4.650 1.00 97.06 336 LEU A C 1
ATOM 2643 O O . LEU A 1 336 ? -13.122 2.368 5.795 1.00 97.06 336 LEU A O 1
ATOM 2647 N N . LEU A 1 337 ? -14.792 2.818 4.372 1.00 95.88 337 LEU A N 1
ATOM 2648 C CA . LEU A 1 337 ? -15.853 2.758 5.382 1.00 95.88 337 LEU A CA 1
ATOM 2649 C C . LEU A 1 337 ? -15.997 1.352 5.973 1.00 95.88 337 LEU A C 1
ATOM 2651 O O . LEU A 1 337 ? -16.332 1.213 7.144 1.00 95.88 337 LEU A O 1
ATOM 2655 N N . SER A 1 338 ? -15.714 0.305 5.204 1.00 96.06 338 SER A N 1
ATOM 2656 C CA . SER A 1 338 ? -15.719 -1.080 5.683 1.00 96.06 338 SER A CA 1
ATOM 2657 C C . SER A 1 338 ? -14.436 -1.469 6.413 1.00 96.06 338 SER A C 1
ATOM 2659 O O . SER A 1 338 ? -14.305 -2.631 6.799 1.00 96.06 338 SER A O 1
ATOM 2661 N N . LEU A 1 339 ? -13.502 -0.535 6.620 1.00 96.81 339 LEU A N 1
ATOM 2662 C CA . LEU A 1 339 ? -12.232 -0.740 7.320 1.00 96.81 339 LEU A CA 1
ATOM 2663 C C . LEU A 1 339 ? -11.362 -1.834 6.674 1.00 96.81 339 LEU A C 1
ATOM 2665 O O . LEU A 1 339 ? -10.723 -2.622 7.376 1.00 96.81 339 LEU A O 1
ATOM 2669 N N . TYR A 1 340 ? -11.385 -1.956 5.341 1.00 97.81 340 TYR A N 1
ATOM 2670 C CA . TYR A 1 340 ? -10.345 -2.721 4.645 1.00 97.81 340 TYR A CA 1
ATOM 2671 C C . TYR A 1 340 ? -9.029 -1.962 4.758 1.00 97.81 340 TYR A C 1
ATOM 2673 O O . TYR A 1 340 ? -9.002 -0.735 4.690 1.00 97.81 340 TYR A O 1
ATOM 2681 N N . HIS A 1 341 ? -7.958 -2.702 5.020 1.00 98.44 341 HIS A N 1
ATOM 2682 C CA . HIS A 1 341 ? -6.638 -2.130 5.278 1.00 98.44 341 HIS A CA 1
ATOM 2683 C C . HIS A 1 341 ? -5.713 -2.254 4.066 1.00 98.44 341 HIS A C 1
ATOM 2685 O O . HIS A 1 341 ? -4.662 -1.633 4.054 1.00 98.44 341 HIS A O 1
ATOM 2691 N N . ASP A 1 342 ? -6.114 -3.037 3.071 1.00 98.69 342 ASP A N 1
ATOM 2692 C CA . ASP A 1 342 ? -5.442 -3.323 1.813 1.00 98.69 342 ASP A CA 1
ATOM 2693 C C . ASP A 1 342 ? -4.980 -2.014 1.126 1.00 98.69 342 ASP A C 1
ATOM 2695 O O . ASP A 1 342 ? -5.782 -1.081 0.992 1.00 98.69 342 ASP A O 1
ATOM 2699 N N . PRO A 1 343 ? -3.716 -1.908 0.669 1.00 98.69 343 PRO A N 1
ATOM 2700 C CA . PRO A 1 343 ? -3.273 -0.770 -0.124 1.00 98.69 343 PRO A CA 1
ATOM 2701 C C . PRO A 1 343 ? -3.846 -0.831 -1.549 1.00 98.69 343 PRO A C 1
ATOM 2703 O O . PRO A 1 343 ? -4.426 -1.834 -1.971 1.00 98.69 343 PRO A O 1
ATOM 2706 N N . PHE A 1 344 ? -3.645 0.243 -2.308 1.00 98.88 344 PHE A N 1
ATOM 2707 C CA . PHE A 1 344 ? -4.066 0.395 -3.699 1.00 98.88 344 PHE A CA 1
ATOM 2708 C C . PHE A 1 344 ? -2.851 0.449 -4.623 1.00 98.88 344 PHE A C 1
ATOM 2710 O O . PHE A 1 344 ? -1.848 1.093 -4.306 1.00 98.88 344 PHE A O 1
ATOM 2717 N N . MET A 1 345 ? -2.961 -0.241 -5.755 1.00 98.88 345 MET A N 1
ATOM 2718 C CA . MET A 1 345 ? -1.925 -0.347 -6.778 1.00 98.88 345 MET A CA 1
ATOM 2719 C C . MET A 1 345 ? -2.007 0.805 -7.786 1.00 98.88 345 MET A C 1
ATOM 2721 O O . MET A 1 345 ? -3.045 1.015 -8.408 1.00 98.88 345 MET A O 1
ATOM 2725 N N . PHE A 1 346 ? -0.889 1.491 -7.992 1.00 98.94 346 PHE A N 1
ATOM 2726 C CA . PHE A 1 346 ? -0.638 2.480 -9.040 1.00 98.94 346 PHE A CA 1
ATOM 2727 C C . PHE A 1 346 ? 0.770 2.269 -9.594 1.00 98.94 346 PHE A C 1
ATOM 2729 O O . PHE A 1 346 ? 1.539 1.478 -9.058 1.00 98.94 346 PHE A O 1
ATOM 2736 N N . HIS A 1 347 ? 1.118 2.987 -10.657 1.00 98.88 347 HIS A N 1
ATOM 2737 C CA . HIS A 1 347 ? 2.422 2.897 -11.311 1.00 98.88 347 HIS A CA 1
ATOM 2738 C C . HIS A 1 347 ? 2.953 4.289 -11.654 1.00 98.88 347 HIS A C 1
ATOM 2740 O O . HIS A 1 347 ? 2.197 5.263 -11.721 1.00 98.88 347 HIS A O 1
ATOM 2746 N N . GLN A 1 348 ? 4.261 4.397 -11.899 1.00 98.75 348 GLN A N 1
ATOM 2747 C CA . GLN A 1 348 ? 4.941 5.672 -12.158 1.00 98.75 348 GLN A CA 1
ATOM 2748 C C . GLN A 1 348 ? 4.282 6.521 -13.261 1.00 98.75 348 GLN A C 1
ATOM 2750 O O . GLN A 1 348 ? 4.262 7.748 -13.162 1.00 98.75 348 GLN A O 1
ATOM 2755 N N . ALA A 1 349 ? 3.693 5.889 -14.284 1.00 98.69 349 ALA A N 1
ATOM 2756 C CA . ALA A 1 349 ? 3.041 6.596 -15.383 1.00 98.69 349 ALA A CA 1
ATOM 2757 C C . ALA A 1 349 ? 1.819 7.400 -14.918 1.00 98.69 349 ALA A C 1
ATOM 2759 O O . ALA A 1 349 ? 1.580 8.504 -15.409 1.00 98.69 349 ALA A O 1
ATOM 2760 N N . ASN A 1 350 ? 1.107 6.915 -13.897 1.00 98.88 350 ASN A N 1
ATOM 2761 C CA . ASN A 1 350 ? -0.093 7.558 -13.364 1.00 98.88 350 ASN A CA 1
ATOM 2762 C C . ASN A 1 350 ? 0.191 8.915 -12.699 1.00 98.88 350 ASN A C 1
ATOM 2764 O O . ASN A 1 350 ? -0.745 9.668 -12.420 1.00 98.88 350 ASN A O 1
ATOM 2768 N N . LEU A 1 351 ? 1.466 9.223 -12.440 1.00 98.81 351 LEU A N 1
ATOM 2769 C CA . LEU A 1 351 ? 1.928 10.468 -11.833 1.00 98.81 351 LEU A CA 1
ATOM 2770 C C . LEU A 1 351 ? 2.275 11.546 -12.866 1.00 98.81 351 LEU A C 1
ATOM 2772 O O . LEU A 1 351 ? 2.702 12.631 -12.481 1.00 98.81 351 LEU A O 1
ATOM 2776 N N . ARG A 1 352 ? 2.088 11.318 -14.168 1.00 98.69 352 ARG A N 1
ATOM 2777 C CA . ARG A 1 352 ? 2.270 12.398 -15.142 1.00 98.69 352 ARG A CA 1
ATOM 2778 C C . ARG A 1 352 ? 1.266 13.521 -14.886 1.00 98.69 352 ARG A C 1
ATOM 2780 O O . ARG A 1 352 ? 0.055 13.305 -14.938 1.00 98.69 352 ARG A O 1
ATOM 2787 N N . VAL A 1 353 ? 1.757 14.734 -14.644 1.00 98.12 353 VAL A N 1
ATOM 2788 C CA . VAL A 1 353 ? 0.904 15.905 -14.411 1.00 98.12 353 VAL A CA 1
ATOM 2789 C C . VAL A 1 353 ? 0.586 16.596 -15.730 1.00 98.12 353 VAL A C 1
ATOM 2791 O O . VAL A 1 353 ? 1.467 17.098 -16.431 1.00 98.12 353 VAL A O 1
ATOM 2794 N N . TRP A 1 354 ? -0.701 16.695 -16.043 1.00 96.94 354 TRP A N 1
ATOM 2795 C CA . TRP A 1 354 ? -1.192 17.468 -17.178 1.00 96.94 354 TRP A CA 1
ATOM 2796 C C . TRP A 1 354 ? -1.694 18.824 -16.700 1.00 96.94 354 TRP A C 1
ATOM 2798 O O . TRP A 1 354 ? -2.504 18.894 -15.779 1.00 96.94 354 TRP A O 1
ATOM 2808 N N . GLN A 1 355 ? -1.227 19.906 -17.334 1.00 93.31 355 GLN A N 1
ATOM 2809 C CA . GLN A 1 355 ? -1.640 21.274 -16.986 1.00 93.31 355 GLN A CA 1
ATOM 2810 C C . GLN A 1 355 ? -3.135 21.501 -17.212 1.00 93.31 355 GLN A C 1
ATOM 2812 O O . GLN A 1 355 ? -3.813 22.065 -16.361 1.00 93.31 355 GLN A O 1
ATOM 2817 N N . ASP A 1 356 ? -3.647 21.004 -18.336 1.00 91.81 356 ASP A N 1
ATOM 2818 C CA . ASP A 1 356 ? -5.072 20.976 -18.637 1.00 91.81 356 ASP A CA 1
ATOM 2819 C C . ASP A 1 356 ? -5.450 19.570 -19.124 1.00 91.81 356 ASP A C 1
ATOM 2821 O O . ASP A 1 356 ? -5.316 19.266 -20.312 1.00 91.81 356 ASP A O 1
ATOM 2825 N N . PRO A 1 357 ? -5.866 18.672 -18.216 1.00 91.31 357 PRO A N 1
ATOM 2826 C CA . PRO A 1 357 ? -6.299 17.326 -18.578 1.00 91.31 357 PRO A CA 1
ATOM 2827 C C . PRO A 1 357 ? -7.703 17.303 -19.207 1.00 91.31 357 PRO A C 1
ATOM 2829 O O . PRO A 1 357 ? -8.209 16.225 -19.508 1.00 91.31 357 PRO A O 1
ATOM 2832 N N . GLY A 1 358 ? -8.381 18.453 -19.345 1.00 91.06 358 GLY A N 1
ATOM 2833 C CA . GLY A 1 358 ? -9.761 18.522 -19.832 1.00 91.06 358 GLY A CA 1
ATOM 2834 C C . GLY A 1 358 ? -10.810 17.970 -18.856 1.00 91.06 358 GLY A C 1
ATOM 2835 O O . GLY A 1 358 ? -11.966 17.790 -19.234 1.00 91.06 358 GLY A O 1
ATOM 2836 N N . VAL A 1 359 ? -10.430 17.707 -17.600 1.00 90.69 359 VAL A N 1
ATOM 2837 C CA . VAL A 1 359 ? -11.298 17.170 -16.540 1.00 90.69 359 VAL A CA 1
ATOM 2838 C C . VAL A 1 359 ? -11.178 18.044 -15.292 1.00 90.69 359 VAL A C 1
ATOM 2840 O O . VAL A 1 359 ? -10.092 18.497 -14.934 1.00 90.69 359 VAL A O 1
ATOM 2843 N N . SER A 1 360 ? -12.309 18.291 -14.627 1.00 93.00 360 SER A N 1
ATOM 2844 C CA . SER A 1 360 ? -12.351 18.926 -13.305 1.00 93.00 360 SER A CA 1
ATOM 2845 C C . SER A 1 360 ? -12.657 17.884 -12.238 1.00 93.00 360 SER A C 1
ATOM 2847 O O . SER A 1 360 ? -13.608 17.119 -12.387 1.00 93.00 360 SER A O 1
ATOM 2849 N N . VAL A 1 361 ? -11.897 17.897 -11.148 1.00 94.69 361 VAL A N 1
ATOM 2850 C CA . VAL A 1 361 ? -12.081 17.005 -9.999 1.00 94.69 361 VAL A CA 1
ATOM 2851 C C . VAL A 1 361 ? -12.645 17.829 -8.854 1.00 94.69 361 VAL A C 1
ATOM 2853 O O . VAL A 1 361 ? -12.113 18.890 -8.538 1.00 94.69 361 VAL A O 1
ATOM 2856 N N . ASN A 1 362 ? -13.778 17.405 -8.292 1.00 90.50 362 ASN A N 1
ATOM 2857 C CA . ASN A 1 362 ? -14.490 18.125 -7.224 1.00 90.50 362 ASN A CA 1
ATOM 2858 C C . ASN A 1 362 ? -14.743 19.615 -7.545 1.00 90.50 362 ASN A C 1
ATOM 2860 O O . ASN A 1 362 ? -14.687 20.491 -6.685 1.00 90.50 362 ASN A O 1
ATOM 2864 N N . GLY A 1 363 ? -15.009 19.915 -8.823 1.00 90.75 363 GLY A N 1
ATOM 2865 C CA . GLY A 1 363 ? -15.244 21.277 -9.313 1.00 90.75 363 GLY A CA 1
ATOM 2866 C C . GLY A 1 363 ? -13.981 22.118 -9.543 1.00 90.75 363 GLY A C 1
ATOM 2867 O O . GLY A 1 363 ? -14.108 23.296 -9.876 1.00 90.75 363 GLY A O 1
ATOM 2868 N N . VAL A 1 364 ? -12.788 21.534 -9.407 1.00 91.69 364 VAL A N 1
ATOM 2869 C CA . VAL A 1 364 ? -11.492 22.196 -9.600 1.00 91.69 364 VAL A CA 1
ATOM 2870 C C . VAL A 1 364 ? -10.829 21.690 -10.885 1.00 91.69 364 VAL A C 1
ATOM 2872 O O . VAL A 1 364 ? -10.570 20.495 -11.049 1.00 91.69 364 VAL A O 1
ATOM 2875 N N . ALA A 1 365 ? -10.572 22.605 -11.819 1.00 89.69 365 ALA A N 1
ATOM 2876 C CA . ALA A 1 365 ? -9.779 22.325 -13.017 1.00 89.69 365 ALA A CA 1
ATOM 2877 C C . ALA A 1 365 ? -8.293 22.143 -12.655 1.00 89.69 365 ALA A C 1
ATOM 2879 O O . ALA A 1 365 ? -7.856 22.652 -11.625 1.00 89.69 365 ALA A O 1
ATOM 2880 N N . GLY A 1 366 ? -7.553 21.402 -13.488 1.00 80.44 366 GLY A N 1
ATOM 2881 C CA . GLY A 1 366 ? -6.150 21.030 -13.257 1.00 80.44 366 GLY A CA 1
ATOM 2882 C C . GLY A 1 366 ? -5.164 22.193 -13.069 1.00 80.44 366 GLY A C 1
ATOM 2883 O O . GLY A 1 366 ? -5.548 23.364 -13.128 1.00 80.44 366 GLY A O 1
ATOM 2884 N N . PRO A 1 367 ? -3.881 21.884 -12.814 1.00 93.62 367 PRO A N 1
ATOM 2885 C CA . PRO A 1 367 ? -3.176 20.652 -13.192 1.00 93.62 367 PRO A CA 1
ATOM 2886 C C . PRO A 1 367 ? -3.556 19.399 -12.391 1.00 93.62 367 PRO A C 1
ATOM 2888 O O . PRO A 1 367 ? -3.753 19.486 -11.183 1.00 93.62 367 PRO A O 1
ATOM 2891 N N . TRP A 1 368 ? -3.595 18.234 -13.049 1.00 97.25 368 TRP A N 1
ATOM 2892 C CA . TRP A 1 368 ? -3.834 16.936 -12.397 1.00 97.25 368 TRP A CA 1
ATOM 2893 C C . TRP A 1 368 ? -3.058 15.786 -13.059 1.00 97.25 368 TRP A C 1
ATOM 2895 O O . TRP A 1 368 ? -2.909 15.752 -14.283 1.00 97.25 368 TRP A O 1
ATOM 2905 N N . SER A 1 369 ? -2.638 14.814 -12.250 1.00 98.56 369 SER A N 1
ATOM 2906 C CA . SER A 1 369 ? -2.288 13.448 -12.661 1.00 98.56 369 SER A CA 1
ATOM 2907 C C . SER A 1 369 ? -3.433 12.470 -12.371 1.00 98.56 369 SER A C 1
ATOM 2909 O O . SER A 1 369 ? -4.354 12.797 -11.621 1.00 98.56 369 SER A O 1
ATOM 2911 N N . LEU A 1 370 ? -3.384 11.256 -12.927 1.00 98.75 370 LEU A N 1
ATOM 2912 C CA . LEU A 1 370 ? -4.440 10.256 -12.721 1.00 98.75 370 LEU A CA 1
ATOM 2913 C C . LEU A 1 370 ? -4.574 9.847 -11.245 1.00 98.75 370 LEU A C 1
ATOM 2915 O O . LEU A 1 370 ? -5.686 9.805 -10.717 1.00 98.75 370 LEU A O 1
ATOM 2919 N N . ILE A 1 371 ? -3.454 9.628 -10.547 1.00 98.75 371 ILE A N 1
ATOM 2920 C CA . ILE A 1 371 ? -3.479 9.270 -9.118 1.00 98.75 371 ILE A CA 1
ATOM 2921 C C . ILE A 1 371 ? -4.039 10.405 -8.246 1.00 98.75 371 ILE A C 1
ATOM 2923 O O . ILE A 1 371 ? -4.768 10.142 -7.287 1.00 98.75 371 ILE A O 1
ATOM 2927 N N . GLN A 1 372 ? -3.763 11.671 -8.590 1.00 98.62 372 GLN A N 1
ATOM 2928 C CA . GLN A 1 372 ? -4.359 12.820 -7.903 1.00 98.62 372 GLN A CA 1
ATOM 2929 C C . GLN A 1 372 ? -5.869 12.878 -8.145 1.00 98.62 372 GLN A C 1
ATOM 2931 O O . GLN A 1 372 ? -6.626 13.044 -7.191 1.00 98.62 372 GLN A O 1
ATOM 2936 N N . MET A 1 373 ? -6.316 12.689 -9.395 1.00 98.56 373 MET A N 1
ATOM 2937 C CA . MET A 1 373 ? -7.745 12.667 -9.727 1.00 98.56 373 MET A CA 1
ATOM 2938 C C . MET A 1 373 ? -8.488 11.589 -8.938 1.00 98.56 373 MET A C 1
ATOM 2940 O O . MET A 1 373 ? -9.537 11.869 -8.355 1.00 98.56 373 MET A O 1
ATOM 2944 N N . TRP A 1 374 ? -7.937 10.375 -8.895 1.00 98.69 374 TRP A N 1
ATOM 2945 C CA . TRP A 1 374 ? -8.514 9.257 -8.157 1.00 98.69 374 TRP A CA 1
ATOM 2946 C C . TRP A 1 374 ? -8.564 9.548 -6.654 1.00 98.69 374 TRP A C 1
ATOM 2948 O O . TRP A 1 374 ? -9.635 9.482 -6.050 1.00 98.69 374 TRP A O 1
ATOM 2958 N N . THR A 1 375 ? -7.439 9.973 -6.069 1.00 98.50 375 THR A N 1
ATOM 2959 C CA . THR A 1 375 ? -7.323 10.208 -4.621 1.00 98.50 375 THR A CA 1
ATOM 2960 C C . THR A 1 375 ? -8.256 11.321 -4.144 1.00 98.50 375 THR A C 1
ATOM 2962 O O . THR A 1 375 ? -8.964 11.152 -3.155 1.00 98.50 375 THR A O 1
ATOM 2965 N N . GLU A 1 376 ? -8.311 12.454 -4.846 1.00 98.00 376 GLU A N 1
ATOM 2966 C CA . GLU A 1 376 ? -9.225 13.547 -4.489 1.00 98.00 376 GLU A CA 1
ATOM 2967 C C . GLU A 1 376 ? -10.695 13.129 -4.633 1.00 98.00 376 GLU A C 1
ATOM 2969 O O . GLU A 1 376 ? -11.530 13.531 -3.823 1.00 98.00 376 GLU A O 1
ATOM 2974 N N . SER A 1 377 ? -11.027 12.304 -5.633 1.00 97.56 377 SER A N 1
ATOM 2975 C CA . SER A 1 377 ? -12.405 11.848 -5.862 1.00 97.56 377 SER A CA 1
ATOM 2976 C C . SER A 1 377 ? -12.894 10.905 -4.761 1.00 97.56 377 SER A C 1
ATOM 2978 O O . SER A 1 377 ? -14.018 11.056 -4.285 1.00 97.56 377 SER A O 1
ATOM 2980 N N . ILE A 1 378 ? -12.067 9.941 -4.337 1.00 97.38 378 ILE A N 1
ATOM 2981 C CA . ILE A 1 378 ? -12.451 8.986 -3.285 1.00 97.38 378 ILE A CA 1
ATOM 2982 C C . ILE A 1 378 ? -12.529 9.653 -1.907 1.00 97.38 378 ILE A C 1
ATOM 2984 O O . ILE A 1 378 ? -13.411 9.331 -1.110 1.00 97.38 378 ILE A O 1
ATOM 2988 N N . LEU A 1 379 ? -11.636 10.609 -1.627 1.00 97.00 379 LEU A N 1
ATOM 2989 C CA . LEU A 1 379 ? -11.608 11.311 -0.350 1.00 97.00 379 LEU A CA 1
ATOM 2990 C C . LEU A 1 379 ? -12.783 12.278 -0.226 1.00 97.00 379 LEU A C 1
ATOM 2992 O O . LEU A 1 379 ? -13.375 12.334 0.846 1.00 97.00 379 LEU A O 1
ATOM 2996 N N . ASP A 1 380 ? -13.174 12.967 -1.305 1.00 95.38 380 ASP A N 1
ATOM 2997 C CA . ASP A 1 380 ? -14.381 13.810 -1.326 1.00 95.38 380 ASP A CA 1
ATOM 2998 C C . ASP A 1 380 ? -15.653 13.037 -0.968 1.00 95.38 380 ASP A C 1
ATOM 3000 O O . ASP A 1 380 ? -16.538 13.583 -0.315 1.00 95.38 380 ASP A O 1
ATOM 3004 N N . GLU A 1 381 ? -15.749 11.762 -1.347 1.00 94.56 381 GLU A N 1
ATOM 3005 C CA . GLU A 1 381 ? -16.864 10.909 -0.927 1.00 94.56 381 GLU A CA 1
ATOM 3006 C C . GLU A 1 381 ? -16.731 10.472 0.523 1.00 94.56 381 GLU A C 1
ATOM 3008 O O . GLU A 1 381 ? -17.636 10.690 1.324 1.00 94.56 381 GLU A O 1
ATOM 3013 N N . PHE A 1 382 ? -15.584 9.902 0.890 1.00 95.06 382 PHE A N 1
ATOM 3014 C CA . PHE A 1 382 ? -15.375 9.352 2.224 1.00 95.06 382 PHE A CA 1
ATOM 3015 C C . PHE A 1 382 ? -15.640 10.389 3.332 1.00 95.06 382 PHE A C 1
ATOM 3017 O O . PHE A 1 382 ? -16.327 10.096 4.317 1.00 95.06 382 PHE A O 1
ATOM 3024 N N . VAL A 1 383 ? -15.158 11.625 3.156 1.00 93.25 383 VAL A N 1
ATOM 3025 C CA . VAL A 1 383 ? -15.297 12.684 4.170 1.00 93.25 383 VAL A CA 1
ATOM 3026 C C . VAL A 1 383 ? -16.711 13.265 4.276 1.00 93.25 383 VAL A C 1
ATOM 3028 O O . VAL A 1 383 ? -16.996 13.984 5.234 1.00 93.25 383 VAL A O 1
ATOM 3031 N N . GLN A 1 384 ? -17.625 12.945 3.351 1.00 91.69 384 GLN A N 1
ATOM 3032 C CA . GLN A 1 384 ? -19.039 13.322 3.491 1.00 91.69 384 GLN A CA 1
ATOM 3033 C C . GLN A 1 384 ? -19.751 12.522 4.580 1.00 91.69 384 GLN A C 1
ATOM 3035 O O . GLN A 1 384 ? -20.692 13.023 5.198 1.00 91.69 384 GLN A O 1
ATOM 3040 N N . TYR A 1 385 ? -19.299 11.297 4.841 1.00 92.44 385 TYR A N 1
ATOM 3041 C CA . TYR A 1 385 ? -19.909 10.426 5.842 1.00 92.44 385 TYR A CA 1
ATOM 3042 C C . TYR A 1 385 ? -19.304 10.627 7.225 1.00 92.44 385 TYR A C 1
ATOM 3044 O O . TYR A 1 385 ? -20.008 10.552 8.239 1.00 92.44 385 TYR A O 1
ATOM 3052 N N . VAL A 1 386 ? -17.983 10.813 7.277 1.00 94.12 386 VAL A N 1
ATOM 3053 C CA . VAL A 1 386 ? -17.206 10.702 8.510 1.00 94.12 386 VAL A CA 1
ATOM 3054 C C . VAL A 1 386 ? -16.023 11.666 8.535 1.00 94.12 386 VAL A C 1
ATOM 3056 O O . VAL A 1 386 ? -15.410 11.971 7.520 1.00 94.12 386 VAL A O 1
ATOM 3059 N N . ASN A 1 387 ? -15.640 12.090 9.737 1.00 94.69 387 ASN A N 1
ATOM 3060 C CA . ASN A 1 387 ? -14.448 12.903 9.986 1.00 94.69 387 ASN A CA 1
ATOM 3061 C C . ASN A 1 387 ? -13.285 12.075 10.564 1.00 94.69 387 ASN A C 1
ATOM 3063 O O . ASN A 1 387 ? -12.459 12.591 11.318 1.00 94.69 387 ASN A O 1
ATOM 3067 N N . TRP A 1 388 ? -13.252 10.770 10.278 1.00 96.94 388 TRP A N 1
ATOM 3068 C CA . TRP A 1 388 ? -12.262 9.866 10.861 1.00 96.94 388 TRP A CA 1
ATOM 3069 C C . TRP A 1 388 ? -10.860 10.152 10.314 1.00 96.94 388 TRP A C 1
ATOM 3071 O O . TRP A 1 388 ? -10.744 10.496 9.134 1.00 96.94 388 TRP A O 1
ATOM 3081 N N . PRO A 1 389 ? -9.807 9.988 11.130 1.00 97.44 389 PRO A N 1
ATOM 3082 C CA . PRO A 1 389 ? -8.428 10.056 10.668 1.00 97.44 389 PRO A CA 1
ATOM 3083 C C . PRO A 1 389 ? -8.146 9.009 9.586 1.00 97.44 389 PRO A C 1
ATOM 3085 O O . PRO A 1 389 ? -8.570 7.857 9.692 1.00 97.44 389 PRO A O 1
ATOM 3088 N N . ILE A 1 390 ? -7.372 9.405 8.581 1.00 97.94 390 ILE A N 1
ATOM 3089 C CA . ILE A 1 390 ? -6.951 8.563 7.457 1.00 97.94 390 ILE A CA 1
ATOM 3090 C C . ILE A 1 390 ? -5.435 8.418 7.536 1.00 97.94 390 ILE A C 1
ATOM 3092 O O . ILE A 1 390 ? -4.730 9.425 7.587 1.00 97.94 390 ILE A O 1
ATOM 3096 N N . GLN A 1 391 ? -4.922 7.193 7.617 1.00 97.94 391 GLN A N 1
ATOM 3097 C CA . GLN A 1 391 ? -3.488 6.937 7.802 1.00 97.94 391 GLN A CA 1
ATOM 3098 C C . GLN A 1 391 ? -2.893 6.178 6.616 1.00 97.94 391 GLN A C 1
ATOM 3100 O O . GLN A 1 391 ? -3.481 5.219 6.130 1.00 97.94 391 GLN A O 1
ATOM 3105 N N . GLY A 1 392 ? -1.686 6.539 6.200 1.00 97.62 392 GLY A N 1
ATOM 3106 C CA . GLY A 1 392 ? -0.809 5.669 5.424 1.00 97.62 392 GLY A CA 1
ATOM 3107 C C . GLY A 1 392 ? 0.040 4.805 6.358 1.00 97.62 392 GLY A C 1
ATOM 3108 O O . GLY A 1 392 ? 0.572 5.297 7.353 1.00 97.62 392 GLY A O 1
ATOM 3109 N N . LEU A 1 393 ? 0.206 3.524 6.031 1.00 98.38 393 LEU A N 1
ATOM 3110 C CA . LEU A 1 393 ? 1.225 2.660 6.631 1.00 98.38 393 LEU A CA 1
ATOM 3111 C C . LEU A 1 393 ? 2.190 2.226 5.533 1.00 98.38 393 LEU A C 1
ATOM 3113 O O . LEU A 1 393 ? 1.748 1.822 4.461 1.00 98.38 393 LEU A O 1
ATOM 3117 N N . LYS A 1 394 ? 3.499 2.298 5.803 1.00 98.50 394 LYS A N 1
ATOM 3118 C CA . LYS A 1 394 ? 4.495 1.752 4.874 1.00 98.50 394 LYS A CA 1
ATOM 3119 C C . LYS A 1 394 ? 4.386 0.224 4.838 1.00 98.50 394 LYS A C 1
ATOM 3121 O O . LYS A 1 394 ? 3.984 -0.378 5.837 1.00 98.50 394 LYS A O 1
ATOM 3126 N N . HIS A 1 395 ? 4.792 -0.388 3.734 1.00 98.81 395 HIS A N 1
ATOM 3127 C CA . HIS A 1 395 ? 4.660 -1.807 3.405 1.00 98.81 395 HIS A CA 1
ATOM 3128 C C . HIS A 1 395 ? 4.958 -2.766 4.575 1.00 98.81 395 HIS A C 1
ATOM 3130 O O . HIS A 1 395 ? 4.141 -3.621 4.908 1.00 98.81 395 HIS A O 1
ATOM 3136 N N . ASP A 1 396 ? 6.089 -2.598 5.266 1.00 98.81 396 ASP A N 1
ATOM 3137 C CA . ASP A 1 396 ? 6.441 -3.463 6.404 1.00 98.81 396 ASP A CA 1
ATOM 3138 C C . ASP A 1 396 ? 5.469 -3.322 7.591 1.00 98.81 396 ASP A C 1
ATOM 3140 O O . ASP A 1 396 ? 5.192 -4.289 8.300 1.00 98.81 396 ASP A O 1
ATOM 3144 N N . ASP A 1 397 ? 4.963 -2.110 7.843 1.00 98.75 397 ASP A N 1
ATOM 3145 C CA . ASP A 1 397 ? 4.058 -1.867 8.970 1.00 98.75 397 ASP A CA 1
ATOM 3146 C C . ASP A 1 397 ? 2.656 -2.396 8.693 1.00 98.75 397 ASP A C 1
ATOM 3148 O O . ASP A 1 397 ? 2.047 -2.947 9.606 1.00 98.75 397 ASP A O 1
ATOM 3152 N N . ILE A 1 398 ? 2.164 -2.280 7.455 1.00 98.44 398 ILE A N 1
ATOM 3153 C CA . ILE A 1 398 ? 0.892 -2.896 7.062 1.00 98.44 398 ILE A CA 1
ATOM 3154 C C . ILE A 1 398 ? 0.996 -4.428 7.046 1.00 98.44 398 ILE A C 1
ATOM 3156 O O . ILE A 1 398 ? 0.080 -5.099 7.518 1.00 98.44 398 ILE A O 1
ATOM 3160 N N . GLY A 1 399 ? 2.132 -4.991 6.618 1.00 98.38 399 GLY A N 1
ATOM 3161 C CA . GLY A 1 399 ? 2.396 -6.429 6.714 1.00 98.38 399 GLY A CA 1
ATOM 3162 C C . GLY A 1 399 ? 2.333 -6.941 8.152 1.00 98.38 399 GLY A C 1
ATOM 3163 O O . GLY A 1 399 ? 1.620 -7.905 8.440 1.00 98.38 399 GLY A O 1
ATOM 3164 N N . ARG A 1 400 ? 2.999 -6.243 9.080 1.00 98.25 400 ARG A N 1
ATOM 3165 C CA . ARG A 1 400 ? 2.905 -6.539 10.517 1.00 98.25 400 ARG A CA 1
ATOM 3166 C C . ARG A 1 400 ? 1.471 -6.392 11.035 1.00 98.25 400 ARG A C 1
ATOM 3168 O O . ARG A 1 400 ? 1.006 -7.266 11.755 1.00 98.25 400 ARG A O 1
ATOM 3175 N N . ASP A 1 401 ? 0.762 -5.332 10.649 1.00 97.88 401 ASP A N 1
ATOM 3176 C CA . ASP A 1 401 ? -0.616 -5.065 11.081 1.00 97.88 401 ASP A CA 1
ATOM 3177 C C . ASP A 1 401 ? -1.582 -6.208 10.715 1.00 97.88 401 ASP A C 1
ATOM 3179 O O . ASP A 1 401 ? -2.376 -6.655 11.549 1.00 97.88 401 ASP A O 1
ATOM 3183 N N . PHE A 1 402 ? -1.464 -6.733 9.492 1.00 98.62 402 PHE A N 1
ATOM 3184 C CA . PHE A 1 402 ? -2.228 -7.884 9.010 1.00 98.62 402 PHE A CA 1
ATOM 3185 C C . PHE A 1 402 ? -1.893 -9.175 9.770 1.00 98.62 402 PHE A C 1
ATOM 3187 O O . PHE A 1 402 ? -2.801 -9.919 10.151 1.00 98.62 402 PHE A O 1
ATOM 3194 N N . VAL A 1 403 ? -0.609 -9.438 10.032 1.00 98.44 403 VAL A N 1
ATOM 3195 C CA . VAL A 1 403 ? -0.171 -10.614 10.804 1.00 98.44 403 VAL A CA 1
ATOM 3196 C C . VAL A 1 403 ? -0.641 -10.528 12.256 1.00 98.44 403 VAL A C 1
ATOM 3198 O O . VAL A 1 403 ? -1.195 -11.494 12.780 1.00 98.44 403 VAL A O 1
ATOM 3201 N N . ASP A 1 404 ? -0.496 -9.369 12.897 1.00 97.50 404 ASP A N 1
ATOM 3202 C CA . ASP A 1 404 ? -0.960 -9.131 14.267 1.00 97.50 404 ASP A CA 1
ATOM 3203 C C . ASP A 1 404 ? -2.481 -9.303 14.370 1.00 97.50 404 ASP A C 1
ATOM 3205 O O . ASP A 1 404 ? -2.990 -9.877 15.339 1.00 97.50 404 ASP A O 1
ATOM 3209 N N . ARG A 1 405 ? -3.223 -8.843 13.352 1.00 98.00 405 ARG A N 1
ATOM 3210 C CA . ARG A 1 405 ? -4.666 -9.070 13.237 1.00 98.00 405 ARG A CA 1
ATOM 3211 C C . ARG A 1 405 ? -4.996 -10.559 13.150 1.00 98.00 405 ARG A C 1
ATOM 3213 O O . ARG A 1 405 ? -5.788 -11.037 13.961 1.00 98.00 405 ARG A O 1
ATOM 3220 N N . MET A 1 406 ? -4.401 -11.269 12.195 1.00 98.25 406 MET A N 1
ATOM 3221 C CA . MET A 1 406 ? -4.654 -12.692 11.966 1.00 98.25 406 MET A CA 1
ATOM 3222 C C . MET A 1 406 ? -4.317 -13.529 13.205 1.00 98.25 406 MET A C 1
ATOM 3224 O O . MET A 1 406 ? -5.135 -14.327 13.656 1.00 98.25 406 MET A O 1
ATOM 3228 N N . ASN A 1 407 ? -3.149 -13.302 13.809 1.00 97.38 407 ASN A N 1
ATOM 3229 C CA . ASN A 1 407 ? -2.710 -14.036 14.992 1.00 97.38 407 ASN A CA 1
ATOM 3230 C C . ASN A 1 407 ? -3.626 -13.798 16.194 1.00 97.38 407 ASN A C 1
ATOM 3232 O O . ASN A 1 407 ? -3.947 -14.739 16.920 1.00 97.38 407 ASN A O 1
ATOM 3236 N N . ARG A 1 408 ? -4.069 -12.553 16.411 1.00 97.44 408 ARG A N 1
ATOM 3237 C CA . ARG A 1 408 ? -4.997 -12.247 17.503 1.00 97.44 408 ARG A CA 1
ATOM 3238 C C . ARG A 1 408 ? -6.323 -12.967 17.312 1.00 97.44 408 ARG A C 1
ATOM 3240 O O . ARG A 1 408 ? -6.796 -13.586 18.264 1.00 97.44 408 ARG A O 1
ATOM 3247 N N . ASP A 1 409 ? -6.901 -12.888 16.118 1.00 96.69 409 ASP A N 1
ATOM 3248 C CA . ASP A 1 409 ? -8.193 -13.507 15.826 1.00 96.69 409 ASP A CA 1
ATOM 3249 C C . ASP A 1 409 ? -8.136 -15.036 15.980 1.00 96.69 409 ASP A C 1
ATOM 3251 O O . ASP A 1 409 ? -9.051 -15.623 16.552 1.00 96.69 409 ASP A O 1
ATOM 3255 N N . LEU A 1 410 ? -7.052 -15.671 15.519 1.00 95.50 410 LEU A N 1
ATOM 3256 C CA . LEU A 1 410 ? -6.897 -17.127 15.555 1.00 95.50 410 LEU A CA 1
ATOM 3257 C C . LEU A 1 410 ? -6.547 -17.675 16.939 1.00 95.50 410 LEU A C 1
ATOM 3259 O O . LEU A 1 410 ? -7.036 -18.739 17.319 1.00 95.50 410 LEU A O 1
ATOM 3263 N N . TYR A 1 411 ? -5.665 -16.997 17.678 1.00 96.50 411 TYR A N 1
ATOM 3264 C CA . TYR A 1 411 ? -4.953 -17.648 18.782 1.00 96.50 411 TYR A CA 1
ATOM 3265 C C . TYR A 1 411 ? -5.220 -17.061 20.160 1.00 96.50 411 TYR A C 1
ATOM 3267 O O . TYR A 1 411 ? -4.943 -17.740 21.146 1.00 96.50 411 TYR A O 1
ATOM 3275 N N . SER A 1 412 ? -5.728 -15.833 20.280 1.00 96.75 412 SER A N 1
ATOM 3276 C CA . SER A 1 412 ? -5.899 -15.231 21.611 1.00 96.75 412 SER A CA 1
ATOM 3277 C C . SER A 1 412 ? -7.120 -15.780 22.360 1.00 96.75 412 SER A C 1
ATOM 3279 O O . SER A 1 412 ? -7.071 -15.976 23.573 1.00 96.75 412 SER A O 1
ATOM 3281 N N . GLY A 1 413 ? -8.225 -16.056 21.657 1.00 95.75 413 GLY A N 1
ATOM 3282 C CA . GLY A 1 413 ? -9.504 -16.355 22.311 1.00 95.75 413 GLY A CA 1
ATOM 3283 C C . GLY A 1 413 ? -9.944 -15.214 23.236 1.00 95.75 413 GLY A C 1
ATOM 3284 O O . GLY A 1 413 ? -10.370 -15.441 24.370 1.00 95.75 413 GLY A O 1
ATOM 3285 N N . PHE A 1 414 ? -9.738 -13.974 22.784 1.00 97.00 414 PHE A N 1
ATOM 3286 C CA . PHE A 1 414 ? -9.982 -12.793 23.596 1.00 97.00 414 PHE A CA 1
ATOM 3287 C C . PHE A 1 414 ? -11.457 -12.604 23.942 1.00 97.00 414 PHE A C 1
ATOM 3289 O O . PHE A 1 414 ? -12.353 -12.924 23.162 1.00 97.00 414 PHE A O 1
ATOM 3296 N N . SER A 1 415 ? -11.710 -12.003 25.101 1.00 96.38 415 SER A N 1
ATOM 3297 C CA . SER A 1 415 ? -13.044 -11.552 25.486 1.00 96.38 415 SER A CA 1
ATOM 3298 C C . SER A 1 415 ? -12.984 -10.215 26.216 1.00 96.38 415 SER A C 1
ATOM 3300 O O . SER A 1 415 ? -11.983 -9.872 26.849 1.00 96.38 415 SER A O 1
ATOM 3302 N N . VAL A 1 416 ? -14.066 -9.444 26.106 1.00 97.12 416 VAL A N 1
ATOM 3303 C CA . VAL A 1 416 ? -14.247 -8.195 26.848 1.00 97.12 416 VAL A CA 1
ATOM 3304 C C . VAL A 1 416 ? -15.594 -8.241 27.551 1.00 97.12 416 VAL A C 1
ATOM 3306 O O . VAL A 1 416 ? -16.634 -8.346 26.903 1.00 97.12 416 VAL A O 1
ATOM 3309 N N . ALA A 1 417 ? -15.575 -8.159 28.878 1.00 96.69 417 ALA A N 1
ATOM 3310 C CA . ALA A 1 417 ? -16.767 -8.191 29.717 1.00 96.69 417 ALA A CA 1
ATOM 3311 C C . ALA A 1 417 ? -16.966 -6.847 30.420 1.00 96.69 417 ALA A C 1
ATOM 3313 O O . ALA A 1 417 ? -16.016 -6.275 30.945 1.00 96.69 417 ALA A O 1
ATOM 3314 N N . TRP A 1 418 ? -18.196 -6.335 30.459 1.00 96.44 418 TRP A N 1
ATOM 3315 C CA . TRP A 1 418 ? -18.505 -5.118 31.210 1.00 96.44 418 TRP A CA 1
ATOM 3316 C C . TRP A 1 418 ? -18.596 -5.382 32.708 1.00 96.44 418 TRP A C 1
ATOM 3318 O O . TRP A 1 418 ? -19.171 -6.375 33.150 1.00 96.44 418 TRP A O 1
ATOM 3328 N N . THR A 1 419 ? -18.127 -4.412 33.482 1.00 96.44 419 THR A N 1
ATOM 3329 C CA . THR A 1 419 ? -18.383 -4.320 34.917 1.00 96.44 419 THR A CA 1
ATOM 3330 C C . THR A 1 419 ? -19.509 -3.321 35.133 1.00 96.44 419 THR A C 1
ATOM 3332 O O . THR A 1 419 ? -19.407 -2.172 34.700 1.00 96.44 419 THR A O 1
ATOM 3335 N N . THR A 1 420 ? -20.586 -3.734 35.799 1.00 95.00 420 THR A N 1
ATOM 3336 C CA . THR A 1 420 ? -21.724 -2.859 36.114 1.00 95.00 420 THR A CA 1
ATOM 3337 C C . THR A 1 420 ? -21.718 -2.418 37.574 1.00 95.00 420 THR A C 1
ATOM 3339 O O . THR A 1 420 ? -21.154 -3.084 38.443 1.00 95.00 420 THR A O 1
ATOM 3342 N N . SER A 1 421 ? -22.381 -1.299 37.867 1.00 93.69 421 SER A N 1
ATOM 3343 C CA . SER A 1 421 ? -22.742 -0.925 39.235 1.00 93.69 421 SER A CA 1
ATOM 3344 C C . SER A 1 421 ? -23.626 -2.000 39.879 1.00 93.69 421 SER A C 1
ATOM 3346 O O . SER A 1 421 ? -24.278 -2.786 39.188 1.00 93.69 421 SER A O 1
ATOM 3348 N N . SER A 1 422 ? -23.663 -2.039 41.212 1.00 90.38 422 SER A N 1
ATOM 3349 C CA . SER A 1 422 ? -24.425 -3.038 41.978 1.00 90.38 422 SER A CA 1
ATOM 3350 C C . SER A 1 422 ? -25.932 -3.016 41.697 1.00 90.38 422 SER A C 1
ATOM 3352 O O . SER A 1 422 ? -26.594 -4.045 41.798 1.00 90.38 422 SER A O 1
ATOM 3354 N N . ASP A 1 423 ? -26.476 -1.860 41.322 1.00 87.75 423 ASP A N 1
ATOM 3355 C CA . ASP A 1 423 ? -27.870 -1.677 40.907 1.00 87.75 423 ASP A CA 1
ATOM 3356 C C . ASP A 1 423 ? -28.113 -1.960 39.410 1.00 87.75 423 ASP A C 1
ATOM 3358 O O . ASP A 1 423 ? -29.257 -1.925 38.952 1.00 87.75 423 ASP A O 1
ATOM 3362 N N . GLY A 1 424 ? -27.053 -2.238 38.641 1.00 87.12 424 GLY A N 1
ATOM 3363 C CA . GLY A 1 424 ? -27.095 -2.454 37.195 1.00 87.12 424 GLY A CA 1
ATOM 3364 C C . GLY A 1 424 ? -27.394 -1.196 36.371 1.00 87.12 424 GLY A C 1
ATOM 3365 O O . GLY A 1 424 ? -27.625 -1.301 35.168 1.00 87.12 424 GLY A O 1
ATOM 3366 N N . ALA A 1 425 ? -27.410 -0.009 36.985 1.00 89.44 425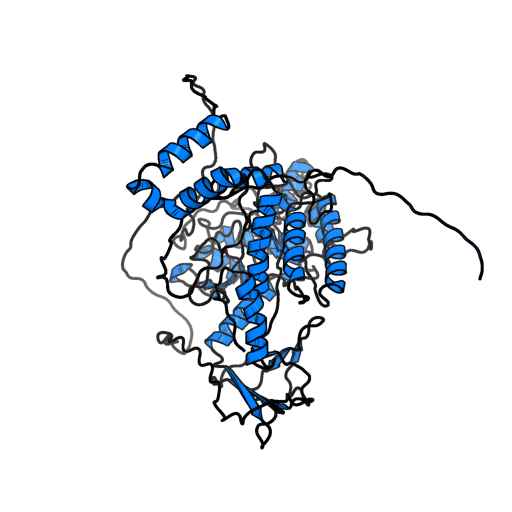 ALA A N 1
ATOM 3367 C CA . ALA A 1 425 ? -27.793 1.235 36.322 1.00 89.44 425 ALA A CA 1
ATOM 3368 C C . ALA A 1 425 ? -26.659 1.875 35.504 1.00 89.44 425 ALA A C 1
ATOM 3370 O O . ALA A 1 425 ? -26.884 2.853 34.787 1.00 89.44 425 ALA A O 1
ATOM 3371 N N . SER A 1 426 ? -25.418 1.402 35.628 1.00 94.31 426 SER A N 1
ATOM 3372 C CA . SER A 1 426 ? -24.267 1.954 34.906 1.00 94.31 426 SER A CA 1
ATOM 3373 C C . SER A 1 426 ? -23.194 0.907 34.627 1.00 94.31 426 SER A C 1
ATOM 3375 O O . SER A 1 426 ? -22.984 0.001 35.428 1.00 94.31 426 SER A O 1
ATOM 3377 N N . ILE A 1 427 ? -22.471 1.074 33.520 1.00 96.69 427 ILE A N 1
ATOM 3378 C CA . ILE A 1 427 ? -21.205 0.385 33.249 1.00 96.69 427 ILE A CA 1
ATOM 3379 C C . ILE A 1 427 ? -20.098 1.205 33.911 1.00 96.69 427 ILE A C 1
ATOM 3381 O O . ILE A 1 427 ? -19.897 2.372 33.577 1.00 96.69 427 ILE A O 1
ATOM 3385 N N . THR A 1 428 ? -19.405 0.616 34.876 1.00 97.50 428 THR A N 1
ATOM 3386 C CA . THR A 1 428 ? -18.348 1.261 35.669 1.00 97.50 428 THR A CA 1
ATOM 3387 C C . THR A 1 428 ? -16.947 0.889 35.193 1.00 97.50 428 THR A C 1
ATOM 3389 O O . THR A 1 428 ? -15.978 1.550 35.562 1.00 97.50 428 THR A O 1
ATOM 3392 N N . GLY A 1 429 ? -16.825 -0.146 34.364 1.00 97.81 429 GLY A N 1
ATOM 3393 C CA . GLY A 1 429 ? -15.551 -0.668 33.898 1.00 97.81 429 GLY A CA 1
ATOM 3394 C C . GLY A 1 429 ? -15.716 -1.798 32.894 1.00 97.81 429 GLY A C 1
ATOM 3395 O O . GLY A 1 429 ? -16.827 -2.099 32.454 1.00 97.81 429 GLY A O 1
ATOM 3396 N N . PHE A 1 430 ? -14.605 -2.433 32.551 1.00 98.44 430 PHE A N 1
ATOM 3397 C CA . PHE A 1 430 ? -14.573 -3.635 31.728 1.00 98.44 430 PHE A CA 1
ATOM 3398 C C . PHE A 1 430 ? -13.330 -4.471 32.037 1.00 98.44 430 PHE A C 1
ATOM 3400 O O . PHE A 1 430 ? -12.314 -3.940 32.480 1.00 98.44 430 PHE A O 1
ATOM 3407 N N . THR A 1 431 ? -13.400 -5.769 31.776 1.00 98.56 431 THR A N 1
ATOM 3408 C CA . THR A 1 431 ? -12.283 -6.707 31.892 1.00 98.56 431 THR A CA 1
ATOM 3409 C C . THR A 1 431 ? -11.946 -7.251 30.519 1.00 98.56 431 THR A C 1
ATOM 3411 O O . THR A 1 431 ? -12.839 -7.696 29.803 1.00 98.56 431 THR A O 1
ATOM 3414 N N . VAL A 1 432 ? -10.665 -7.207 30.166 1.00 98.31 432 VAL A N 1
ATOM 3415 C CA . VAL A 1 432 ? -10.115 -7.831 28.961 1.00 98.31 432 VAL A CA 1
ATOM 3416 C C . VAL A 1 432 ? -9.411 -9.109 29.376 1.00 98.31 432 VAL A C 1
ATOM 3418 O O . VAL A 1 432 ? -8.572 -9.083 30.280 1.00 98.31 432 VAL A O 1
ATOM 3421 N N . ASP A 1 433 ? -9.750 -10.207 28.719 1.00 97.38 433 ASP A N 1
ATOM 3422 C CA . ASP A 1 433 ? -9.198 -11.526 29.003 1.00 97.38 433 ASP A CA 1
ATOM 3423 C C . ASP A 1 433 ? -8.790 -12.248 27.714 1.00 97.38 433 ASP A C 1
ATOM 3425 O O . ASP A 1 433 ? -9.221 -11.880 26.619 1.00 97.38 433 ASP A O 1
ATOM 3429 N N . SER A 1 434 ? -7.964 -13.279 27.859 1.00 97.00 434 SER A N 1
ATOM 3430 C CA . SER A 1 434 ? -7.480 -14.159 26.798 1.00 97.00 434 SER A CA 1
ATOM 3431 C C . SER A 1 434 ? -7.601 -15.594 27.290 1.00 97.00 434 SER A C 1
ATOM 3433 O O . SER A 1 434 ? -6.917 -15.980 28.237 1.00 97.00 434 SER A O 1
ATOM 3435 N N . SER A 1 435 ? -8.448 -16.408 26.652 1.00 95.56 435 SER A N 1
ATOM 3436 C CA . SER A 1 435 ? -8.587 -17.813 27.057 1.00 95.56 435 SER A CA 1
ATOM 3437 C C . SER A 1 435 ? -7.320 -18.629 26.785 1.00 95.56 435 SER A C 1
ATOM 3439 O O . SER A 1 435 ? -7.123 -19.686 27.382 1.00 95.56 435 SER A O 1
ATOM 3441 N N . ASN A 1 436 ? -6.454 -18.155 25.885 1.00 95.50 436 ASN A N 1
ATOM 3442 C CA . ASN A 1 436 ? -5.131 -18.721 25.680 1.00 95.50 436 ASN A CA 1
ATOM 3443 C C . ASN A 1 436 ? -4.120 -18.083 26.645 1.00 95.50 436 ASN A C 1
ATOM 3445 O O . ASN A 1 436 ? -3.698 -16.942 26.454 1.00 95.50 436 ASN A O 1
ATOM 3449 N N . SER A 1 437 ? -3.681 -18.845 27.649 1.00 91.62 437 SER A N 1
ATOM 3450 C CA . SER A 1 437 ? -2.681 -18.410 28.635 1.00 91.62 437 SER A CA 1
ATOM 3451 C C . SER A 1 437 ? -1.271 -18.219 28.063 1.00 91.62 437 SER A C 1
ATOM 3453 O O . SER A 1 437 ? -0.429 -17.613 28.721 1.00 91.62 437 SER A O 1
ATOM 3455 N N . SER A 1 438 ? -1.003 -18.723 26.853 1.00 92.81 438 SER A N 1
ATOM 3456 C CA . SER A 1 438 ? 0.274 -18.542 26.146 1.00 92.81 438 SER A CA 1
ATOM 3457 C C . SER A 1 438 ? 0.269 -17.336 25.202 1.00 92.81 438 SER A C 1
ATOM 3459 O O . SER A 1 438 ? 1.291 -17.036 24.590 1.00 92.81 438 SER A O 1
ATOM 3461 N N . TRP A 1 439 ? -0.868 -16.650 25.049 1.00 95.25 439 TRP A N 1
ATOM 3462 C CA . TRP A 1 439 ? -0.957 -15.460 24.212 1.00 95.25 439 TRP A CA 1
ATOM 3463 C C . TRP A 1 439 ? -0.155 -14.304 24.823 1.00 95.25 439 TRP A C 1
ATOM 3465 O O . TRP A 1 439 ? -0.382 -13.907 25.965 1.00 95.25 439 TRP A O 1
ATOM 3475 N N . SER A 1 440 ? 0.768 -13.743 24.041 1.00 93.25 440 SER A N 1
ATOM 3476 C CA . SER A 1 440 ? 1.635 -12.628 24.449 1.00 93.25 440 SER A CA 1
ATOM 3477 C C . SER A 1 440 ? 1.448 -11.360 23.610 1.00 93.25 440 SER A C 1
ATOM 3479 O O . SER A 1 440 ? 2.163 -10.382 23.820 1.00 93.25 440 SER A O 1
ATOM 3481 N N . GLY A 1 441 ? 0.542 -11.381 22.628 1.00 95.19 441 GLY A N 1
ATOM 3482 C CA . GLY A 1 441 ? 0.242 -10.220 21.793 1.00 95.19 441 GLY A CA 1
ATOM 3483 C C . GLY A 1 441 ? -0.722 -9.242 22.467 1.00 95.19 441 GLY A C 1
ATOM 3484 O O . GLY A 1 441 ? -1.243 -9.480 23.559 1.00 95.19 441 GLY A O 1
ATOM 3485 N N . GLU A 1 442 ? -0.994 -8.129 21.794 1.00 96.88 442 GLU A N 1
ATOM 3486 C CA . GLU A 1 442 ? -1.902 -7.104 22.309 1.00 96.88 442 GLU A CA 1
ATOM 3487 C C . GLU A 1 442 ? -3.343 -7.304 21.819 1.00 96.88 442 GLU A C 1
ATOM 3489 O O . GLU A 1 442 ? -3.590 -7.673 20.668 1.00 96.88 442 GLU A O 1
ATOM 3494 N N . ILE A 1 443 ? -4.311 -7.008 22.689 1.00 98.19 443 ILE A N 1
ATOM 3495 C CA . ILE A 1 443 ? -5.738 -6.954 22.358 1.00 98.19 443 ILE A CA 1
ATOM 3496 C C . ILE A 1 443 ? -6.180 -5.482 22.389 1.00 98.19 443 ILE A C 1
ATOM 3498 O O . ILE A 1 443 ? -6.138 -4.864 23.460 1.00 98.19 443 ILE A O 1
ATOM 3502 N N . PRO A 1 444 ? -6.569 -4.895 21.239 1.00 98.00 444 PRO A N 1
ATOM 3503 C CA . PRO A 1 444 ? -7.073 -3.533 21.194 1.00 98.00 444 PRO A CA 1
ATOM 3504 C C . PRO A 1 444 ? -8.504 -3.468 21.732 1.00 98.00 444 PRO A C 1
ATOM 3506 O O . PRO A 1 444 ? -9.352 -4.279 21.360 1.00 98.00 444 PRO A O 1
ATOM 3509 N N . VAL A 1 445 ? -8.782 -2.477 22.573 1.00 98.31 445 VAL A N 1
ATOM 3510 C CA . VAL A 1 445 ? -10.129 -2.131 23.031 1.00 98.31 445 VAL A CA 1
ATOM 3511 C C . VAL A 1 445 ? -10.322 -0.630 22.894 1.00 98.31 445 VAL A C 1
ATOM 3513 O O . VAL A 1 445 ? -9.710 0.157 23.619 1.00 98.31 445 VAL A O 1
ATOM 3516 N N . MET A 1 446 ? -11.172 -0.228 21.957 1.00 97.69 446 MET A N 1
ATOM 3517 C CA . MET A 1 446 ? -11.598 1.155 21.801 1.00 97.69 446 MET A CA 1
ATOM 3518 C C . MET A 1 446 ? -12.578 1.517 22.922 1.00 97.69 446 MET A C 1
ATOM 3520 O O . MET A 1 446 ? -13.480 0.737 23.231 1.00 97.69 446 MET A O 1
ATOM 3524 N N . ILE A 1 447 ? -12.388 2.680 23.549 1.00 97.31 447 ILE A N 1
ATOM 3525 C CA . ILE A 1 447 ? -13.136 3.117 24.734 1.00 97.31 447 ILE A CA 1
ATOM 3526 C C . ILE A 1 447 ? -13.791 4.490 24.518 1.00 97.31 447 ILE A C 1
ATOM 3528 O O . ILE A 1 447 ? -13.212 5.350 23.854 1.00 97.31 447 ILE A O 1
ATOM 3532 N N . PRO A 1 448 ? -14.972 4.751 25.115 1.00 93.94 448 PRO A N 1
ATOM 3533 C CA . PRO A 1 448 ? -15.722 5.991 24.895 1.00 93.94 448 PRO A CA 1
ATOM 3534 C C . PRO A 1 448 ? -15.231 7.169 25.753 1.00 93.94 448 PRO A C 1
ATOM 3536 O O . PRO A 1 448 ? -15.782 8.265 25.679 1.00 93.94 448 PRO A O 1
ATOM 3539 N N . GLY A 1 449 ? -14.236 6.941 26.607 1.00 93.75 449 GLY A N 1
ATOM 3540 C CA . GLY A 1 449 ? -13.660 7.919 27.518 1.00 93.75 449 GLY A CA 1
ATOM 3541 C C . GLY A 1 449 ? -12.564 7.280 28.363 1.00 93.75 449 GLY A C 1
ATOM 3542 O O . GLY A 1 449 ? -12.317 6.082 28.263 1.00 93.75 449 GLY A O 1
ATOM 3543 N N . ASP A 1 450 ? -11.914 8.075 29.203 1.00 96.12 450 ASP A N 1
ATOM 3544 C CA . ASP A 1 450 ? -10.746 7.642 29.966 1.00 96.12 450 ASP A CA 1
ATOM 3545 C C . ASP A 1 450 ? -11.023 6.531 30.992 1.00 96.12 450 ASP A C 1
ATOM 3547 O O . ASP A 1 450 ? -12.075 6.477 31.639 1.00 96.12 450 ASP A O 1
ATOM 3551 N N . VAL A 1 451 ? -9.987 5.735 31.257 1.00 98.06 451 VAL A N 1
ATOM 3552 C CA . VAL A 1 451 ? -9.900 4.843 32.421 1.00 98.06 451 VAL A CA 1
ATOM 3553 C C . VAL A 1 451 ? -9.136 5.505 33.569 1.00 98.06 451 VAL A C 1
ATOM 3555 O O . VAL A 1 451 ? -8.299 6.383 33.358 1.00 98.06 451 VAL A O 1
ATOM 3558 N N . VAL A 1 452 ? -9.419 5.098 34.806 1.00 98.06 452 VAL A N 1
ATOM 3559 C CA . VAL A 1 452 ? -8.768 5.631 36.016 1.00 98.06 452 VAL A CA 1
ATOM 3560 C C . VAL A 1 452 ? -7.266 5.329 36.019 1.00 98.06 452 VAL A C 1
ATOM 3562 O O . VAL A 1 452 ? -6.469 6.176 36.414 1.00 98.06 452 VAL A O 1
ATOM 3565 N N . ASN A 1 453 ? -6.877 4.137 35.560 1.00 97.19 453 ASN A N 1
ATOM 3566 C CA . ASN A 1 453 ? -5.492 3.689 35.467 1.00 97.19 453 ASN A CA 1
ATOM 3567 C C . ASN A 1 453 ? -5.314 2.826 34.208 1.00 97.19 453 ASN A C 1
ATOM 3569 O O . ASN A 1 453 ? -6.163 1.988 33.914 1.00 97.19 453 ASN A O 1
ATOM 3573 N N . LEU A 1 454 ? -4.212 3.029 33.483 1.00 97.00 454 LEU A N 1
ATOM 3574 C CA . LEU A 1 454 ? -3.878 2.281 32.270 1.00 97.00 454 LEU A CA 1
ATOM 3575 C C . LEU A 1 454 ? -3.348 0.870 32.549 1.00 97.00 454 LEU A C 1
ATOM 3577 O O . LEU A 1 454 ? -3.299 0.062 31.632 1.00 97.00 454 LEU A O 1
ATOM 3581 N N . LEU A 1 455 ? -2.924 0.559 33.780 1.00 96.88 455 LEU A N 1
ATOM 3582 C CA . LEU A 1 455 ? -2.491 -0.789 34.189 1.00 96.88 455 LEU A CA 1
ATOM 3583 C C . LEU A 1 455 ? -1.423 -1.419 33.265 1.00 96.88 455 LEU A C 1
ATOM 3585 O O . LEU A 1 455 ? -1.328 -2.636 33.129 1.00 96.88 455 LEU A O 1
ATOM 3589 N N . GLY A 1 456 ? -0.591 -0.578 32.646 1.00 95.00 456 GLY A N 1
ATOM 3590 C CA . GLY A 1 456 ? 0.455 -0.989 31.707 1.00 95.00 456 GLY A CA 1
ATOM 3591 C C . GLY A 1 456 ? 0.005 -1.155 30.252 1.00 95.00 456 GLY A C 1
ATOM 3592 O O . GLY A 1 456 ? 0.859 -1.407 29.410 1.00 95.00 456 GLY A O 1
ATOM 3593 N N . ALA A 1 457 ? -1.281 -0.982 29.934 1.00 97.50 457 ALA A N 1
ATOM 3594 C CA . ALA A 1 457 ? -1.742 -0.879 28.553 1.00 97.50 457 ALA A CA 1
ATOM 3595 C C . ALA A 1 457 ? -1.235 0.425 27.922 1.00 97.50 457 ALA A C 1
ATOM 3597 O O . ALA A 1 457 ? -1.340 1.501 28.522 1.00 97.50 457 ALA A O 1
ATOM 3598 N N . ARG A 1 458 ? -0.712 0.348 26.694 1.00 97.12 458 ARG A N 1
ATOM 3599 C CA . ARG A 1 458 ? -0.439 1.556 25.904 1.00 97.12 458 ARG A CA 1
ATOM 3600 C C . ARG A 1 458 ? -1.744 2.086 25.314 1.00 97.12 458 ARG A C 1
ATOM 3602 O O . ARG A 1 458 ? -2.713 1.345 25.148 1.00 97.12 458 ARG A O 1
ATOM 3609 N N . THR A 1 459 ? -1.758 3.366 24.967 1.00 96.44 459 THR A N 1
ATOM 3610 C CA . THR A 1 459 ? -2.911 4.009 24.327 1.00 96.44 459 THR A CA 1
ATOM 3611 C C . THR A 1 459 ? -2.546 4.510 22.939 1.00 96.44 459 THR A C 1
ATOM 3613 O O . THR A 1 459 ? -1.395 4.864 22.685 1.00 96.44 459 THR A O 1
ATOM 3616 N N . SER A 1 460 ? -3.519 4.524 22.036 1.00 94.81 460 SER A N 1
ATOM 3617 C CA . SER A 1 460 ? -3.427 5.227 20.757 1.00 94.81 460 SER A CA 1
ATOM 3618 C C . SER A 1 460 ? -4.717 5.990 20.499 1.00 94.81 460 SER A C 1
ATOM 3620 O O . SER A 1 460 ? -5.804 5.443 20.690 1.00 94.81 460 SER A O 1
ATOM 3622 N N . GLN A 1 461 ? -4.593 7.227 20.033 1.00 94.44 461 GLN A N 1
ATOM 3623 C CA . GLN A 1 461 ? -5.712 8.061 19.618 1.00 94.44 461 GLN A CA 1
ATOM 3624 C C . GLN A 1 461 ? -5.250 8.933 18.453 1.00 94.44 461 GLN A C 1
ATOM 3626 O O . GLN A 1 461 ? -4.263 9.657 18.579 1.00 94.44 461 GLN A O 1
ATOM 3631 N N . TYR A 1 462 ? -5.951 8.851 17.327 1.00 93.88 462 TYR A N 1
ATOM 3632 C CA . TYR A 1 462 ? -5.678 9.674 16.155 1.00 93.88 462 TYR A CA 1
ATOM 3633 C C . TYR A 1 462 ? -6.752 10.756 16.075 1.00 93.88 462 TYR A C 1
ATOM 3635 O O . TYR A 1 462 ? -7.941 10.452 16.031 1.00 93.88 462 TYR A O 1
ATOM 3643 N N . GLY A 1 463 ? -6.339 12.024 16.126 1.00 92.62 463 GLY A N 1
ATOM 3644 C CA . GLY A 1 463 ? -7.246 13.173 16.077 1.00 92.62 463 GLY A CA 1
ATOM 3645 C C . GLY A 1 463 ? -8.454 13.054 17.003 1.00 92.62 463 GLY A C 1
ATOM 3646 O O . GLY A 1 463 ? -8.305 13.080 18.221 1.00 92.62 463 GLY A O 1
ATOM 3647 N N . THR A 1 464 ? -9.650 12.955 16.416 1.00 89.62 464 THR A N 1
ATOM 3648 C CA . THR A 1 464 ? -10.928 12.899 17.145 1.00 89.62 464 THR A CA 1
ATOM 3649 C C . THR A 1 464 ? -11.476 11.487 17.353 1.00 89.62 464 THR A C 1
ATOM 3651 O O . THR A 1 464 ? -12.600 11.349 17.837 1.00 89.62 464 THR A O 1
ATOM 3654 N N . ASP A 1 465 ? -10.739 10.436 16.981 1.00 91.94 465 ASP A N 1
ATOM 3655 C CA . ASP A 1 465 ? -11.178 9.066 17.254 1.00 91.94 465 ASP A CA 1
ATOM 3656 C C . ASP A 1 465 ? -11.262 8.792 18.762 1.00 91.94 465 ASP A C 1
ATOM 3658 O O . ASP A 1 465 ? -10.541 9.415 19.550 1.00 91.94 465 ASP A O 1
ATOM 3662 N N . PRO A 1 466 ? -12.118 7.851 19.198 1.00 94.00 466 PRO A N 1
ATOM 3663 C CA . PRO A 1 466 ? -12.056 7.354 20.562 1.00 94.00 466 PRO A CA 1
ATOM 3664 C C . PRO A 1 466 ? -10.706 6.675 20.828 1.00 94.00 466 PRO A C 1
ATOM 3666 O O . PRO A 1 466 ? -10.129 6.020 19.955 1.00 94.00 466 PRO A O 1
ATOM 3669 N N . SER A 1 467 ? -10.203 6.803 22.053 1.00 95.81 467 SER A N 1
ATOM 3670 C CA . SER A 1 467 ? -8.945 6.172 22.451 1.00 95.81 467 SER A CA 1
ATOM 3671 C C . SER A 1 467 ? -9.031 4.651 22.341 1.00 95.81 467 SER A C 1
ATOM 3673 O O . SER A 1 467 ? -10.039 4.044 22.694 1.00 95.81 467 SER A O 1
ATOM 3675 N N . THR A 1 468 ? -7.950 4.017 21.900 1.00 97.81 468 THR A N 1
ATOM 3676 C CA . THR A 1 468 ? -7.783 2.559 21.924 1.00 97.81 468 THR A CA 1
ATOM 3677 C C . THR A 1 468 ? -6.754 2.186 22.979 1.00 97.81 468 THR A C 1
ATOM 3679 O O . THR A 1 468 ? -5.629 2.689 22.955 1.00 97.81 468 THR A O 1
ATOM 3682 N N . LEU A 1 469 ? -7.127 1.298 23.901 1.00 98.25 469 LEU A N 1
ATOM 3683 C CA . LEU A 1 469 ? -6.191 0.633 24.803 1.00 98.25 469 LEU A CA 1
ATOM 3684 C C . LEU A 1 469 ? -5.640 -0.612 24.125 1.00 98.25 469 LEU A C 1
ATOM 3686 O O . LEU A 1 469 ? -6.406 -1.406 23.593 1.00 98.25 469 LEU A O 1
ATOM 3690 N N . TRP A 1 470 ? -4.336 -0.821 24.209 1.00 98.12 470 TRP A N 1
ATOM 3691 C CA . TRP A 1 470 ? -3.692 -2.049 23.762 1.00 98.12 470 TRP A CA 1
ATOM 3692 C C . TRP A 1 470 ? -3.247 -2.827 24.988 1.00 98.12 470 TRP A C 1
ATOM 3694 O O . TRP A 1 470 ? -2.284 -2.465 25.669 1.00 98.12 470 TRP A O 1
ATOM 3704 N N . VAL A 1 471 ? -4.029 -3.848 25.318 1.00 98.25 471 VAL A N 1
ATOM 3705 C CA . VAL A 1 471 ? -3.866 -4.635 26.539 1.00 98.25 471 VAL A CA 1
ATOM 3706 C C . VAL A 1 471 ? -2.945 -5.808 26.243 1.00 98.25 471 VAL A C 1
ATOM 3708 O O . VAL A 1 471 ? -3.167 -6.506 25.263 1.00 98.25 471 VAL A O 1
ATOM 3711 N N . SER A 1 472 ? -1.928 -6.025 27.076 1.00 96.69 472 SER A N 1
ATOM 3712 C CA . SER A 1 472 ? -0.916 -7.088 26.912 1.00 96.69 472 SER A CA 1
ATOM 3713 C C . SER A 1 472 ? -0.811 -8.030 28.116 1.00 96.69 472 SER A C 1
ATOM 3715 O O . SER A 1 472 ? 0.025 -8.929 28.141 1.00 96.69 472 SER A O 1
ATOM 3717 N N . LYS A 1 473 ? -1.638 -7.815 29.144 1.00 95.38 473 LYS A N 1
ATOM 3718 C CA . LYS A 1 473 ? -1.705 -8.640 30.355 1.00 95.38 473 LYS A CA 1
ATOM 3719 C C . LYS A 1 473 ? -3.141 -9.086 30.561 1.00 95.38 473 LYS A C 1
ATOM 3721 O O . LYS A 1 473 ? -4.049 -8.259 30.472 1.00 95.38 473 LYS A O 1
ATOM 3726 N N . PHE A 1 474 ? -3.342 -10.363 30.862 1.00 95.56 474 PHE A N 1
ATOM 3727 C CA . PHE A 1 474 ? -4.675 -10.957 30.940 1.00 95.56 474 PHE A CA 1
ATOM 3728 C C . PHE A 1 474 ? -4.817 -11.831 32.198 1.00 95.56 474 PHE A C 1
ATOM 3730 O O . PHE A 1 474 ? -3.875 -12.557 32.525 1.00 95.56 474 PHE A O 1
ATOM 3737 N N . PRO A 1 475 ? -5.956 -11.758 32.911 1.00 96.38 475 PRO A N 1
ATOM 3738 C CA . PRO A 1 475 ? -7.019 -10.765 32.741 1.00 96.38 475 PRO A CA 1
ATOM 3739 C C . PRO A 1 475 ? -6.587 -9.378 33.257 1.00 96.38 475 PRO A C 1
ATOM 3741 O O . PRO A 1 475 ? -5.861 -9.271 34.246 1.00 96.38 475 PRO A O 1
ATOM 3744 N N . THR A 1 476 ? -7.072 -8.304 32.629 1.00 97.94 476 THR A N 1
ATOM 3745 C CA . THR A 1 476 ? -6.920 -6.930 33.143 1.00 97.94 476 THR A CA 1
ATOM 3746 C C . THR A 1 476 ? -8.270 -6.231 33.224 1.00 97.94 476 THR A C 1
ATOM 3748 O O . THR A 1 476 ? -8.990 -6.136 32.232 1.00 97.94 476 THR A O 1
ATOM 3751 N N . SER A 1 477 ? -8.595 -5.703 34.406 1.00 98.38 477 SER A N 1
ATOM 3752 C CA . SER A 1 477 ? -9.843 -4.984 34.679 1.00 98.38 477 SER A CA 1
ATOM 3753 C C . SER A 1 477 ? -9.610 -3.481 34.765 1.00 98.38 477 SER A C 1
ATOM 3755 O O . SER A 1 477 ? -8.886 -3.005 35.636 1.00 98.38 477 SER A O 1
ATOM 3757 N N . PHE A 1 478 ? -10.276 -2.729 33.900 1.00 98.56 478 PHE A N 1
ATOM 3758 C CA . PHE A 1 478 ? -10.222 -1.277 33.834 1.00 98.56 478 PHE A CA 1
ATOM 3759 C C . PHE A 1 478 ? -11.469 -0.655 34.455 1.00 98.56 478 PHE A C 1
ATOM 3761 O O . PHE A 1 478 ? -12.593 -1.064 34.171 1.00 98.56 478 PHE A O 1
ATOM 3768 N N . GLN A 1 479 ? -11.276 0.387 35.262 1.00 98.44 479 GLN A N 1
ATOM 3769 C CA . GLN A 1 479 ? -12.359 1.236 35.756 1.00 98.44 479 GLN A CA 1
ATOM 3770 C C . GLN A 1 479 ? -12.460 2.489 34.885 1.00 98.44 479 GLN A C 1
ATOM 3772 O O . GLN A 1 479 ? -11.453 3.161 34.663 1.00 98.44 479 GLN A O 1
ATOM 3777 N N . LEU A 1 480 ? -13.661 2.833 34.423 1.00 98.00 480 LEU A N 1
ATOM 3778 C CA . LEU A 1 480 ? -13.906 4.073 33.685 1.00 98.00 480 LEU A CA 1
ATOM 3779 C C . LEU A 1 480 ? -13.870 5.270 34.641 1.00 98.00 480 LEU A C 1
ATOM 3781 O O . LEU A 1 480 ? -14.464 5.218 35.721 1.00 98.00 480 LEU A O 1
ATOM 3785 N N . LYS A 1 481 ? -13.233 6.377 34.235 1.00 97.62 481 LYS A N 1
ATOM 3786 C CA . LYS A 1 481 ? -13.299 7.640 34.996 1.00 97.62 481 LYS A CA 1
ATOM 3787 C C . LYS A 1 481 ? -14.728 8.169 35.065 1.00 97.62 481 LYS A C 1
ATOM 3789 O O . LYS A 1 481 ? -15.137 8.733 36.076 1.00 97.62 481 LYS A O 1
ATOM 3794 N N . THR A 1 482 ? -15.489 7.983 33.990 1.00 96.88 482 THR A N 1
ATOM 3795 C CA . THR A 1 482 ? -16.895 8.375 33.903 1.00 96.88 482 THR A CA 1
ATOM 3796 C C . THR A 1 482 ? -17.740 7.144 33.581 1.00 96.88 482 THR A C 1
ATOM 3798 O O . THR A 1 482 ? -17.695 6.664 32.450 1.00 96.88 482 THR A O 1
ATOM 3801 N N . PRO A 1 483 ? -18.507 6.614 34.553 1.00 96.12 483 PRO A N 1
ATOM 3802 C CA . PRO A 1 483 ? -19.412 5.497 34.308 1.00 96.12 483 PRO A CA 1
ATOM 3803 C C . PRO A 1 483 ? -20.453 5.810 33.226 1.00 96.12 483 PRO A C 1
ATOM 3805 O O . PRO A 1 483 ? -21.026 6.902 33.190 1.00 96.12 483 PRO A O 1
ATOM 3808 N N . ILE A 1 484 ? -20.744 4.829 32.372 1.00 95.31 484 ILE A N 1
ATOM 3809 C CA . ILE A 1 484 ? -21.730 4.952 31.294 1.00 95.31 484 ILE A CA 1
ATOM 3810 C C . ILE A 1 484 ? -23.099 4.580 31.856 1.00 95.31 484 ILE A C 1
ATOM 3812 O O . ILE A 1 484 ? -23.339 3.427 32.212 1.00 95.31 484 ILE A O 1
ATOM 3816 N N . LYS A 1 485 ? -24.021 5.541 31.921 1.00 92.19 485 LYS A N 1
ATOM 3817 C CA . LYS A 1 485 ? -25.382 5.287 32.409 1.00 92.19 485 LYS A CA 1
ATOM 3818 C C . LYS A 1 485 ? -26.163 4.388 31.449 1.00 92.19 485 LYS A C 1
ATOM 3820 O O . LYS A 1 485 ? -26.158 4.591 30.236 1.00 92.19 485 LYS A O 1
ATOM 3825 N N . ILE A 1 486 ? -26.906 3.441 32.007 1.00 85.75 486 ILE A N 1
ATOM 3826 C CA . ILE A 1 486 ? -27.884 2.620 31.299 1.00 85.75 486 ILE A CA 1
ATOM 3827 C C . ILE A 1 486 ? -29.266 3.106 31.757 1.00 85.75 486 ILE A C 1
ATOM 3829 O O . ILE A 1 486 ? -29.691 2.818 32.871 1.00 85.75 486 ILE A O 1
ATOM 3833 N N . GLN A 1 487 ? -29.966 3.899 30.940 1.00 63.19 487 GLN A N 1
ATOM 3834 C CA . GLN A 1 487 ? -31.366 4.229 31.233 1.00 63.19 487 GLN A CA 1
ATOM 3835 C C . GLN A 1 487 ? -32.268 3.045 30.848 1.00 63.19 487 GLN A C 1
ATOM 3837 O O . GLN A 1 487 ? -32.268 2.638 29.689 1.00 63.19 487 GLN A O 1
ATOM 3842 N N . GLY A 1 488 ? -33.060 2.547 31.807 1.00 52.16 488 GLY A N 1
ATOM 3843 C CA . GLY A 1 488 ? -34.175 1.619 31.573 1.00 52.16 488 GLY A CA 1
ATOM 3844 C C . GLY A 1 488 ? -33.835 0.126 31.681 1.00 52.16 488 GLY A C 1
ATOM 3845 O O . GLY A 1 488 ? -33.112 -0.409 30.851 1.00 52.16 488 GLY A O 1
ATOM 3846 N N . THR A 1 489 ? -34.456 -0.513 32.681 1.00 42.28 489 THR A N 1
ATOM 3847 C CA . THR A 1 489 ? -34.562 -1.960 32.975 1.00 42.28 489 THR A CA 1
ATOM 3848 C C . THR A 1 489 ? -33.249 -2.695 33.274 1.00 42.28 489 THR A C 1
ATOM 3850 O O . THR A 1 489 ? -32.342 -2.755 32.453 1.00 42.28 489 THR A O 1
ATOM 3853 N N . LYS A 1 490 ? -33.181 -3.288 34.478 1.00 41.56 490 LYS A N 1
ATOM 3854 C CA . LYS A 1 490 ? -32.079 -4.124 34.980 1.00 41.56 490 LYS A CA 1
ATOM 3855 C C . LYS A 1 490 ? -31.513 -5.021 33.874 1.00 41.56 490 LYS A C 1
ATOM 3857 O O . LYS A 1 490 ? -32.225 -5.877 33.350 1.00 41.56 490 LYS A O 1
ATOM 3862 N N . VAL A 1 491 ? -30.232 -4.843 33.563 1.00 43.38 491 VAL A N 1
ATOM 3863 C CA . VAL A 1 491 ? -29.479 -5.787 32.739 1.00 43.38 491 VAL A CA 1
ATOM 3864 C C . VAL A 1 491 ? -29.331 -7.063 33.563 1.00 43.38 491 VAL A C 1
ATOM 3866 O O . VAL A 1 491 ? -28.558 -7.103 34.518 1.00 43.38 491 VAL A O 1
ATOM 3869 N N . ASN A 1 492 ? -30.102 -8.102 33.234 1.00 43.62 492 ASN A N 1
ATOM 3870 C CA . ASN A 1 492 ? -29.708 -9.452 33.618 1.00 43.62 492 ASN A CA 1
ATOM 3871 C C . ASN A 1 492 ? -28.366 -9.714 32.941 1.00 43.62 492 ASN A C 1
ATOM 3873 O O . ASN A 1 492 ? -28.232 -9.518 31.734 1.00 43.62 492 ASN A O 1
ATOM 3877 N N . VAL A 1 493 ? -27.373 -10.090 33.741 1.00 44.53 493 VAL A N 1
ATOM 3878 C CA . VAL A 1 493 ? -26.015 -10.386 33.296 1.00 44.53 493 VAL A CA 1
ATOM 3879 C C . VAL A 1 493 ? -26.071 -11.557 32.315 1.00 44.53 493 VAL A C 1
ATOM 3881 O O . VAL A 1 493 ? -26.057 -12.716 32.713 1.00 44.53 493 VAL A O 1
ATOM 3884 N N . THR A 1 494 ? -26.162 -11.264 31.024 1.00 41.25 494 THR A N 1
ATOM 3885 C CA . THR A 1 494 ? -25.777 -12.198 29.970 1.00 41.25 494 THR A CA 1
ATOM 3886 C C . THR A 1 494 ? -24.390 -11.786 29.524 1.00 41.25 494 THR A C 1
ATOM 3888 O O . THR A 1 494 ? -24.216 -10.752 28.879 1.00 41.25 494 THR A O 1
ATOM 3891 N N . SER A 1 495 ? -23.398 -12.574 29.924 1.00 40.91 495 SER A N 1
ATOM 3892 C CA . SER A 1 495 ? -22.060 -12.543 29.352 1.00 40.91 495 SER A CA 1
ATOM 3893 C C . SER A 1 495 ? -22.174 -12.600 27.828 1.00 40.91 495 SER A C 1
ATOM 3895 O O . SER A 1 495 ? -22.681 -13.570 27.267 1.00 40.91 495 SER A O 1
ATOM 3897 N N . ALA A 1 496 ? -21.709 -11.558 27.142 1.00 38.38 496 ALA A N 1
ATOM 3898 C CA . ALA A 1 496 ? -21.466 -11.640 25.711 1.00 38.38 496 ALA A CA 1
ATOM 3899 C C . ALA A 1 496 ? -20.169 -12.436 25.515 1.00 38.38 496 ALA A C 1
ATOM 3901 O O . ALA A 1 496 ? -19.086 -11.872 25.389 1.00 38.38 496 ALA A O 1
ATOM 3902 N N . ALA A 1 497 ? -20.270 -13.763 25.545 1.00 33.94 497 ALA A N 1
ATOM 3903 C CA . ALA A 1 497 ? -19.231 -14.606 24.980 1.00 33.94 497 ALA A CA 1
ATOM 3904 C C . ALA A 1 497 ? -19.333 -14.469 23.458 1.00 33.94 497 ALA A C 1
ATOM 3906 O O . ALA A 1 497 ? -20.139 -15.142 22.819 1.00 33.94 497 ALA A O 1
ATOM 3907 N N . ILE A 1 498 ? -18.546 -13.571 22.865 1.00 34.41 498 ILE A N 1
ATOM 3908 C CA . ILE A 1 498 ? -18.290 -13.637 21.427 1.00 34.41 498 ILE A CA 1
ATOM 3909 C C . ILE A 1 498 ? -17.306 -14.787 21.243 1.00 34.41 498 ILE A C 1
ATOM 3911 O O . ILE A 1 498 ? -16.095 -14.608 21.261 1.00 34.41 498 ILE A O 1
ATOM 3915 N N . SER A 1 499 ? -17.843 -16.000 21.149 1.00 32.22 499 SER A N 1
ATOM 3916 C CA . SER A 1 499 ? -17.081 -17.147 20.686 1.00 32.22 499 SER A CA 1
ATOM 3917 C C . SER A 1 499 ? -17.212 -17.181 19.170 1.00 32.22 499 SER A C 1
ATOM 3919 O O . SER A 1 499 ? -18.212 -17.654 18.631 1.00 32.22 499 SER A O 1
ATOM 3921 N N . LEU A 1 500 ? -16.214 -16.641 18.471 1.00 30.44 500 LEU A N 1
ATOM 3922 C CA . LEU A 1 500 ? -15.981 -16.991 17.074 1.00 30.44 500 LEU A CA 1
ATOM 3923 C C . LEU A 1 500 ? -15.512 -18.448 17.065 1.00 30.44 500 LEU A C 1
ATOM 3925 O O . LEU A 1 500 ? -14.324 -18.745 17.109 1.00 30.44 500 LEU A O 1
ATOM 3929 N N . THR A 1 501 ? -16.464 -19.378 17.082 1.00 27.16 501 THR A N 1
ATOM 3930 C CA . THR A 1 501 ? -16.193 -20.792 16.829 1.00 27.16 501 THR A CA 1
ATOM 3931 C C . THR A 1 501 ? -16.035 -20.975 15.328 1.00 27.16 501 THR A C 1
ATOM 3933 O O . THR A 1 501 ? -16.910 -21.491 14.642 1.00 27.16 501 THR A O 1
ATOM 3936 N N . THR A 1 502 ? -14.885 -20.579 14.790 1.00 31.97 502 THR A N 1
ATOM 3937 C CA . THR A 1 502 ? -14.368 -21.306 13.635 1.00 31.97 502 THR A CA 1
ATOM 3938 C C . THR A 1 502 ? -13.906 -22.647 14.182 1.00 31.97 502 THR A C 1
ATOM 3940 O O . THR A 1 502 ? -12.844 -22.742 14.799 1.00 31.97 502 THR A O 1
ATOM 3943 N N . ALA A 1 503 ? -14.738 -23.679 14.042 1.00 29.09 503 ALA A N 1
ATOM 3944 C CA . ALA A 1 503 ? -14.280 -25.048 14.207 1.00 29.09 503 ALA A CA 1
ATOM 3945 C C . ALA A 1 503 ? -13.206 -25.291 13.138 1.00 29.09 503 ALA A C 1
ATOM 3947 O O . ALA A 1 503 ? -13.512 -25.611 11.993 1.00 29.09 503 ALA A O 1
ATOM 3948 N N . LEU A 1 504 ? -11.947 -25.048 13.494 1.00 37.09 504 LEU A N 1
ATOM 3949 C CA . LEU A 1 504 ? -10.817 -25.423 12.664 1.00 37.09 504 LEU A CA 1
ATOM 3950 C C . LEU A 1 504 ? -10.634 -26.942 12.782 1.00 37.09 504 LEU A C 1
ATOM 3952 O O . LEU A 1 504 ? -10.730 -27.482 13.890 1.00 37.09 504 LEU A O 1
ATOM 3956 N N . PRO A 1 505 ? -10.358 -27.651 11.675 1.00 30.53 505 PRO A N 1
ATOM 3957 C CA . PRO A 1 505 ? -9.854 -29.011 11.763 1.00 30.53 505 PRO A CA 1
ATOM 3958 C C . PRO A 1 505 ? -8.578 -29.005 12.611 1.00 30.53 505 PRO A C 1
ATOM 3960 O O . PRO A 1 505 ? -7.757 -28.091 12.523 1.00 30.53 505 PRO A O 1
ATOM 3963 N N . SER A 1 506 ? -8.430 -30.014 13.466 1.00 27.36 506 SER A N 1
ATOM 3964 C CA . SER A 1 506 ? -7.289 -30.163 14.364 1.00 27.36 506 SER A CA 1
ATOM 3965 C C . SER A 1 506 ? -5.979 -30.202 13.572 1.00 27.36 506 SER A C 1
ATOM 3967 O O . SER A 1 506 ? -5.612 -31.235 13.014 1.00 27.36 506 SER A O 1
ATOM 3969 N N . LEU A 1 507 ? -5.258 -29.086 13.542 1.00 28.25 507 LEU A N 1
ATOM 3970 C CA . LEU A 1 507 ? -3.860 -29.049 13.139 1.00 28.25 507 LEU A CA 1
ATOM 3971 C C . LEU A 1 507 ? -3.023 -29.529 14.324 1.00 28.25 507 LEU A C 1
ATOM 3973 O O . LEU A 1 507 ? -2.764 -28.793 15.276 1.00 28.25 507 LEU A O 1
ATOM 3977 N N . THR A 1 508 ? -2.612 -30.793 14.282 1.00 26.36 508 THR A N 1
ATOM 3978 C CA . THR A 1 508 ? -1.567 -31.304 15.167 1.00 26.36 508 THR A CA 1
ATOM 3979 C C . THR A 1 508 ? -0.227 -30.719 14.733 1.00 26.36 508 THR A C 1
ATOM 3981 O O . THR A 1 508 ? 0.365 -31.175 13.757 1.00 26.36 508 THR A O 1
ATOM 3984 N N . LEU A 1 509 ? 0.257 -29.715 15.465 1.00 26.41 509 LEU A N 1
ATOM 3985 C CA . LEU A 1 509 ? 1.663 -29.311 15.451 1.00 26.41 509 LEU A CA 1
ATOM 3986 C C . LEU A 1 509 ? 2.490 -30.409 16.143 1.00 26.41 509 LEU A C 1
ATOM 3988 O O . LEU A 1 509 ? 2.265 -30.657 17.331 1.00 26.41 509 LEU A O 1
ATOM 3992 N N . PRO A 1 510 ? 3.452 -31.068 15.471 1.00 25.69 510 PRO A N 1
ATOM 3993 C CA . PRO A 1 510 ? 4.401 -31.920 16.161 1.00 25.69 510 PRO A CA 1
ATOM 3994 C C . PRO A 1 510 ? 5.420 -31.027 16.863 1.00 25.69 510 PRO A C 1
ATOM 3996 O O . PRO A 1 510 ? 6.122 -30.223 16.249 1.00 25.69 510 PRO A O 1
ATOM 3999 N N . THR A 1 511 ? 5.504 -31.172 18.176 1.00 25.78 511 THR A N 1
ATOM 4000 C CA . THR A 1 511 ? 6.565 -30.583 18.978 1.00 25.78 511 THR A CA 1
ATOM 4001 C C . THR A 1 511 ? 7.913 -31.238 18.665 1.00 25.78 511 THR A C 1
ATOM 4003 O O . THR A 1 511 ? 8.047 -32.459 18.694 1.00 25.78 511 THR A O 1
ATOM 4006 N N . THR A 1 512 ? 8.908 -30.365 18.494 1.00 26.67 512 THR A N 1
ATOM 4007 C CA . THR A 1 512 ? 10.362 -30.523 18.695 1.00 26.67 512 THR A CA 1
ATOM 4008 C C . THR A 1 512 ? 11.259 -31.127 17.598 1.00 26.67 512 THR A C 1
ATOM 4010 O O . THR A 1 512 ? 11.267 -32.319 17.326 1.00 26.67 512 THR A O 1
ATOM 4013 N N . SER A 1 513 ? 12.124 -30.216 17.123 1.00 25.00 513 SER A N 1
ATOM 4014 C CA . SER A 1 513 ? 13.573 -30.308 16.861 1.00 25.00 513 SER A CA 1
ATOM 4015 C C . SER A 1 513 ? 14.116 -31.073 15.645 1.00 25.00 513 SER A C 1
ATOM 4017 O O . SER A 1 513 ? 14.286 -32.282 15.685 1.00 25.00 513 SER A O 1
ATOM 4019 N N . LEU A 1 514 ? 14.581 -30.252 14.689 1.00 28.02 514 LEU A N 1
ATOM 4020 C CA . LEU A 1 514 ? 15.889 -30.280 14.010 1.00 28.02 514 LEU A CA 1
ATOM 4021 C C . LEU A 1 514 ? 16.270 -31.498 13.137 1.00 28.02 514 LEU A C 1
ATOM 4023 O O . LEU A 1 514 ? 16.494 -32.597 13.621 1.00 28.02 514 LEU A O 1
ATOM 4027 N N . VAL A 1 515 ? 16.576 -31.156 11.874 1.00 23.53 515 VAL A N 1
ATOM 4028 C CA . VAL A 1 515 ? 17.418 -31.868 10.889 1.00 23.53 515 VAL A CA 1
ATOM 4029 C C . VAL A 1 515 ? 16.769 -33.045 10.139 1.00 23.53 515 VAL A C 1
ATOM 4031 O O . VAL A 1 515 ? 16.447 -34.070 10.719 1.00 23.53 515 VAL A O 1
ATOM 4034 N N . GLY A 1 516 ? 16.743 -32.937 8.801 1.00 21.39 516 GLY A N 1
ATOM 4035 C CA . GLY A 1 516 ? 16.910 -34.090 7.902 1.00 21.39 516 GLY A CA 1
ATOM 4036 C C . GLY A 1 516 ? 15.671 -34.627 7.168 1.00 21.39 516 GLY A C 1
ATOM 4037 O O . GLY A 1 516 ? 14.965 -35.476 7.682 1.00 21.39 516 GLY A O 1
ATOM 4038 N N . SER A 1 517 ? 15.533 -34.210 5.902 1.00 23.23 517 SER A N 1
ATOM 4039 C CA . SER A 1 517 ? 15.358 -35.045 4.689 1.00 23.23 517 SER A CA 1
ATOM 4040 C C . SER A 1 517 ? 14.218 -36.089 4.520 1.00 23.23 517 SER A C 1
ATOM 4042 O O . SER A 1 517 ? 14.106 -37.027 5.302 1.00 23.23 517 SER A O 1
ATOM 4044 N N . PHE A 1 518 ? 13.602 -36.022 3.315 1.00 24.94 518 PHE A N 1
ATOM 4045 C CA . PHE A 1 518 ? 12.879 -37.054 2.510 1.00 24.94 518 PHE A CA 1
ATOM 4046 C C . PHE A 1 518 ? 11.369 -37.295 2.788 1.00 24.94 518 PHE A C 1
ATOM 4048 O O . PHE A 1 518 ? 10.908 -36.987 3.879 1.00 24.94 518 PHE A O 1
ATOM 4055 N N . PRO A 1 519 ? 10.612 -37.997 1.902 1.00 25.97 519 PRO A N 1
ATOM 4056 C CA . PRO A 1 519 ? 10.414 -37.847 0.446 1.00 25.97 519 PRO A CA 1
ATOM 4057 C C . PRO A 1 519 ? 8.915 -37.937 -0.005 1.00 25.97 519 PRO A C 1
ATOM 4059 O O . PRO A 1 519 ? 7.999 -38.043 0.801 1.00 25.97 519 PRO A O 1
ATOM 4062 N N . VAL A 1 520 ? 8.733 -37.886 -1.334 1.00 25.45 520 VAL A N 1
ATOM 4063 C CA . VAL A 1 520 ? 7.544 -37.809 -2.225 1.00 25.45 520 VAL A CA 1
ATOM 4064 C C . VAL A 1 520 ? 6.641 -39.058 -2.274 1.00 25.45 520 VAL A C 1
ATOM 4066 O O . VAL A 1 520 ? 7.186 -40.155 -2.231 1.00 25.45 520 VAL A O 1
ATOM 4069 N N . SER A 1 521 ? 5.321 -38.860 -2.492 1.00 24.95 521 SER A N 1
ATOM 4070 C CA . SER A 1 521 ? 4.382 -39.591 -3.411 1.00 24.95 521 SER A CA 1
ATOM 4071 C C . SER A 1 521 ? 2.934 -39.506 -2.872 1.00 24.95 521 SER A C 1
ATOM 4073 O O . SER A 1 521 ? 2.772 -39.656 -1.667 1.00 24.95 521 SER A O 1
ATOM 4075 N N . ASP A 1 522 ? 1.816 -39.326 -3.589 1.00 24.66 522 ASP A N 1
ATOM 4076 C CA . ASP A 1 522 ? 1.444 -39.142 -5.002 1.00 24.66 522 ASP A CA 1
ATOM 4077 C C . ASP A 1 522 ? -0.043 -38.668 -5.055 1.00 24.66 522 ASP A C 1
ATOM 4079 O O . ASP A 1 522 ? -0.771 -38.811 -4.072 1.00 24.66 522 ASP A O 1
ATOM 4083 N N . ILE A 1 523 ? -0.499 -38.258 -6.255 1.00 24.16 523 ILE A N 1
ATOM 4084 C CA . ILE A 1 523 ? -1.871 -38.360 -6.835 1.00 24.16 523 ILE A CA 1
ATOM 4085 C C . ILE A 1 523 ? -2.631 -37.042 -7.188 1.00 24.16 523 ILE A C 1
ATOM 4087 O O . ILE A 1 523 ? -3.418 -36.520 -6.409 1.00 24.16 523 ILE A O 1
ATOM 4091 N N . ILE A 1 524 ? -2.407 -36.593 -8.446 1.00 23.56 524 ILE A N 1
ATOM 4092 C CA . ILE A 1 524 ? -3.349 -36.366 -9.592 1.00 23.56 524 ILE A CA 1
ATOM 4093 C C . ILE A 1 524 ? -4.568 -35.431 -9.365 1.00 23.56 524 ILE A C 1
ATOM 4095 O O . ILE A 1 524 ? -5.512 -35.787 -8.676 1.00 23.56 524 ILE A O 1
ATOM 4099 N N . SER A 1 525 ? -4.568 -34.188 -9.879 1.00 24.42 525 SER A N 1
ATOM 4100 C CA . SER A 1 525 ? -4.875 -33.677 -11.249 1.00 24.42 525 SER A CA 1
ATOM 4101 C C . SER A 1 525 ? -6.367 -33.546 -11.618 1.00 24.42 525 SER A C 1
ATOM 4103 O O . SER A 1 525 ? -7.053 -34.540 -11.834 1.00 24.42 525 SER A O 1
ATOM 4105 N N . ALA A 1 526 ? -6.812 -32.300 -11.835 1.00 23.75 526 ALA A N 1
ATOM 4106 C CA . ALA A 1 526 ? -7.888 -31.934 -12.760 1.00 23.75 526 ALA A CA 1
ATOM 4107 C C . ALA A 1 526 ? -7.655 -30.501 -13.292 1.00 23.75 526 ALA A C 1
ATOM 4109 O O . ALA A 1 526 ? -7.081 -29.658 -12.610 1.00 23.75 526 ALA A O 1
ATOM 4110 N N . LYS A 1 527 ? -8.035 -30.267 -14.551 1.00 23.75 527 LYS A N 1
ATOM 4111 C CA . LYS A 1 527 ? -7.517 -29.258 -15.493 1.00 23.75 527 LYS A CA 1
ATOM 4112 C C . LYS A 1 527 ? -8.683 -28.425 -16.056 1.00 23.75 527 LYS A C 1
ATOM 4114 O O . LYS A 1 527 ? -9.625 -29.035 -16.549 1.00 23.75 527 LYS A O 1
ATOM 4119 N N . SER A 1 528 ? -8.601 -27.089 -16.083 1.00 25.69 528 SER A N 1
ATOM 4120 C CA . SER A 1 528 ? -9.406 -26.209 -16.972 1.00 25.69 528 SER A CA 1
ATOM 4121 C C . SER A 1 528 ? -8.728 -24.831 -17.108 1.00 25.69 528 SER A C 1
ATOM 4123 O O . SER A 1 528 ? -8.600 -24.114 -16.125 1.00 25.69 528 SER A O 1
ATOM 4125 N N . THR A 1 529 ? -7.979 -24.585 -18.187 1.00 24.77 529 THR A N 1
ATOM 4126 C CA . THR A 1 529 ? -8.314 -23.766 -19.381 1.00 24.77 529 THR A CA 1
ATOM 4127 C C . THR A 1 529 ? -8.457 -22.256 -19.143 1.00 24.77 529 THR A C 1
ATOM 4129 O O . THR A 1 529 ? -9.438 -21.766 -18.602 1.00 24.77 529 THR A O 1
ATOM 4132 N N . SER A 1 530 ? -7.416 -21.583 -19.632 1.00 27.55 530 SER A N 1
ATOM 4133 C CA . SER A 1 530 ? -6.960 -20.194 -19.581 1.00 27.55 530 SER A CA 1
ATOM 4134 C C . SER A 1 530 ? -7.590 -19.229 -20.595 1.00 27.55 530 SER A C 1
ATOM 4136 O O . SER A 1 530 ? -8.005 -19.658 -21.670 1.00 27.55 530 SER A O 1
ATOM 4138 N N . ALA A 1 531 ? -7.413 -17.925 -20.347 1.00 25.20 531 ALA A N 1
ATOM 4139 C CA . ALA A 1 531 ? -7.208 -16.904 -21.380 1.00 25.20 531 ALA A CA 1
ATOM 4140 C C . ALA A 1 531 ? -5.997 -16.027 -20.996 1.00 25.20 531 ALA A C 1
ATOM 4142 O O . ALA A 1 531 ? -5.895 -15.579 -19.857 1.00 25.20 531 ALA A O 1
ATOM 4143 N N . ALA A 1 532 ? -5.063 -15.854 -21.935 1.00 29.31 532 ALA A N 1
ATOM 4144 C CA . ALA A 1 532 ? -3.820 -15.097 -21.801 1.00 29.31 532 ALA A CA 1
ATOM 4145 C C . ALA A 1 532 ? -3.804 -13.919 -22.786 1.00 29.31 532 ALA A C 1
ATOM 4147 O O . ALA A 1 532 ? -4.401 -13.979 -23.862 1.00 29.31 532 ALA A O 1
ATOM 4148 N N . SER A 1 533 ? -3.092 -12.874 -22.378 1.00 26.11 533 SER A N 1
ATOM 4149 C CA . SER A 1 533 ? -2.806 -11.618 -23.065 1.00 26.11 533 SER A CA 1
ATOM 4150 C C . SER A 1 533 ? -1.922 -11.806 -24.306 1.00 26.11 533 SER A C 1
ATOM 4152 O O . SER A 1 533 ? -0.979 -12.597 -24.313 1.00 26.11 533 SER A O 1
ATOM 4154 N N . ALA A 1 534 ? -2.229 -11.055 -25.367 1.00 27.30 534 ALA A N 1
ATOM 4155 C CA . ALA A 1 534 ? -1.496 -11.056 -26.628 1.00 27.30 534 ALA A CA 1
ATOM 4156 C C . ALA A 1 534 ? -0.670 -9.771 -26.783 1.00 27.30 534 ALA A C 1
ATOM 4158 O O . ALA A 1 534 ? -1.213 -8.668 -26.764 1.00 27.30 534 ALA A O 1
ATOM 4159 N N . SER A 1 535 ? 0.636 -9.932 -27.003 1.00 27.89 535 SER A N 1
ATOM 4160 C CA . SER A 1 535 ? 1.514 -8.918 -27.585 1.00 27.89 535 SER A CA 1
ATOM 4161 C C . SER A 1 535 ? 1.511 -9.049 -29.113 1.00 27.89 535 SER A C 1
ATOM 4163 O O . SER A 1 535 ? 1.482 -10.144 -29.679 1.00 27.89 535 SER A O 1
ATOM 4165 N N . SER A 1 536 ? 1.470 -7.908 -29.796 1.00 26.17 536 SER A N 1
ATOM 4166 C CA . SER A 1 536 ? 1.268 -7.786 -31.237 1.00 26.17 536 SER A CA 1
ATOM 4167 C C . SER A 1 536 ? 2.579 -7.873 -32.025 1.00 26.17 536 SER A C 1
ATOM 4169 O O . SER A 1 536 ? 3.587 -7.263 -31.675 1.00 26.17 536 SER A O 1
ATOM 4171 N N . SER A 1 537 ? 2.543 -8.583 -33.158 1.00 24.16 537 SER A N 1
ATOM 4172 C CA . SER A 1 537 ? 3.527 -8.433 -34.232 1.00 24.16 537 SER A CA 1
ATOM 4173 C C . SER A 1 537 ? 2.834 -8.345 -35.603 1.00 24.16 537 SER A C 1
ATOM 4175 O O . SER A 1 537 ? 2.027 -9.189 -35.969 1.00 24.16 537 SER A O 1
ATOM 4177 N N . LEU A 1 538 ? 3.162 -7.259 -36.313 1.00 25.33 538 LEU A N 1
ATOM 4178 C CA . LEU A 1 538 ? 3.230 -7.049 -37.770 1.00 25.33 538 LEU A CA 1
ATOM 4179 C C . LEU A 1 538 ? 1.994 -7.315 -38.667 1.00 25.33 538 LEU A C 1
ATOM 4181 O O . LEU A 1 538 ? 1.551 -8.434 -38.903 1.00 25.33 538 LEU A O 1
ATOM 4185 N N . ARG A 1 539 ? 1.530 -6.224 -39.300 1.00 24.86 539 ARG A N 1
ATOM 4186 C CA . ARG A 1 539 ? 0.535 -6.166 -40.385 1.00 24.86 539 ARG A CA 1
ATOM 4187 C C . ARG A 1 539 ? 1.126 -6.639 -41.724 1.00 24.86 539 ARG A C 1
ATOM 4189 O O . ARG A 1 539 ? 2.112 -6.075 -42.191 1.00 24.86 539 ARG A O 1
ATOM 4196 N N . ALA A 1 540 ? 0.415 -7.543 -42.396 1.00 22.70 540 ALA A N 1
ATOM 4197 C CA . ALA A 1 540 ? 0.408 -7.700 -43.852 1.00 22.70 540 ALA A CA 1
ATOM 4198 C C . ALA A 1 540 ? -1.003 -7.371 -44.381 1.00 22.70 540 ALA A C 1
ATOM 4200 O O . ALA A 1 540 ? -2.005 -7.663 -43.728 1.00 22.70 540 ALA A O 1
ATOM 4201 N N . SER A 1 541 ? -1.082 -6.705 -45.534 1.00 23.59 541 SER A N 1
ATOM 4202 C CA . SER A 1 541 ? -2.321 -6.194 -46.129 1.00 23.59 541 SER A CA 1
ATOM 4203 C C . SER A 1 541 ? -3.173 -7.279 -46.787 1.00 23.59 541 SER A C 1
ATOM 4205 O O . SER A 1 541 ? -2.637 -8.095 -47.531 1.00 23.59 541 SER A O 1
AT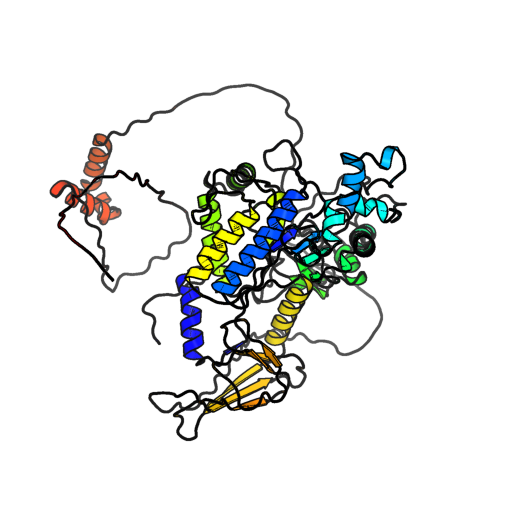OM 4207 N N . SER A 1 542 ? -4.499 -7.168 -46.689 1.00 23.44 542 SER A N 1
ATOM 4208 C CA . SER A 1 542 ? -5.386 -7.368 -47.846 1.00 23.44 542 SER A CA 1
ATOM 4209 C C . SER A 1 542 ? -6.764 -6.738 -47.616 1.00 23.44 542 SER A C 1
ATOM 4211 O O . SER A 1 542 ? -7.321 -6.742 -46.523 1.00 23.44 542 SER A O 1
ATOM 4213 N N . THR A 1 543 ? -7.253 -6.121 -48.682 1.00 21.70 543 THR A N 1
ATOM 4214 C CA . THR A 1 543 ? -8.549 -5.484 -48.902 1.00 21.70 543 THR A CA 1
ATOM 4215 C C . THR A 1 543 ? -9.647 -6.519 -49.155 1.00 21.70 543 THR A C 1
ATOM 4217 O O . THR A 1 543 ? -9.413 -7.426 -49.939 1.00 21.70 543 THR A O 1
ATOM 4220 N N . THR A 1 544 ? -10.856 -6.328 -48.602 1.00 23.75 544 THR A N 1
ATOM 4221 C CA . THR A 1 544 ? -12.131 -6.295 -49.364 1.00 23.75 544 THR A CA 1
ATOM 4222 C C . THR A 1 544 ? -13.336 -5.926 -48.486 1.00 23.75 544 THR A C 1
ATOM 4224 O O . THR A 1 544 ? -13.398 -6.218 -47.299 1.00 23.75 544 THR A O 1
ATOM 4227 N N . SER A 1 545 ? -14.270 -5.247 -49.143 1.00 23.41 545 SER A N 1
ATOM 4228 C CA . SER A 1 545 ? -15.512 -4.588 -48.733 1.00 23.41 545 SER A CA 1
ATOM 4229 C C . SER A 1 545 ? -16.686 -5.493 -48.340 1.00 23.41 545 SER A C 1
ATOM 4231 O O . SER A 1 545 ? -16.889 -6.523 -48.974 1.00 23.41 545 SER A O 1
ATOM 4233 N N . SER A 1 546 ? -17.589 -4.990 -47.489 1.00 24.91 546 SER A N 1
ATOM 4234 C CA . SER A 1 546 ? -19.041 -4.975 -47.766 1.00 24.91 546 SER A CA 1
ATOM 4235 C C . SER A 1 546 ? -19.766 -3.979 -46.848 1.00 24.91 546 SER A C 1
ATOM 4237 O O . SER A 1 546 ? -19.287 -3.648 -45.768 1.00 24.91 546 SER A O 1
ATOM 4239 N N . ALA A 1 547 ? -20.864 -3.423 -47.353 1.00 22.44 547 ALA A N 1
ATOM 4240 C CA . ALA A 1 547 ? -21.532 -2.214 -46.892 1.00 22.44 547 ALA A CA 1
ATOM 4241 C C . ALA A 1 547 ? -22.983 -2.476 -46.444 1.00 22.44 547 ALA A C 1
ATOM 4243 O O . ALA A 1 547 ? -23.573 -3.477 -46.839 1.00 22.44 547 ALA A O 1
ATOM 4244 N N . ALA A 1 548 ? -23.547 -1.455 -45.778 1.00 24.31 548 ALA A N 1
ATOM 4245 C CA . ALA A 1 548 ? -24.972 -1.146 -45.560 1.00 24.31 548 ALA A CA 1
ATOM 4246 C C . ALA A 1 548 ? -25.690 -1.926 -44.429 1.00 24.31 548 ALA A C 1
ATOM 4248 O O . ALA A 1 548 ? -25.429 -3.097 -44.215 1.00 24.31 548 ALA A O 1
ATOM 4249 N N . ALA A 1 549 ? -26.609 -1.345 -43.650 1.00 24.14 549 ALA A N 1
ATOM 4250 C CA . ALA A 1 549 ? -27.407 -0.141 -43.869 1.00 24.14 549 ALA A CA 1
ATOM 4251 C C . ALA A 1 549 ? -27.781 0.555 -42.545 1.00 24.14 549 ALA A C 1
ATOM 4253 O O . ALA A 1 549 ? -28.110 -0.089 -41.551 1.00 24.14 549 ALA A O 1
ATOM 4254 N N . SER A 1 550 ? -27.779 1.886 -42.580 1.00 25.23 550 SER A N 1
ATOM 4255 C CA . SER A 1 550 ? -28.449 2.756 -41.623 1.00 25.23 550 SER A CA 1
ATOM 4256 C C . SER A 1 550 ? -29.914 2.949 -42.029 1.00 25.23 550 SER A C 1
ATOM 4258 O O . SER A 1 550 ? -30.223 3.109 -43.210 1.00 25.23 550 SER A O 1
ATOM 4260 N N . SER A 1 551 ? -30.815 3.016 -41.051 1.00 25.62 551 SER A N 1
ATOM 4261 C CA . SER A 1 551 ? -32.076 3.747 -41.204 1.00 25.62 551 SER A CA 1
ATOM 4262 C C . SER A 1 551 ? -32.575 4.227 -39.845 1.00 25.62 551 SER A C 1
ATOM 4264 O O . SER A 1 551 ? -33.211 3.498 -39.086 1.00 25.62 551 SER A O 1
ATOM 4266 N N . THR A 1 552 ? -32.260 5.481 -39.551 1.00 30.20 552 THR A N 1
ATOM 4267 C CA . THR A 1 552 ? -32.859 6.309 -38.509 1.00 30.20 552 THR A CA 1
ATOM 4268 C C . THR A 1 552 ? -34.220 6.807 -38.991 1.00 30.20 552 THR A C 1
ATOM 4270 O O . THR A 1 552 ? -34.282 7.520 -39.989 1.00 30.20 552 THR A O 1
ATOM 4273 N N . ALA A 1 553 ? -35.294 6.483 -38.270 1.00 27.69 553 ALA A N 1
ATOM 4274 C CA . ALA A 1 553 ? -36.524 7.274 -38.228 1.00 27.69 553 ALA A CA 1
ATOM 4275 C C . ALA A 1 553 ? -37.415 6.786 -37.079 1.00 27.69 553 ALA A C 1
ATOM 4277 O O . ALA A 1 553 ? -37.962 5.695 -37.166 1.00 27.69 553 ALA A O 1
ATOM 4278 N N . THR A 1 554 ? -37.627 7.608 -36.051 1.00 36.66 554 THR A N 1
ATOM 4279 C CA . THR A 1 554 ? -38.873 7.558 -35.269 1.00 36.66 554 THR A CA 1
ATOM 4280 C C . THR A 1 554 ? -39.222 8.964 -34.817 1.00 36.66 554 THR A C 1
ATOM 4282 O O . THR A 1 554 ? -38.580 9.539 -33.940 1.00 36.66 554 THR A O 1
ATOM 4285 N N . SER A 1 555 ? -40.237 9.520 -35.468 1.00 48.00 555 SER A N 1
ATOM 4286 C CA . SER A 1 555 ? -40.933 10.724 -35.024 1.00 48.00 555 SER A CA 1
ATOM 4287 C C . SER A 1 555 ? -41.839 10.392 -33.829 1.00 48.00 555 SER A C 1
ATOM 4289 O O . SER A 1 555 ? -42.247 9.239 -33.672 1.00 48.00 555 SER A O 1
ATOM 4291 N N . ASP A 1 556 ? -42.244 11.391 -33.035 1.00 48.78 556 ASP A N 1
ATOM 4292 C CA . ASP A 1 556 ? -43.204 11.239 -31.916 1.00 48.78 556 ASP A CA 1
ATOM 4293 C C . ASP A 1 556 ? -44.519 10.521 -32.307 1.00 48.78 556 ASP A C 1
ATOM 4295 O O . ASP A 1 556 ? -45.225 9.950 -31.465 1.00 48.78 556 ASP A O 1
ATOM 4299 N N . SER A 1 557 ? -44.852 10.507 -33.604 1.00 52.78 557 SER A N 1
ATOM 4300 C CA . SER A 1 557 ? -46.038 9.831 -34.134 1.00 52.78 557 SER A CA 1
ATOM 4301 C C . SER A 1 557 ? -45.934 8.297 -34.129 1.00 52.78 557 SER A C 1
ATOM 4303 O O . SER A 1 557 ? -46.955 7.620 -33.978 1.00 52.78 557 SER A O 1
ATOM 4305 N N . ASP A 1 558 ? -44.723 7.737 -34.209 1.00 53.53 558 ASP A N 1
ATOM 4306 C CA . ASP A 1 558 ? -44.505 6.287 -34.281 1.00 53.53 558 ASP A CA 1
ATOM 4307 C C . ASP A 1 558 ? -44.547 5.636 -32.892 1.00 53.53 558 ASP A C 1
ATOM 4309 O O . ASP A 1 558 ? -45.153 4.577 -32.719 1.00 53.53 558 ASP A O 1
ATOM 4313 N N . VAL A 1 559 ? -44.028 6.331 -31.874 1.00 61.19 559 VAL A N 1
ATOM 4314 C CA . VAL A 1 559 ? -44.110 5.915 -30.462 1.00 61.19 559 VAL A CA 1
ATOM 4315 C C . VAL A 1 559 ? -45.563 5.906 -29.980 1.00 61.19 559 VAL A C 1
ATOM 4317 O O . VAL A 1 559 ? -46.018 4.951 -29.348 1.00 61.19 559 VAL A O 1
ATOM 4320 N N . THR A 1 560 ? -46.332 6.933 -30.347 1.00 70.38 560 THR A N 1
ATOM 4321 C CA . THR A 1 560 ? -47.760 7.030 -30.012 1.00 70.38 560 THR A CA 1
ATOM 4322 C C . THR A 1 560 ? -48.570 5.903 -30.657 1.00 70.38 560 THR A C 1
ATOM 4324 O O . THR A 1 560 ? -49.462 5.331 -30.024 1.00 70.38 560 THR A O 1
ATOM 4327 N N . ARG A 1 561 ? -48.265 5.552 -31.916 1.00 68.50 561 ARG A N 1
ATOM 4328 C CA . ARG A 1 561 ? -48.926 4.448 -32.626 1.00 68.50 561 ARG A CA 1
ATOM 4329 C C . ARG A 1 561 ? -48.596 3.104 -31.978 1.00 68.50 561 ARG A C 1
ATOM 4331 O O . ARG A 1 561 ? -49.508 2.324 -31.725 1.00 68.50 561 ARG A O 1
ATOM 4338 N N . PHE A 1 562 ? -47.326 2.874 -31.650 1.00 74.00 562 PHE A N 1
ATOM 4339 C CA . PHE A 1 562 ? -46.868 1.653 -30.992 1.00 74.00 562 PHE A CA 1
ATOM 4340 C C . PHE A 1 562 ? -47.555 1.428 -29.637 1.00 74.00 562 PHE A C 1
ATOM 4342 O O . PHE A 1 562 ? -48.142 0.370 -29.418 1.00 74.00 562 PHE A O 1
ATOM 4349 N N . LEU A 1 563 ? -47.569 2.437 -28.760 1.00 74.94 563 LEU A N 1
ATOM 4350 C CA . LEU A 1 563 ? -48.164 2.319 -27.423 1.00 74.94 563 LEU A CA 1
ATOM 4351 C C . LEU A 1 563 ? -49.691 2.155 -27.456 1.00 74.94 563 LEU A C 1
ATOM 4353 O O . LEU A 1 563 ? -50.264 1.489 -26.597 1.00 74.94 563 LEU A O 1
ATOM 4357 N N . ASN A 1 564 ? -50.372 2.720 -28.458 1.00 80.00 564 ASN A N 1
ATOM 4358 C CA . ASN A 1 564 ? -51.804 2.483 -28.644 1.00 80.00 564 ASN A CA 1
ATOM 4359 C C . ASN A 1 564 ? -52.108 1.051 -29.085 1.00 80.00 564 ASN A C 1
ATOM 4361 O O . ASN A 1 564 ? -53.062 0.471 -28.575 1.00 80.00 564 ASN A O 1
ATOM 4365 N N . THR A 1 565 ? -51.300 0.477 -29.977 1.00 79.06 565 THR A N 1
ATOM 4366 C CA . THR A 1 565 ? -51.451 -0.923 -30.391 1.00 79.06 565 THR A CA 1
ATOM 4367 C C . THR A 1 565 ? -51.139 -1.873 -29.235 1.00 79.06 565 THR A C 1
ATOM 4369 O O . THR A 1 565 ? -51.919 -2.779 -28.962 1.00 79.06 565 THR A O 1
ATOM 4372 N N . LEU A 1 566 ? -50.049 -1.619 -28.505 1.00 76.44 566 LEU A N 1
ATOM 4373 C CA . LEU A 1 566 ? -49.599 -2.452 -27.387 1.00 76.44 566 LEU A CA 1
ATOM 4374 C C . LEU A 1 566 ? -50.631 -2.524 -26.250 1.00 76.44 566 LEU A C 1
ATOM 4376 O O . LEU A 1 566 ? -50.815 -3.573 -25.644 1.00 76.44 566 LEU A O 1
ATOM 4380 N N . CYS A 1 567 ? -51.321 -1.415 -25.973 1.00 78.88 567 CYS A N 1
ATOM 4381 C CA . CYS A 1 567 ? -52.287 -1.322 -24.878 1.00 78.88 567 CYS A CA 1
ATOM 4382 C C . CYS A 1 567 ? -53.742 -1.598 -25.284 1.00 78.88 567 CYS A C 1
ATOM 4384 O O . CYS A 1 567 ? -54.632 -1.469 -24.443 1.00 78.88 567 CYS A O 1
ATOM 4386 N N . ALA A 1 568 ? -53.997 -1.940 -26.552 1.00 74.69 568 ALA A N 1
ATOM 4387 C CA . ALA A 1 568 ? -55.317 -2.344 -27.040 1.00 74.69 568 ALA A CA 1
ATOM 4388 C C . ALA A 1 568 ? -55.541 -3.868 -26.970 1.00 74.69 568 ALA A C 1
ATOM 4390 O O . ALA A 1 568 ? -56.689 -4.305 -26.911 1.00 74.69 568 ALA A O 1
ATOM 4391 N N . ASP A 1 569 ? -54.472 -4.670 -26.949 1.00 79.12 569 ASP A N 1
ATOM 4392 C CA . ASP A 1 569 ? -54.539 -6.122 -26.748 1.00 79.12 569 ASP A CA 1
ATOM 4393 C C . ASP A 1 569 ? -54.605 -6.441 -25.245 1.00 79.12 569 ASP A C 1
ATOM 4395 O O . ASP A 1 569 ? -53.689 -6.128 -24.483 1.00 79.12 569 ASP A O 1
ATOM 4399 N N . SER A 1 570 ? -55.695 -7.069 -24.797 1.00 59.59 570 SER A N 1
ATOM 4400 C CA . SER A 1 570 ? -55.938 -7.380 -23.381 1.00 59.59 570 SER A CA 1
ATOM 4401 C C . SER A 1 570 ? -54.920 -8.347 -22.772 1.00 59.59 570 SER A C 1
ATOM 4403 O O . SER A 1 570 ? -54.705 -8.334 -21.562 1.00 59.59 570 SER A O 1
ATOM 4405 N N . THR A 1 571 ? -54.296 -9.184 -23.598 1.00 62.88 571 THR A N 1
ATOM 4406 C CA . THR A 1 571 ? -53.321 -10.197 -23.180 1.00 62.88 571 THR A CA 1
ATOM 4407 C C . THR A 1 571 ? -51.949 -9.565 -22.960 1.00 62.88 571 THR A C 1
ATOM 4409 O O . THR A 1 571 ? -51.285 -9.855 -21.968 1.00 62.88 571 THR A O 1
ATOM 4412 N N . THR A 1 572 ? -51.544 -8.646 -23.840 1.00 56.50 572 THR A N 1
ATOM 4413 C CA . THR A 1 572 ? -50.279 -7.900 -23.721 1.00 56.50 572 THR A CA 1
ATOM 4414 C C . THR A 1 572 ? -50.385 -6.765 -22.704 1.00 56.50 572 THR A C 1
ATOM 4416 O O . THR A 1 572 ? -49.458 -6.535 -21.934 1.00 56.50 572 THR A O 1
ATOM 4419 N N . ALA A 1 573 ? -51.538 -6.099 -22.603 1.00 56.81 573 ALA A N 1
ATOM 4420 C CA . ALA A 1 573 ? -51.768 -5.074 -21.588 1.00 56.81 573 ALA A CA 1
ATOM 4421 C C . ALA A 1 573 ? -51.664 -5.629 -20.155 1.00 56.81 573 ALA A C 1
ATOM 4423 O O . ALA A 1 573 ? -51.280 -4.890 -19.253 1.00 56.81 573 ALA A O 1
ATOM 4424 N N . ALA A 1 574 ? -51.956 -6.917 -19.936 1.00 55.19 574 ALA A N 1
ATOM 4425 C CA . ALA A 1 574 ? -51.808 -7.557 -18.630 1.00 55.19 574 ALA A CA 1
ATOM 4426 C C . ALA A 1 574 ? -50.335 -7.757 -18.222 1.00 55.19 574 ALA A C 1
ATOM 4428 O O . ALA A 1 574 ? -50.015 -7.623 -17.042 1.00 55.19 574 ALA A O 1
ATOM 4429 N N . SER A 1 575 ? -49.428 -8.022 -19.172 1.00 60.38 575 SER A N 1
ATOM 4430 C CA . SER A 1 575 ? -47.998 -8.223 -18.887 1.00 60.38 575 SER A CA 1
ATOM 4431 C C . SER A 1 575 ? -47.217 -6.914 -18.732 1.00 60.38 575 SER A C 1
ATOM 4433 O O . SER A 1 575 ? -46.233 -6.874 -17.999 1.00 60.38 575 SER A O 1
ATOM 4435 N N . VAL A 1 576 ? -47.679 -5.820 -19.351 1.00 61.56 576 VAL A N 1
ATOM 4436 C CA . VAL A 1 576 ? -47.081 -4.474 -19.228 1.00 61.56 576 VAL A CA 1
ATOM 4437 C C . VAL A 1 576 ? -48.004 -3.467 -18.521 1.00 61.56 576 VAL A C 1
ATOM 4439 O O . VAL A 1 576 ? -47.942 -2.262 -18.771 1.00 61.56 576 VAL A O 1
ATOM 4442 N N . GLY A 1 577 ? -48.865 -3.944 -17.614 1.00 69.19 577 GLY A N 1
ATOM 4443 C CA . GLY A 1 577 ? -50.004 -3.197 -17.050 1.00 69.19 577 GLY A CA 1
ATOM 4444 C C . GLY A 1 577 ? -49.698 -1.806 -16.490 1.00 69.19 577 GLY A C 1
ATOM 4445 O O . GLY A 1 577 ? -50.478 -0.872 -16.699 1.00 69.19 577 GLY A O 1
ATOM 4446 N N . ASN A 1 578 ? -48.537 -1.611 -15.861 1.00 70.00 578 ASN A N 1
ATOM 4447 C CA . ASN A 1 578 ? -48.125 -0.294 -15.362 1.00 70.00 578 ASN A CA 1
ATOM 4448 C C . ASN A 1 578 ? -47.848 0.701 -16.501 1.00 70.00 578 ASN A C 1
ATOM 4450 O O . ASN A 1 578 ? -48.249 1.863 -16.412 1.00 70.00 578 ASN A O 1
ATOM 4454 N N . LEU A 1 579 ? -47.235 0.243 -17.597 1.00 68.31 579 LEU A N 1
ATOM 4455 C CA . LEU A 1 579 ? -46.949 1.054 -18.781 1.00 68.31 579 LEU A CA 1
ATOM 4456 C C . LEU A 1 579 ? -48.247 1.479 -19.480 1.00 68.31 579 LEU A C 1
ATOM 4458 O O . LEU A 1 579 ? -48.409 2.648 -19.822 1.00 68.31 579 LEU A O 1
ATOM 4462 N N . CYS A 1 580 ? -49.208 0.563 -19.625 1.00 77.25 580 CYS A N 1
ATOM 4463 C CA . CYS A 1 580 ? -50.495 0.869 -20.250 1.00 77.25 580 CYS A CA 1
ATOM 4464 C C . CYS A 1 580 ? -51.391 1.759 -19.387 1.00 77.25 580 CYS A C 1
ATOM 4466 O O . CYS A 1 580 ? -52.088 2.631 -19.911 1.00 77.25 580 CYS A O 1
ATOM 4468 N N . THR A 1 581 ? -51.323 1.612 -18.064 1.00 74.12 581 THR A N 1
ATOM 4469 C CA . THR A 1 581 ? -52.009 2.506 -17.121 1.00 74.12 581 THR A CA 1
ATOM 4470 C C . THR A 1 581 ? -51.444 3.925 -17.204 1.00 74.12 581 THR A C 1
ATOM 4472 O O . THR A 1 581 ? -52.201 4.889 -17.325 1.00 74.12 581 THR A O 1
ATOM 4475 N N . LEU A 1 582 ? -50.115 4.062 -17.229 1.00 64.75 582 LEU A N 1
ATOM 4476 C CA . LEU A 1 582 ? -49.428 5.346 -17.383 1.00 64.75 582 LEU A CA 1
ATOM 4477 C C . LEU A 1 582 ? -49.684 5.983 -18.752 1.00 64.75 582 LEU A C 1
ATOM 4479 O O . LEU A 1 582 ? -49.935 7.184 -18.825 1.00 64.75 582 LEU A O 1
ATOM 4483 N N . TRP A 1 583 ? -49.681 5.191 -19.825 1.00 79.75 583 TRP A N 1
ATOM 4484 C CA . TRP A 1 583 ? -49.985 5.660 -21.176 1.00 79.75 583 TRP A CA 1
ATOM 4485 C C . TRP A 1 583 ? -51.433 6.149 -21.304 1.00 79.75 583 TRP A C 1
ATOM 4487 O O . TRP A 1 583 ? -51.685 7.214 -21.869 1.00 79.75 583 TRP A O 1
ATOM 4497 N N . ASN A 1 584 ? -52.398 5.429 -20.728 1.00 72.62 584 ASN A N 1
ATOM 4498 C CA . ASN A 1 584 ? -53.794 5.866 -20.709 1.00 72.62 584 ASN A CA 1
ATOM 4499 C C . ASN A 1 584 ? -53.993 7.125 -19.845 1.00 72.62 584 ASN A C 1
ATOM 4501 O O . ASN A 1 584 ? -54.713 8.032 -20.264 1.00 72.62 584 ASN A O 1
ATOM 4505 N N . ALA A 1 585 ? -53.304 7.238 -18.704 1.00 65.25 585 ALA A N 1
ATOM 4506 C CA . ALA A 1 585 ? -53.305 8.450 -17.882 1.00 65.25 585 ALA A CA 1
ATOM 4507 C C . ALA A 1 585 ? -52.664 9.647 -18.611 1.00 65.25 585 ALA A C 1
ATOM 4509 O O . ALA A 1 585 ? -53.188 10.762 -18.563 1.00 65.25 585 ALA A O 1
ATOM 4510 N N . PHE A 1 586 ? -51.574 9.420 -19.348 1.00 68.81 586 PHE A N 1
ATOM 4511 C CA . PHE A 1 586 ? -50.927 10.430 -20.182 1.00 68.81 586 PHE A CA 1
ATOM 4512 C C . PHE A 1 586 ? -51.840 10.897 -21.322 1.00 68.81 586 PHE A C 1
ATOM 4514 O O . PHE A 1 586 ? -51.987 12.101 -21.511 1.00 68.81 586 PHE A O 1
ATOM 4521 N N . LYS A 1 587 ? -52.538 9.987 -22.019 1.00 75.31 587 LYS A N 1
ATOM 4522 C CA . LYS A 1 587 ? -53.521 10.355 -23.057 1.00 75.31 587 LYS A CA 1
ATOM 4523 C C . LYS A 1 587 ? -54.656 11.235 -22.527 1.00 75.31 587 LYS A C 1
ATOM 4525 O O . LYS A 1 587 ? -55.182 12.051 -23.274 1.00 75.31 587 LYS A O 1
ATOM 4530 N N . GLN A 1 588 ? -55.035 11.075 -21.258 1.00 60.88 588 GLN A N 1
ATOM 4531 C CA . GLN A 1 588 ? -56.104 11.863 -20.637 1.00 60.88 588 GLN A CA 1
ATOM 4532 C C . GLN A 1 588 ? -55.628 13.210 -20.073 1.00 60.88 588 GLN A C 1
ATOM 4534 O O . GLN A 1 588 ? -56.413 14.151 -20.016 1.00 60.88 588 GLN A O 1
ATOM 4539 N N . THR A 1 589 ? -54.367 13.316 -19.639 1.00 61.25 589 THR A N 1
ATOM 4540 C CA . THR A 1 589 ? -53.897 14.458 -18.824 1.00 61.25 589 THR A CA 1
ATOM 4541 C C . THR A 1 589 ? -52.690 15.208 -19.395 1.00 61.25 589 THR A C 1
ATOM 4543 O O . THR A 1 589 ? -52.368 16.302 -18.931 1.00 61.25 589 THR A O 1
ATOM 4546 N N . GLY A 1 590 ? -51.992 14.631 -20.375 1.00 53.28 590 GLY A N 1
ATOM 4547 C CA . GLY A 1 590 ? -50.763 15.163 -20.968 1.00 53.28 590 GLY A CA 1
ATOM 4548 C C . GLY A 1 590 ? -49.545 15.196 -20.033 1.00 53.28 590 GLY A C 1
ATOM 4549 O O . GLY A 1 590 ? -48.534 15.795 -20.397 1.00 53.28 590 GLY A O 1
ATOM 4550 N N . LYS A 1 591 ? -49.613 14.616 -18.819 1.00 43.38 591 LYS A N 1
ATOM 4551 C CA . LYS A 1 591 ? -48.535 14.646 -17.807 1.00 43.38 591 LYS A CA 1
ATOM 4552 C C . LYS A 1 591 ? -48.506 13.360 -16.966 1.00 43.38 591 LYS A C 1
ATOM 4554 O O . LYS A 1 591 ? -49.553 12.831 -16.622 1.00 43.38 591 LYS A O 1
ATOM 4559 N N . ILE A 1 592 ? -47.319 12.894 -16.565 1.00 41.44 592 ILE A N 1
ATOM 4560 C CA . ILE A 1 592 ? -47.139 11.766 -15.627 1.00 41.44 592 ILE A CA 1
ATOM 4561 C C . ILE A 1 592 ? -46.567 12.303 -14.300 1.00 41.44 592 ILE A C 1
ATOM 4563 O O . ILE A 1 592 ? -45.533 12.967 -14.295 1.00 41.44 592 ILE A O 1
ATOM 4567 N N . GLN A 1 593 ? -47.242 12.047 -13.173 1.00 34.19 593 GLN A N 1
ATOM 4568 C CA . GLN A 1 593 ? -46.836 12.481 -11.823 1.00 34.19 593 GLN A CA 1
ATOM 4569 C C . GLN A 1 593 ? -46.089 11.354 -11.084 1.00 34.19 593 GLN A C 1
ATOM 4571 O O . GLN A 1 593 ? -46.518 10.204 -11.089 1.00 34.19 593 GLN A O 1
ATOM 4576 N N . LYS A 1 594 ? -44.966 11.686 -10.435 1.00 33.47 594 LYS A N 1
ATOM 4577 C CA . LYS A 1 594 ? -44.034 10.739 -9.800 1.00 33.47 594 LYS A CA 1
ATOM 4578 C C . LYS A 1 594 ? -44.383 10.552 -8.313 1.00 33.47 594 LYS A C 1
ATOM 4580 O O . LYS A 1 594 ? -43.968 11.352 -7.479 1.00 33.47 594 LYS A O 1
ATOM 4585 N N . ARG A 1 595 ? -45.134 9.506 -7.962 1.00 27.30 595 ARG A N 1
ATOM 4586 C CA . ARG A 1 595 ? -45.165 8.945 -6.595 1.00 27.30 595 ARG A CA 1
ATOM 4587 C C . ARG A 1 595 ? -45.718 7.523 -6.639 1.00 27.30 595 ARG A C 1
ATOM 4589 O O . ARG A 1 595 ? -46.867 7.342 -7.020 1.00 27.30 595 ARG A O 1
ATOM 4596 N N . LEU A 1 596 ? -44.923 6.538 -6.226 1.00 27.41 596 LEU A N 1
ATOM 4597 C CA . LEU A 1 596 ? -45.415 5.195 -5.924 1.00 27.41 596 LEU A CA 1
ATOM 4598 C C . LEU A 1 596 ? -45.109 4.890 -4.453 1.00 27.41 596 LEU A C 1
ATOM 4600 O O . LEU A 1 596 ? -43.962 4.987 -4.026 1.00 27.41 596 LEU A O 1
ATOM 4604 N N . VAL A 1 597 ? -46.151 4.549 -3.700 1.00 31.05 597 VAL A N 1
ATOM 4605 C CA . VAL A 1 597 ? -46.088 3.838 -2.418 1.00 31.05 597 VAL A CA 1
ATOM 4606 C C . VAL A 1 597 ? -46.694 2.469 -2.714 1.00 31.05 597 VAL A C 1
ATOM 4608 O O . VAL A 1 597 ? -47.798 2.420 -3.258 1.00 31.05 597 VAL A O 1
ATOM 4611 N N . LEU A 1 598 ? -45.986 1.377 -2.423 1.00 29.05 598 LEU A N 1
ATOM 4612 C CA . LEU A 1 598 ? -46.527 0.020 -2.572 1.00 29.05 598 LEU A CA 1
ATOM 4613 C C . LEU A 1 598 ? -47.100 -0.474 -1.224 1.00 29.05 598 LEU A C 1
ATOM 4615 O O . LEU A 1 598 ? -46.479 -0.196 -0.197 1.00 29.05 598 LEU A O 1
ATOM 4619 N N . PRO A 1 599 ? -48.256 -1.173 -1.192 1.00 29.59 599 PRO A N 1
ATOM 4620 C CA . PRO A 1 599 ? -48.840 -1.728 0.038 1.00 29.59 599 PRO A CA 1
ATOM 4621 C C . PRO A 1 599 ? -48.169 -3.040 0.494 1.00 29.59 599 PRO A C 1
ATOM 4623 O O . PRO A 1 599 ? -47.624 -3.777 -0.326 1.00 29.59 599 PRO A O 1
ATOM 4626 N N . GLU A 1 600 ? -48.266 -3.354 1.793 1.00 28.19 600 GLU A N 1
ATOM 4627 C CA . GLU A 1 600 ? -47.787 -4.604 2.415 1.00 28.19 600 GLU A CA 1
ATOM 4628 C C . GLU A 1 600 ? -48.459 -5.867 1.836 1.00 28.19 600 GLU A C 1
ATOM 4630 O O . GLU A 1 600 ? -49.684 -5.923 1.725 1.00 28.19 600 GLU A O 1
ATOM 4635 N N . GLY A 1 601 ? -47.657 -6.908 1.545 1.00 37.72 601 GLY A N 1
ATOM 4636 C CA . GLY A 1 601 ? -48.140 -8.288 1.362 1.00 37.72 601 GLY A CA 1
ATOM 4637 C C . GLY A 1 601 ? -47.899 -8.991 0.014 1.00 37.72 601 GLY A C 1
ATOM 4638 O O . GLY A 1 601 ? -48.568 -9.988 -0.242 1.00 37.72 601 GLY A O 1
ATOM 4639 N N . MET A 1 602 ? -46.983 -8.541 -0.852 1.00 28.34 602 MET A N 1
ATOM 4640 C CA . MET A 1 602 ? -46.696 -9.228 -2.132 1.00 28.34 602 MET A CA 1
ATOM 4641 C C . MET A 1 602 ? -45.418 -10.093 -2.091 1.00 28.34 602 MET A C 1
ATOM 4643 O O . MET A 1 602 ? -44.475 -9.731 -1.387 1.00 28.34 602 MET A O 1
ATOM 4647 N N . PRO A 1 603 ? -45.372 -11.229 -2.823 1.00 24.72 603 PRO A N 1
ATOM 4648 C CA . PRO A 1 603 ? -44.237 -12.148 -2.810 1.00 24.72 603 PRO A CA 1
ATOM 4649 C C . PRO A 1 603 ? -43.000 -11.552 -3.494 1.00 24.72 603 PRO A C 1
ATOM 4651 O O . PRO A 1 603 ? -43.099 -10.857 -4.507 1.00 24.72 603 PRO A O 1
ATOM 4654 N N . VAL A 1 604 ? -41.838 -11.850 -2.912 1.00 26.52 604 VAL A N 1
ATOM 4655 C CA . VAL A 1 604 ? -40.508 -11.475 -3.402 1.00 26.52 604 VAL A CA 1
ATOM 4656 C C . VAL A 1 604 ? -40.158 -12.353 -4.604 1.00 26.52 604 VAL A C 1
ATOM 4658 O O . VAL A 1 604 ? -40.236 -13.576 -4.510 1.00 26.52 604 VAL A O 1
ATOM 4661 N N . TYR A 1 605 ? -39.771 -11.726 -5.714 1.00 22.23 605 TYR A N 1
ATOM 4662 C CA . TYR A 1 605 ? -39.058 -12.390 -6.803 1.00 22.23 605 TYR A CA 1
ATOM 4663 C C . TYR A 1 605 ? -37.578 -12.028 -6.688 1.00 22.23 605 TYR A C 1
ATOM 4665 O O . TYR A 1 605 ? -37.243 -10.841 -6.702 1.00 22.23 605 TYR A O 1
ATOM 4673 N N . ASP A 1 606 ? -36.731 -13.049 -6.558 1.00 22.41 606 ASP A N 1
ATOM 4674 C CA . ASP A 1 606 ? -35.290 -12.943 -6.784 1.00 22.41 606 ASP A CA 1
ATOM 4675 C C . ASP A 1 606 ? -35.030 -12.558 -8.243 1.00 22.41 606 ASP A C 1
ATOM 4677 O O . ASP A 1 606 ? -35.685 -13.065 -9.158 1.00 22.41 606 ASP A O 1
ATOM 4681 N N . TRP A 1 607 ? -34.069 -11.660 -8.440 1.00 22.89 607 TRP A N 1
ATOM 4682 C CA . TRP A 1 607 ? -33.495 -11.347 -9.742 1.00 22.89 607 TRP A CA 1
ATOM 4683 C C . TRP A 1 607 ? -31.986 -11.548 -9.654 1.00 22.89 607 TRP A C 1
ATOM 4685 O O . TRP A 1 607 ? -31.297 -10.790 -8.970 1.00 22.89 607 TRP A O 1
ATOM 4695 N N . ASP A 1 608 ? -31.521 -12.587 -10.345 1.00 23.45 608 ASP A N 1
ATOM 4696 C CA . ASP A 1 608 ? -30.135 -12.766 -10.765 1.00 23.45 608 ASP A CA 1
ATOM 4697 C C . ASP A 1 608 ? -29.793 -11.789 -11.908 1.00 23.45 608 ASP A C 1
ATOM 4699 O O . ASP A 1 608 ? -30.679 -11.293 -12.611 1.00 23.45 608 ASP A O 1
ATOM 4703 N N . ASP A 1 609 ? -28.492 -11.523 -12.037 1.00 26.83 609 ASP A N 1
ATOM 4704 C CA . ASP A 1 609 ? -27.783 -10.655 -12.984 1.00 26.83 609 ASP A CA 1
ATOM 4705 C C . ASP A 1 609 ? -28.438 -10.400 -14.357 1.00 26.83 609 ASP A C 1
ATOM 4707 O O . ASP A 1 609 ? -28.847 -11.320 -15.057 1.00 26.83 609 ASP A O 1
ATOM 4711 N N . GLU A 1 610 ? -28.420 -9.133 -14.788 1.00 24.22 610 GLU A N 1
ATOM 4712 C CA . GLU A 1 610 ? -27.789 -8.640 -16.030 1.00 24.22 610 GLU A CA 1
ATOM 4713 C C . GLU A 1 610 ? -28.141 -7.150 -16.250 1.00 24.22 610 GLU A C 1
ATOM 4715 O O . GLU A 1 610 ? -29.124 -6.624 -15.730 1.00 24.22 610 GLU A O 1
ATOM 4720 N N . GLY A 1 611 ? -27.259 -6.428 -16.945 1.00 22.88 611 GLY A N 1
ATOM 4721 C CA . GLY A 1 611 ? -27.145 -4.969 -16.885 1.00 22.88 611 GLY A CA 1
ATOM 4722 C C . GLY A 1 611 ? -28.225 -4.145 -17.597 1.00 22.88 611 GLY A C 1
ATOM 4723 O O . GLY A 1 611 ? -29.023 -4.636 -18.391 1.00 22.88 611 GLY A O 1
ATOM 4724 N N . GLY A 1 612 ? -28.199 -2.830 -17.353 1.00 23.14 612 GLY A N 1
ATOM 4725 C CA . GLY A 1 612 ? -28.997 -1.866 -18.116 1.00 23.14 612 GLY A CA 1
ATOM 4726 C C . GLY A 1 612 ? -29.207 -0.517 -17.425 1.00 23.14 612 GLY A C 1
ATOM 4727 O O . GLY A 1 612 ? -29.925 -0.422 -16.438 1.00 23.14 612 GLY A O 1
ATOM 4728 N N . HIS A 1 613 ? -28.590 0.527 -17.983 1.00 25.83 613 HIS A N 1
ATOM 4729 C CA . HIS A 1 613 ? -28.618 1.942 -17.576 1.00 25.83 613 HIS A CA 1
ATOM 4730 C C . HIS A 1 613 ? -30.019 2.594 -17.480 1.00 25.83 613 HIS A C 1
ATOM 4732 O O . HIS A 1 613 ? -31.016 2.058 -17.967 1.00 25.83 613 HIS A O 1
ATOM 4738 N N . PRO A 1 614 ? -30.086 3.841 -16.967 1.00 24.38 614 PRO A N 1
ATOM 4739 C CA . PRO A 1 614 ? -30.214 4.954 -17.918 1.00 24.38 614 PRO A CA 1
ATOM 4740 C C . PRO A 1 614 ? -29.288 6.159 -17.651 1.00 24.38 614 PRO A C 1
ATOM 4742 O O . PRO A 1 614 ? -29.073 6.576 -16.514 1.00 24.38 614 PRO A O 1
ATOM 4745 N N . GLU A 1 615 ? -28.783 6.729 -18.750 1.00 25.70 615 GLU A N 1
ATOM 4746 C CA . GLU A 1 615 ? -27.968 7.948 -18.838 1.00 25.70 615 GLU A CA 1
ATOM 4747 C C . GLU A 1 615 ? -28.748 9.261 -18.600 1.00 25.70 615 GLU A C 1
ATOM 4749 O O . GLU A 1 615 ? -29.978 9.331 -18.629 1.00 25.70 615 GLU A O 1
ATOM 4754 N N . ALA A 1 616 ? -27.963 10.318 -18.366 1.00 24.33 616 ALA A N 1
ATOM 4755 C CA . ALA A 1 616 ? -28.324 11.674 -17.967 1.00 24.33 616 ALA A CA 1
ATOM 4756 C C . ALA A 1 616 ? -28.805 12.600 -19.109 1.00 24.33 616 ALA A C 1
ATOM 4758 O O . ALA A 1 616 ? -28.547 12.377 -20.286 1.00 24.33 616 ALA A O 1
ATOM 4759 N N . VAL A 1 617 ? -29.421 13.735 -18.743 1.00 26.41 617 VAL A N 1
ATOM 4760 C CA . VAL A 1 617 ? -29.613 14.907 -19.631 1.00 26.41 617 VAL A CA 1
ATOM 4761 C C . VAL A 1 617 ? -29.371 16.220 -18.845 1.00 26.41 617 VAL A C 1
ATOM 4763 O O . VAL A 1 617 ? -29.411 16.212 -17.612 1.00 26.41 617 VAL A O 1
ATOM 4766 N N . PRO A 1 618 ? -29.064 17.362 -19.500 1.00 27.42 618 PRO A N 1
ATOM 4767 C CA . PRO A 1 618 ? -27.968 18.257 -19.132 1.00 27.42 618 PRO A CA 1
ATOM 4768 C C . PRO A 1 618 ? -28.488 19.578 -18.539 1.00 27.42 618 PRO A C 1
ATOM 4770 O O . PRO A 1 618 ? -29.565 20.064 -18.892 1.00 27.42 618 PRO A O 1
ATOM 4773 N N . ARG A 1 619 ? -27.712 20.236 -17.670 1.00 27.03 619 ARG A N 1
ATOM 4774 C CA . ARG A 1 619 ? -28.081 21.567 -17.154 1.00 27.03 619 ARG A CA 1
ATOM 4775 C C . ARG A 1 619 ? -27.455 22.689 -17.976 1.00 27.03 619 ARG A C 1
ATOM 4777 O O . ARG A 1 619 ? -26.294 23.034 -17.796 1.00 27.03 619 ARG A O 1
ATOM 4784 N N . TRP A 1 620 ? -28.288 23.337 -18.785 1.00 24.81 620 TRP A N 1
ATOM 4785 C CA . TRP A 1 620 ? -28.067 24.699 -19.267 1.00 24.81 620 TRP A CA 1
ATOM 4786 C C . TRP A 1 620 ? -28.515 25.707 -18.196 1.00 24.81 620 TRP A C 1
ATOM 4788 O O . TRP A 1 620 ? -29.670 25.694 -17.771 1.00 24.81 620 TRP A O 1
ATOM 4798 N N . ARG A 1 621 ? -27.621 26.608 -17.766 1.00 26.14 621 ARG A N 1
ATOM 4799 C CA . ARG A 1 621 ? -27.992 27.828 -17.027 1.00 26.14 621 ARG A CA 1
ATOM 4800 C C . ARG A 1 621 ? -28.271 28.953 -18.027 1.00 26.14 621 ARG A C 1
ATOM 4802 O O . ARG A 1 621 ? -27.377 29.337 -18.776 1.00 26.14 621 ARG A O 1
ATOM 4809 N N . LYS A 1 622 ? -29.464 29.547 -17.962 1.00 25.73 622 LYS A N 1
ATOM 4810 C CA . LYS A 1 622 ? -29.721 30.920 -18.423 1.00 25.73 622 LYS A CA 1
ATOM 4811 C C . LYS A 1 622 ? -30.128 31.791 -17.236 1.00 25.73 622 LYS A C 1
ATOM 4813 O O . LYS A 1 622 ? -30.891 31.363 -16.375 1.00 25.73 622 LYS A O 1
ATOM 4818 N N . ARG A 1 623 ? -29.535 32.988 -17.212 1.00 29.48 623 ARG A N 1
ATOM 4819 C CA . ARG A 1 623 ? -29.892 34.147 -16.387 1.00 29.48 623 ARG A CA 1
ATOM 4820 C C . ARG A 1 623 ? -31.282 34.673 -16.755 1.00 29.48 623 ARG A C 1
ATOM 4822 O O . ARG A 1 623 ? -31.718 34.460 -17.880 1.00 29.48 623 ARG A O 1
ATOM 4829 N N . ASP A 1 624 ? -31.851 35.381 -15.779 1.00 28.86 624 ASP A N 1
ATOM 4830 C CA . ASP A 1 624 ? -32.857 36.464 -15.802 1.00 28.86 624 ASP A CA 1
ATOM 4831 C C . ASP A 1 624 ? -33.878 36.151 -14.697 1.00 28.86 624 ASP A C 1
ATOM 4833 O O . ASP A 1 624 ? -34.361 35.033 -14.596 1.00 28.86 624 ASP A O 1
ATOM 4837 N N . GLY A 1 625 ? -34.244 37.007 -13.753 1.00 26.92 625 GLY A N 1
ATOM 4838 C CA . GLY A 1 625 ? -34.037 38.427 -13.539 1.00 26.92 625 GLY A CA 1
ATOM 4839 C C . GLY A 1 625 ? -35.244 38.870 -12.712 1.00 26.92 625 GLY A C 1
ATOM 4840 O O . GLY A 1 625 ? -36.360 38.785 -13.203 1.00 26.92 625 GLY A O 1
ATOM 4841 N N . HIS A 1 626 ? -35.062 39.306 -11.464 1.00 30.88 626 HIS A N 1
ATOM 4842 C CA . HIS A 1 626 ? -36.111 40.043 -10.756 1.00 30.88 626 HIS A CA 1
ATOM 4843 C C . HIS A 1 626 ? -35.520 41.168 -9.906 1.00 30.88 626 HIS A C 1
ATOM 4845 O O . HIS A 1 626 ? -34.943 40.971 -8.843 1.00 30.88 626 HIS A O 1
ATOM 4851 N N . GLN A 1 627 ? -35.626 42.341 -10.525 1.00 29.48 627 GLN A N 1
ATOM 4852 C CA . GLN A 1 627 ? -35.939 43.672 -10.019 1.00 29.48 627 GLN A CA 1
ATOM 4853 C C . GLN A 1 627 ? -35.720 44.027 -8.544 1.00 29.48 627 GLN A 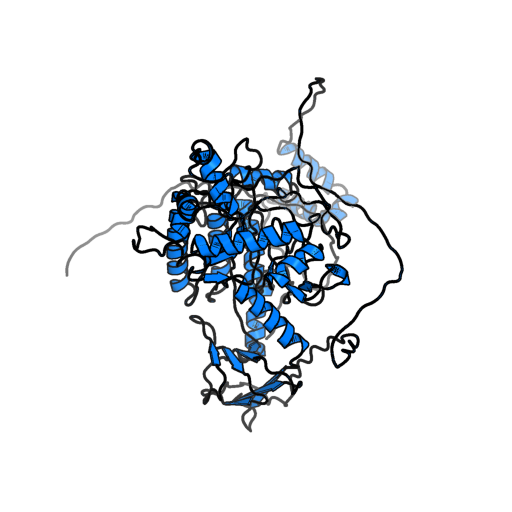C 1
ATOM 4855 O O . GLN A 1 627 ? -36.264 43.452 -7.607 1.00 29.48 627 GLN A O 1
ATOM 4860 N N . ALA A 1 628 ? -35.010 45.146 -8.430 1.00 27.19 628 ALA A N 1
ATOM 4861 C CA . ALA A 1 628 ? -34.836 45.996 -7.277 1.00 27.19 628 ALA A CA 1
ATOM 4862 C C . ALA A 1 628 ? -36.139 46.663 -6.805 1.00 27.19 628 ALA A C 1
ATOM 4864 O O . ALA A 1 628 ? -36.898 47.208 -7.604 1.00 27.19 628 ALA A O 1
ATOM 4865 N N . HIS A 1 629 ? -36.273 46.784 -5.485 1.00 32.62 629 HIS A N 1
ATOM 4866 C CA . HIS A 1 629 ? -36.893 47.947 -4.860 1.00 32.62 629 HIS A CA 1
ATOM 4867 C C . HIS A 1 629 ? -35.855 48.632 -3.973 1.00 32.62 629 HIS A C 1
ATOM 4869 O O . HIS A 1 629 ? -35.361 48.067 -3.001 1.00 32.62 629 HIS A O 1
ATOM 4875 N N . GLY A 1 630 ? -35.495 49.855 -4.357 1.00 28.30 630 GLY A N 1
ATOM 4876 C CA . GLY A 1 630 ? -34.647 50.736 -3.571 1.00 28.30 630 GLY A CA 1
ATOM 4877 C C . GLY A 1 630 ? -35.429 51.534 -2.530 1.00 28.30 630 GLY A C 1
ATOM 4878 O O . GLY A 1 630 ? -36.610 51.822 -2.712 1.00 28.30 630 GLY A O 1
ATOM 4879 N N . ARG A 1 631 ? -34.717 51.940 -1.475 1.00 28.81 631 ARG A N 1
ATOM 4880 C CA . ARG A 1 631 ? -34.661 53.289 -0.868 1.00 28.81 631 ARG A CA 1
ATOM 4881 C C . ARG A 1 631 ? -33.693 53.198 0.322 1.00 28.81 631 ARG A C 1
ATOM 4883 O O . ARG A 1 631 ? -33.824 52.302 1.139 1.00 28.81 631 ARG A O 1
ATOM 4890 N N . HIS A 1 632 ? -32.559 53.908 0.257 1.00 30.59 632 HIS A N 1
ATOM 4891 C CA . HIS A 1 632 ? -32.270 55.133 1.033 1.00 30.59 632 HIS A CA 1
ATOM 4892 C C . HIS A 1 632 ? -32.342 54.921 2.561 1.00 30.59 632 HIS A C 1
ATOM 4894 O O . HIS A 1 632 ? -33.351 54.463 3.058 1.00 30.59 632 HIS A O 1
ATOM 4900 N N . SER A 1 633 ? -31.382 55.308 3.402 1.00 30.28 633 SER A N 1
ATOM 4901 C CA . SER A 1 633 ? -30.195 56.148 3.250 1.00 30.28 633 SER A CA 1
ATOM 4902 C C . SER A 1 633 ? -29.421 56.178 4.583 1.00 30.28 633 SER A C 1
ATOM 4904 O O . SER A 1 633 ? -30.055 56.118 5.628 1.00 30.28 633 SER A O 1
ATOM 4906 N N . LYS A 1 634 ? -28.116 56.478 4.499 1.00 30.97 634 LYS A N 1
ATOM 4907 C CA . LYS A 1 634 ? -27.312 57.313 5.423 1.00 30.97 634 LYS A CA 1
ATOM 4908 C C . LYS A 1 634 ? -26.842 56.770 6.795 1.00 30.97 634 LYS A C 1
ATOM 4910 O O . LYS A 1 634 ? -27.599 56.720 7.748 1.00 30.97 634 LYS A O 1
ATOM 4915 N N . ARG A 1 635 ? -25.498 56.707 6.853 1.00 33.06 635 ARG A N 1
ATOM 4916 C CA . ARG A 1 635 ? -24.551 57.390 7.774 1.00 33.06 635 ARG A CA 1
ATOM 4917 C C . ARG A 1 635 ? -24.362 56.888 9.213 1.00 33.06 635 ARG A C 1
ATOM 4919 O O . ARG A 1 635 ? -25.298 56.943 9.989 1.00 33.06 635 ARG A O 1
ATOM 4926 N N . HIS A 1 636 ? -23.062 56.708 9.511 1.00 34.09 636 HIS A N 1
ATOM 4927 C CA . HIS A 1 636 ? -22.314 56.908 10.771 1.00 34.09 636 HIS A CA 1
ATOM 4928 C C . HIS A 1 636 ? -22.812 56.101 11.985 1.00 34.09 636 HIS A C 1
ATOM 4930 O O . HIS A 1 636 ? -23.989 56.118 12.299 1.00 34.09 636 HIS A O 1
ATOM 4936 N N . GLN A 1 637 ? -21.974 55.382 12.727 1.00 38.75 637 GLN A N 1
ATOM 4937 C CA . GLN A 1 637 ? -20.571 55.584 13.106 1.00 38.75 637 GLN A CA 1
ATOM 4938 C C . GLN A 1 637 ? -19.775 54.285 13.005 1.00 38.75 637 GLN A C 1
ATOM 4940 O O . GLN A 1 637 ? -20.413 53.209 13.047 1.00 38.75 637 GLN A O 1
#

Organism: Orbilia oligospora (NCBI:txid2813651)

pLDDT: mean 82.41, std 26.37, range [21.39, 98.94]

InterPro domains:
  IPR050788 Yeast SRP1/TIP1 Cell Wall [PTHR31002] (1-483)
  IPR056825 Agd3, C-terminal domain [PF25117] (423-484)
  IPR056826 Agd3, deacetylase domain [PF25115] (39-409)

Foldseek 3Di:
DDDPDDADLLDLVNLLVVVVVQCVVCVQFFQADFAFAAAAEAEEQLAWFAFFPDPDTDHFDPVLVLVQLLVQVVVVVVLCVLQNQAHDAYEYADALLSLLVCCCVPVVCVVVPNWPHRWDFPDDADDDFPLQQEDAPDADGRTDPPDDLDTDLVSLVVPVSLVQCQDDAPPVSRRRHCLAGHAYEHAFHHLRQQARHALVNLLCRLVSVVVSCVSSNSVVRPHYDQQEYAYRVQHLQNYLSNVVSSVVSNHQEYEHEPVDPLQADPPDNLAWDFRDCVRRVHGRRTYFYAYEALQDQNHQALVSSLVVCCVVPVVCGDSDPVSSLVVLQSRVLSCSSNSRNHYYDYYSSQSRFDQARVDAAPNHTDRDGNVRSNVSSNVVNNSVSDSHHYYYDRRNRSSVVNVLVVCCVPAFLKFKAFDADPQQFWGFWIWIAGPHPPDQFWTKIFHPADWPDLQPWDWDDRTPGGIITTDRDPGDITTGPDIGGDPDDHPPDDGPSPPPPPVDDDDDDDDDDDDDDDDDDDDDDDDDDDDDDDDDDDDDDDDDDDDDDDDDDDDPVNVLVVLVVQCVDPVSCVVVVVSNVQNVVCVVPVDDDDDDDDDPDDDDDDDDDDDDDDDDDDDDDDDDDDDDDDDDDDDDD

Secondary structure (DSSP, 8-state):
---SS---TT-HHHHHHHHHHHHHHTTT-BSS---EE--EEEEEET--EEPTTSSSEE---HHHHHHHHHHHHHHHHHHHHHSTT-B--EEEEE-THHHHHHIIIII-TTTTTSSPPPP--SSPPPP--TT--BPTT-----S-TT------HHHHTTSHHHHHHTS---STTS----TTTSEEEE--SS----SS--HHHHHHHHHHHHHHHHHTTGGGSSEEEEEEE--GGG-STTBHHHHHHHHHTT--EEE--TTSGGGS-SS-TTSPEEP-TTTTSS---EEE--B--SS-TT--SHHHHHHHHHHH-TTT--S-HHHHHHHHHHHHHHHHHTT----EEEEGGGGPPBS--S-EETTEE--B-HHHHHHHHHHHHHHHH----EE---HHHHHHHHHHHHHHHHHT-EEEEEEEPTTSSEEEEEEEEES-TT--S-EEEE-SS-BS--TT-EEE--TTSPPEEEE-SSSEEEEEEEEEE--SS-------------------PPP--------------------------------------------HHHHHHHHHHHTTSHHHHHHTHHHHHHHHHHHHHS-------PPS-PPPPP-------------------------------

Radius of gyration: 30.4 Å; chains: 1; bounding box: 89×97×91 Å

Sequence (637 aa):
MVFFTTFAQWAEASIYMNHIWINWAFRGIIPGRRQVLLGLQVDDLLLPTAVYAANYTYRLTVDDVVNHAKWQVDLNKRLAASNPGSEVFLEFGFNGNGAFIYDQTVLGLDKNGTCPISVTYTGPQPVTSLEYAKPPGTGNDLWPANQTYNWPDKCIFYDPIAKMFSQNNTGGDNINGVSDLFALVSHTFTHEGENPITYADSKREITYNQLFQAKSLFDKAKRFSPNGVIPPAITGLHNADAIKAWMEAGINYVVGDNTRAPLRNQQSDRWPIISTAADNGFPGLVIIPRWANRIYYNADGVASDVQEWLDVSPSQATNSMANLLSIERATTAQYLLSLYHDPFMFHQANLRVWQDPGVSVNGVAGPWSLIQMWTESILDEFVQYVNWPIQGLKHDDIGRDFVDRMNRDLYSGFSVAWTTSSDGASITGFTVDSSNSSWSGEIPVMIPGDVVNLLGARTSQYGTDPSTLWVSKFPTSFQLKTPIKIQGTKVNVTSAAISLTTALPSLTLPTTSLVGSFPVSDIISAKSTSAASASSSLRASSTTSSAAASSTATSDSDVTRFLNTLCADSTTAASVGNLCTLWNAFKQTGKIQKRLVLPEGMPVYDWDDEGGHPEAVPRWRKRDGHQAHGRHSKRHQ